Protein AF-0000000075099302 (afdb_homodimer)

Structure (mmCIF, N/CA/C/O backbone):
data_AF-0000000075099302-model_v1
#
loop_
_entity.id
_entity.type
_entity.pdbx_description
1 polymer 'Uncharacterized protein'
#
loop_
_atom_site.group_PDB
_atom_site.id
_atom_site.type_symbol
_atom_site.label_atom_id
_atom_site.label_alt_id
_atom_site.label_comp_id
_atom_site.label_asym_id
_atom_site.label_entity_id
_atom_site.label_seq_id
_atom_site.pdbx_PDB_ins_code
_atom_site.Cartn_x
_atom_site.Cartn_y
_atom_site.Cartn_z
_atom_site.occupancy
_atom_site.B_iso_or_equiv
_atom_site.auth_seq_id
_atom_site.auth_comp_id
_atom_site.auth_asym_id
_atom_site.auth_atom_id
_atom_site.pdbx_PDB_model_num
ATOM 1 N N . MET A 1 1 ? -35.781 -2.795 -62.188 1 20.81 1 MET A N 1
ATOM 2 C CA . MET A 1 1 ? -37.094 -2.537 -61.594 1 20.81 1 MET A CA 1
ATOM 3 C C . MET A 1 1 ? -36.969 -1.719 -60.312 1 20.81 1 MET A C 1
ATOM 5 O O . MET A 1 1 ? -36.375 -2.17 -59.344 1 20.81 1 MET A O 1
ATOM 9 N N . ARG A 1 2 ? -36.906 -0.356 -60.5 1 21.84 2 ARG A N 1
ATOM 10 C CA . ARG A 1 2 ? -36.531 0.961 -60 1 21.84 2 ARG A CA 1
ATOM 11 C C . ARG A 1 2 ? -37.531 1.399 -58.906 1 21.84 2 ARG A C 1
ATOM 13 O O . ARG A 1 2 ? -38.375 2.256 -59.156 1 21.84 2 ARG A O 1
ATOM 20 N N . HIS A 1 3 ? -38.094 0.228 -58.281 1 21.56 3 HIS A N 1
ATOM 21 C CA . HIS A 1 3 ? -39.281 0.449 -57.469 1 21.56 3 HIS A CA 1
ATOM 22 C C . HIS A 1 3 ? -39.062 1.572 -56.469 1 21.56 3 HIS A C 1
ATOM 24 O O . HIS A 1 3 ? -38.031 1.648 -55.844 1 21.56 3 HIS A O 1
ATOM 30 N N . GLY A 1 4 ? -39.75 2.729 -56.625 1 20.75 4 GLY A N 1
ATOM 31 C CA . GLY A 1 4 ? -40.031 4.121 -56.281 1 20.75 4 GLY A CA 1
ATOM 32 C C . GLY A 1 4 ? -40.406 4.324 -54.844 1 20.75 4 GLY A C 1
ATOM 33 O O . GLY A 1 4 ? -41.438 4.918 -54.531 1 20.75 4 GLY A O 1
ATOM 34 N N . ILE A 1 5 ? -40 3.314 -53.875 1 23.73 5 ILE A N 1
ATOM 35 C CA . ILE A 1 5 ? -40.781 3.236 -52.656 1 23.73 5 ILE A CA 1
ATOM 36 C C . ILE A 1 5 ? -40.75 4.582 -51.938 1 23.73 5 ILE A C 1
ATOM 38 O O . ILE A 1 5 ? -39.656 5.113 -51.656 1 23.73 5 ILE A O 1
ATOM 42 N N . HIS A 1 6 ? -41.812 5.375 -52.125 1 20.05 6 HIS A N 1
ATOM 43 C CA . HIS A 1 6 ? -42.438 6.641 -51.781 1 20.05 6 HIS A CA 1
ATOM 44 C C . HIS A 1 6 ? -42.406 6.906 -50.281 1 20.05 6 HIS A C 1
ATOM 46 O O . HIS A 1 6 ? -42.938 6.121 -49.5 1 20.05 6 HIS A O 1
ATOM 52 N N . VAL A 1 7 ? -41.312 7.5 -49.75 1 20.22 7 VAL A N 1
ATOM 53 C CA . VAL A 1 7 ? -40.781 7.836 -48.406 1 20.22 7 VAL A CA 1
ATOM 54 C C . VAL A 1 7 ? -41.656 8.906 -47.781 1 20.22 7 VAL A C 1
ATOM 56 O O . VAL A 1 7 ? -41.438 10.102 -47.969 1 20.22 7 VAL A O 1
ATOM 59 N N . LYS A 1 8 ? -43.094 8.719 -48.219 1 19.12 8 LYS A N 1
ATOM 60 C CA . LYS A 1 8 ? -44 9.82 -47.875 1 19.12 8 LYS A CA 1
ATOM 61 C C . LYS A 1 8 ? -43.812 10.273 -46.438 1 19.12 8 LYS A C 1
ATOM 63 O O . LYS A 1 8 ? -43.406 9.484 -45.562 1 19.12 8 LYS A O 1
ATOM 68 N N . TYR A 1 9 ? -44.062 11.586 -46.219 1 19 9 TYR A N 1
ATOM 69 C CA . TYR A 1 9 ? -43.875 12.812 -45.469 1 19 9 TYR A CA 1
ATOM 70 C C . TYR A 1 9 ? -44.719 12.82 -44.219 1 19 9 TYR A C 1
ATOM 72 O O . TYR A 1 9 ? -44.844 13.852 -43.531 1 19 9 TYR A O 1
ATOM 80 N N . LEU A 1 10 ? -45.344 11.5 -43.969 1 19.44 10 LEU A N 1
ATOM 81 C CA . LEU A 1 10 ? -46.5 11.727 -43.094 1 19.44 10 LEU A CA 1
ATOM 82 C C . LEU A 1 10 ? -46.156 12.664 -41.969 1 19.44 10 LEU A C 1
ATOM 84 O O . LEU A 1 10 ? -45.062 12.547 -41.344 1 19.44 10 LEU A O 1
ATOM 88 N N . VAL A 1 11 ? -47 13.641 -41.75 1 19.27 11 VAL A N 1
ATOM 89 C CA . VAL A 1 11 ? -47.531 14.852 -41.125 1 19.27 11 VAL A CA 1
ATOM 90 C C . VAL A 1 11 ? -47.406 14.727 -39.594 1 19.27 11 VAL A C 1
ATOM 92 O O . VAL A 1 11 ? -47.75 13.688 -39.031 1 19.27 11 VAL A O 1
ATOM 95 N N . ALA A 1 12 ? -46.625 15.656 -39.031 1 18.53 12 ALA A N 1
ATOM 96 C CA . ALA A 1 12 ? -46.062 16.219 -37.812 1 18.53 12 ALA A CA 1
ATOM 97 C C . ALA A 1 12 ? -47.156 16.469 -36.781 1 18.53 12 ALA A C 1
ATOM 99 O O . ALA A 1 12 ? -48.031 17.297 -36.969 1 18.53 12 ALA A O 1
ATOM 100 N N . LEU A 1 13 ? -47.812 15.383 -36.281 1 19.47 13 LEU A N 1
ATOM 101 C CA . LEU A 1 13 ? -48.844 15.344 -35.25 1 19.47 13 LEU A CA 1
ATOM 102 C C . LEU A 1 13 ? -48.438 16.219 -34.062 1 19.47 13 LEU A C 1
ATOM 104 O O . LEU A 1 13 ? -47.906 15.734 -33.062 1 19.47 13 LEU A O 1
ATOM 108 N N . LEU A 1 14 ? -47.656 17.391 -34.438 1 19.03 14 LEU A N 1
ATOM 109 C CA . LEU A 1 14 ? -47.156 18.016 -33.219 1 19.03 14 LEU A CA 1
ATOM 110 C C . LEU A 1 14 ? -48.281 18.422 -32.312 1 19.03 14 LEU A C 1
ATOM 112 O O . LEU A 1 14 ? -49.219 19.125 -32.719 1 19.03 14 LEU A O 1
ATOM 116 N N . LEU A 1 15 ? -48.562 17.625 -31.312 1 20.8 15 LEU A N 1
ATOM 117 C CA . LEU A 1 15 ? -49.344 17.547 -30.094 1 20.8 15 LEU A CA 1
ATOM 118 C C . LEU A 1 15 ? -49.219 18.828 -29.281 1 20.8 15 LEU A C 1
ATOM 120 O O . LEU A 1 15 ? -48.188 19.078 -28.641 1 20.8 15 LEU A O 1
ATOM 124 N N . CYS A 1 16 ? -49.312 19.984 -30.172 1 17.48 16 CYS A N 1
ATOM 125 C CA . CYS A 1 16 ? -48.875 21.188 -29.484 1 17.48 16 CYS A CA 1
ATOM 126 C C . CYS A 1 16 ? -49.531 21.297 -28.109 1 17.48 16 CYS A C 1
ATOM 1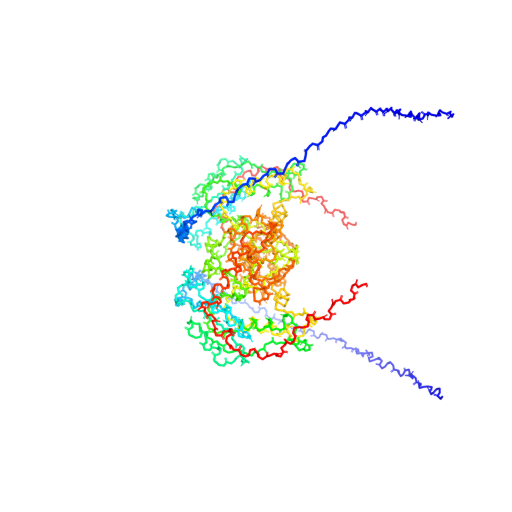28 O O . CYS A 1 16 ? -48.844 21.625 -27.125 1 17.48 16 CYS A O 1
ATOM 130 N N . VAL A 1 17 ? -50.781 21.719 -28.188 1 20.52 17 VAL A N 1
ATOM 131 C CA . VAL A 1 17 ? -51.156 22.953 -27.516 1 20.52 17 VAL A CA 1
ATOM 132 C C . VAL A 1 17 ? -51.5 22.656 -26.047 1 20.52 17 VAL A C 1
ATOM 134 O O . VAL A 1 17 ? -52.562 22.125 -25.734 1 20.52 17 VAL A O 1
ATOM 137 N N . GLY A 1 18 ? -50.812 21.797 -25.328 1 19.55 18 GLY A N 1
ATOM 138 C CA . GLY A 1 18 ? -51.281 21.5 -23.984 1 19.55 18 GLY A CA 1
ATOM 139 C C . GLY A 1 18 ? -51.469 22.734 -23.125 1 19.55 18 GLY A C 1
ATOM 140 O O . GLY A 1 18 ? -50.5 23.438 -22.828 1 19.55 18 GLY A O 1
ATOM 141 N N . CYS A 1 19 ? -52.375 23.734 -23.578 1 19.83 19 CYS A N 1
ATOM 142 C CA . CYS A 1 19 ? -52.625 24.938 -22.812 1 19.83 19 CYS A CA 1
ATOM 143 C C . CYS A 1 19 ? -52.75 24.625 -21.328 1 19.83 19 CYS A C 1
ATOM 145 O O . CYS A 1 19 ? -53.781 24.109 -20.875 1 19.83 19 CYS A O 1
ATOM 147 N N . GLY A 1 20 ? -51.812 23.875 -20.766 1 18.98 20 GLY A N 1
ATOM 148 C CA . GLY A 1 20 ? -51.938 23.359 -19.406 1 18.98 20 GLY A CA 1
ATOM 149 C C . GLY A 1 20 ? -52.281 24.422 -18.391 1 18.98 20 GLY A C 1
ATOM 150 O O . GLY A 1 20 ? -53.094 24.172 -17.484 1 18.98 20 GLY A O 1
ATOM 151 N N . LEU A 1 21 ? -51.656 25.641 -18.312 1 19.64 21 LEU A N 1
ATOM 152 C CA . LEU A 1 21 ? -51 25.766 -17.016 1 19.64 21 LEU A CA 1
ATOM 153 C C . LEU A 1 21 ? -51.969 26.344 -15.984 1 19.64 21 LEU A C 1
ATOM 155 O O . LEU A 1 21 ? -51.781 26.156 -14.781 1 19.64 21 LEU A O 1
ATOM 159 N N . ILE A 1 22 ? -52.969 27.172 -16.266 1 21.8 22 ILE A N 1
ATOM 160 C CA . ILE A 1 22 ? -53 28.297 -15.344 1 21.8 22 ILE A CA 1
ATOM 161 C C . ILE A 1 22 ? -53.469 27.812 -13.969 1 21.8 22 ILE A C 1
ATOM 163 O O . ILE A 1 22 ? -54.594 27.344 -13.805 1 21.8 22 ILE A O 1
ATOM 167 N N . ILE A 1 23 ? -52.625 27.25 -13.109 1 18.75 23 ILE A N 1
ATOM 168 C CA . ILE A 1 23 ? -52.75 26.469 -11.883 1 18.75 23 ILE A CA 1
ATOM 169 C C . ILE A 1 23 ? -53.469 27.312 -10.82 1 18.75 23 ILE A C 1
ATOM 171 O O . ILE A 1 23 ? -54.438 26.875 -10.211 1 18.75 23 ILE A O 1
ATOM 175 N N . LEU A 1 24 ? -52.875 28.203 -10.117 1 20.02 24 LEU A N 1
ATOM 176 C CA . LEU A 1 24 ? -52.594 27.938 -8.711 1 20.02 24 LEU A CA 1
ATOM 177 C C . LEU A 1 24 ? -53.594 28.641 -7.812 1 20.02 24 LEU A C 1
ATOM 179 O O . LEU A 1 24 ? -53.781 29.859 -7.914 1 20.02 24 LEU A O 1
ATOM 183 N N . SER A 1 25 ? -54.688 28.141 -7.418 1 21.19 25 SER A N 1
ATOM 184 C CA . SER A 1 25 ? -55.719 28.547 -6.48 1 21.19 25 SER A CA 1
ATOM 185 C C . SER A 1 25 ? -55.125 28.922 -5.125 1 21.19 25 SER A C 1
ATOM 187 O O . SER A 1 25 ? -54.969 28.078 -4.25 1 21.19 25 SER A O 1
ATOM 189 N N . PHE A 1 26 ? -54.031 29.594 -4.875 1 21.53 26 PHE A N 1
ATOM 190 C CA . PHE A 1 26 ? -53.531 29.469 -3.514 1 21.53 26 PHE A CA 1
ATOM 191 C C . PHE A 1 26 ? -54.469 30.094 -2.514 1 21.53 26 PHE A C 1
ATOM 193 O O . PHE A 1 26 ? -54.812 31.281 -2.621 1 21.53 26 PHE A O 1
ATOM 200 N N . ASP A 1 27 ? -55.438 29.469 -2.041 1 21.16 27 ASP A N 1
ATOM 201 C CA . ASP A 1 27 ? -56.375 29.75 -0.962 1 21.16 27 ASP A CA 1
ATOM 202 C C . ASP A 1 27 ? -55.625 30.094 0.331 1 21.16 27 ASP A C 1
ATOM 204 O O . ASP A 1 27 ? -56.25 30.266 1.379 1 21.16 27 ASP A O 1
ATOM 208 N N . VAL A 1 28 ? -54.5 30.641 0.459 1 21.78 28 VAL A N 1
ATOM 209 C CA . VAL A 1 28 ? -53.906 30.516 1.788 1 21.78 28 VAL A CA 1
ATOM 210 C C . VAL A 1 28 ? -54.781 31.25 2.809 1 21.78 28 VAL A C 1
ATOM 212 O O . VAL A 1 28 ? -54.938 32.469 2.752 1 21.78 28 VAL A O 1
ATOM 215 N N . ALA A 1 29 ? -55.906 30.766 3.166 1 20.55 29 ALA A N 1
ATOM 216 C CA . ALA A 1 29 ? -56.719 31.188 4.305 1 20.55 29 ALA A CA 1
ATOM 217 C C . ALA A 1 29 ? -55.844 31.562 5.496 1 20.55 29 ALA A C 1
ATOM 219 O O . ALA A 1 29 ? -54.688 31.156 5.574 1 20.55 29 ALA A O 1
ATOM 220 N N . ALA A 1 30 ? -56.5 32.25 6.574 1 21.27 30 ALA A N 1
ATOM 221 C CA . ALA A 1 30 ? -56.312 33.031 7.781 1 21.27 30 ALA A CA 1
ATOM 222 C C . ALA A 1 30 ? -55.656 32.219 8.891 1 21.27 30 ALA A C 1
ATOM 224 O O . ALA A 1 30 ? -56.25 31.297 9.422 1 21.27 30 ALA A O 1
ATOM 225 N N . ILE A 1 31 ? -54.5 31.672 8.703 1 21.3 31 ILE A N 1
ATOM 226 C CA . ILE A 1 31 ? -53.906 30.906 9.805 1 21.3 31 ILE A CA 1
ATOM 227 C C . ILE A 1 31 ? -53.938 31.75 11.078 1 21.3 31 ILE A C 1
ATOM 229 O O . ILE A 1 31 ? -53.344 32.844 11.117 1 21.3 31 ILE A O 1
ATOM 233 N N . SER A 1 32 ? -55.062 31.719 11.719 1 20.39 32 SER A N 1
ATOM 234 C CA . SER A 1 32 ? -55.156 32.25 13.07 1 20.39 32 SER A CA 1
ATOM 235 C C . SER A 1 32 ? -53.938 31.891 13.914 1 20.39 32 SER A C 1
ATOM 237 O O . SER A 1 32 ? -53.531 30.734 13.922 1 20.39 32 SER A O 1
ATOM 239 N N . ILE A 1 33 ? -53.094 32.844 14.188 1 20.92 33 ILE A N 1
ATOM 240 C CA . ILE A 1 33 ? -51.844 32.938 14.922 1 20.92 33 ILE A CA 1
ATOM 241 C C . ILE A 1 33 ? -52 32.312 16.297 1 20.92 33 ILE A C 1
ATOM 243 O O . ILE A 1 33 ? -52 33.031 17.312 1 20.92 33 ILE A O 1
ATOM 247 N N . ARG A 1 34 ? -52.781 31.188 16.391 1 18.91 34 ARG A N 1
ATOM 248 C CA . ARG A 1 34 ? -52.938 30.859 17.812 1 18.91 34 ARG A CA 1
ATOM 249 C C . ARG A 1 34 ? -51.594 30.891 18.531 1 18.91 34 ARG A C 1
ATOM 251 O O . ARG A 1 34 ? -50.562 30.578 17.938 1 18.91 34 ARG A O 1
ATOM 258 N N . ARG A 1 35 ? -51.562 31.406 19.797 1 18.86 35 ARG A N 1
ATOM 259 C CA . ARG A 1 35 ? -50.75 31.984 20.859 1 18.86 35 ARG A CA 1
ATOM 260 C C . ARG A 1 35 ? -49.594 31.047 21.234 1 18.86 35 ARG A C 1
ATOM 262 O O . ARG A 1 35 ? -48.438 31.438 21.219 1 18.86 35 ARG A O 1
ATOM 269 N N . ASN A 1 36 ? -49.688 30.406 22.391 1 19.41 36 ASN A N 1
ATOM 270 C CA . ASN A 1 36 ? -48.875 30.547 23.594 1 19.41 36 ASN A CA 1
ATOM 271 C C . ASN A 1 36 ? -47.844 29.422 23.719 1 19.41 36 ASN A C 1
ATOM 273 O O . ASN A 1 36 ? -47.094 29.391 24.688 1 19.41 36 ASN A O 1
ATOM 277 N N . HIS A 1 37 ? -48.031 28.312 22.969 1 20.38 37 HIS A N 1
ATOM 278 C CA . HIS A 1 37 ? -47.594 27.219 23.812 1 20.38 37 HIS A CA 1
ATOM 279 C C . HIS A 1 37 ? -46.094 27.344 24.156 1 20.38 37 HIS A C 1
ATOM 281 O O . HIS A 1 37 ? -45.312 27.734 23.312 1 20.38 37 HIS A O 1
ATOM 287 N N . VAL A 1 38 ? -45.688 27.281 25.469 1 20.53 38 VAL A N 1
ATOM 288 C CA . VAL A 1 38 ? -44.5 27.297 26.344 1 20.53 38 VAL A CA 1
ATOM 289 C C . VAL A 1 38 ? -43.531 26.219 25.891 1 20.53 38 VAL A C 1
ATOM 291 O O . VAL A 1 38 ? -43.844 25.016 25.953 1 20.53 38 VAL A O 1
ATOM 294 N N . VAL A 1 39 ? -42.844 26.391 24.781 1 19.94 39 VAL A N 1
ATOM 295 C CA . VAL A 1 39 ? -41.844 25.406 24.375 1 19.94 39 VAL A CA 1
ATOM 296 C C . VAL A 1 39 ? -40.906 25.109 25.531 1 19.94 39 VAL A C 1
ATOM 298 O O . VAL A 1 39 ? -40.25 26 26.047 1 19.94 39 VAL A O 1
ATOM 301 N N . ASP A 1 40 ? -41.344 24.234 26.438 1 20.53 40 ASP A N 1
ATOM 302 C CA . ASP A 1 40 ? -40.469 23.672 27.438 1 20.53 40 ASP A CA 1
ATOM 303 C C . ASP A 1 40 ? -39.125 23.234 26.828 1 20.53 40 ASP A C 1
ATOM 305 O O . ASP A 1 40 ? -39.094 22.516 25.828 1 20.53 40 ASP A O 1
ATOM 309 N N . CYS A 1 41 ? -38.188 24.109 26.812 1 19.19 41 CYS A N 1
ATOM 310 C CA . CYS A 1 41 ? -36.781 24 26.438 1 19.19 41 CYS A CA 1
ATOM 311 C C . CYS A 1 41 ? -36.219 22.656 26.891 1 19.19 41 CYS A C 1
ATOM 313 O O . CYS A 1 41 ? -36 22.438 28.078 1 19.19 41 CYS A O 1
ATOM 315 N N . ILE A 1 42 ? -36.75 21.531 26.406 1 20.58 42 ILE A N 1
ATOM 316 C CA . ILE A 1 42 ? -36.156 20.25 26.75 1 20.58 42 ILE A CA 1
ATOM 317 C C . ILE A 1 42 ? -34.625 20.359 26.641 1 20.58 42 ILE A C 1
ATOM 319 O O . ILE A 1 42 ? -34.094 20.672 25.578 1 20.58 42 ILE A O 1
ATOM 323 N N . THR A 1 43 ? -33.906 20.75 27.672 1 22.11 43 THR A N 1
ATOM 324 C CA . THR A 1 43 ? -32.5 20.609 28.016 1 22.11 43 THR A CA 1
ATOM 325 C C . THR A 1 43 ? -31.969 19.25 27.609 1 22.11 43 THR A C 1
ATOM 327 O O . THR A 1 43 ? -32.188 18.266 28.328 1 22.11 43 THR A O 1
ATOM 330 N N . ALA A 1 44 ? -32.25 18.672 26.516 1 21.95 44 ALA A N 1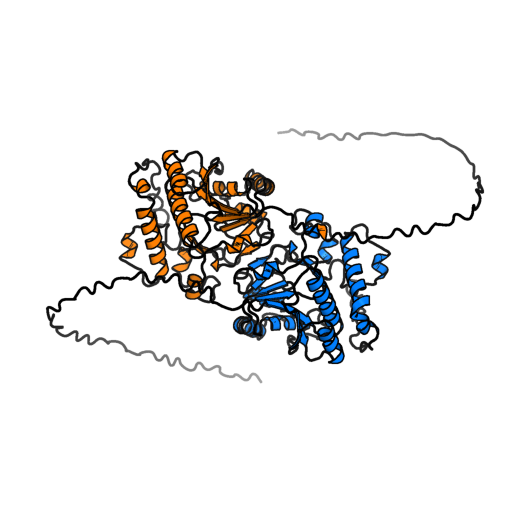
ATOM 331 C CA . ALA A 1 44 ? -31.688 17.344 26.281 1 21.95 44 ALA A CA 1
ATOM 332 C C . ALA A 1 44 ? -30.172 17.344 26.484 1 21.95 44 ALA A C 1
ATOM 334 O O . ALA A 1 44 ? -29.453 18.141 25.891 1 21.95 44 ALA A O 1
ATOM 335 N N . SER A 1 45 ? -29.719 17.031 27.641 1 24.02 45 SER A N 1
ATOM 336 C CA . SER A 1 45 ? -28.422 16.562 28.109 1 24.02 45 SER A CA 1
ATOM 337 C C . SER A 1 45 ? -27.734 15.695 27.062 1 24.02 45 SER A C 1
ATOM 339 O O . SER A 1 45 ? -28.266 14.664 26.641 1 24.02 45 SER A O 1
ATOM 341 N N . PHE A 1 46 ? -27.25 16.266 26.062 1 22.25 46 PHE A N 1
ATOM 342 C CA . PHE A 1 46 ? -26.312 15.523 25.203 1 22.25 46 PHE A CA 1
ATOM 343 C C . PHE A 1 46 ? -25.359 14.695 26.062 1 22.25 46 PHE A C 1
ATOM 345 O O . PHE A 1 46 ? -24.391 15.234 26.609 1 22.25 46 PHE A O 1
ATOM 352 N N . GLU A 1 47 ? -25.828 13.844 26.969 1 26.23 47 GLU A N 1
ATOM 353 C CA . GLU A 1 47 ? -24.953 12.75 27.391 1 26.23 47 GLU A CA 1
ATOM 354 C C . GLU A 1 47 ? -24.109 12.242 26.234 1 26.23 47 GLU A C 1
ATOM 356 O O . GLU A 1 47 ? -24.641 11.906 25.156 1 26.23 47 GLU A O 1
ATOM 361 N N . SER A 1 48 ? -22.938 12.82 26.062 1 26.05 48 SER A N 1
ATOM 362 C CA . SER A 1 48 ? -21.75 12.469 25.297 1 26.05 48 SER A CA 1
ATOM 363 C C . SER A 1 48 ? -21.609 10.953 25.172 1 26.05 48 SER A C 1
ATOM 365 O O . SER A 1 48 ? -21 10.312 26.031 1 26.05 48 SER A O 1
ATOM 367 N N . ARG A 1 49 ? -22.625 10.234 24.938 1 25.88 49 ARG A N 1
ATOM 368 C CA . ARG A 1 49 ? -22.578 8.781 24.797 1 25.88 49 ARG A CA 1
ATOM 369 C C . ARG A 1 49 ? -21.578 8.383 23.719 1 25.88 49 ARG A C 1
ATOM 371 O O . ARG A 1 49 ? -21.969 7.848 22.672 1 25.88 49 ARG A O 1
ATOM 378 N N . TRP A 1 50 ? -20.766 9.289 23.297 1 26.98 50 TRP A N 1
ATOM 379 C CA . TRP A 1 50 ? -19.703 8.641 22.531 1 26.98 50 TRP A CA 1
ATOM 380 C C . TRP A 1 50 ? -19.141 7.445 23.297 1 26.98 50 TRP A C 1
ATOM 382 O O . TRP A 1 50 ? -18.422 7.613 24.281 1 26.98 50 TRP A O 1
ATOM 392 N N . THR A 1 51 ? -20.016 6.59 23.734 1 27.34 51 THR A N 1
ATOM 393 C CA . THR A 1 51 ? -19.516 5.305 24.219 1 27.34 51 THR A CA 1
ATOM 394 C C . THR A 1 51 ? -18.359 4.812 23.344 1 27.34 51 THR A C 1
ATOM 396 O O . THR A 1 51 ? -18.453 4.801 22.125 1 27.34 51 THR A O 1
ATOM 399 N N . ASN A 1 52 ? -17.172 5.156 23.688 1 27.91 52 ASN A N 1
ATOM 400 C CA . ASN A 1 52 ? -15.922 4.441 23.453 1 27.91 52 ASN A CA 1
ATOM 401 C C . ASN A 1 52 ? -16.156 2.955 23.203 1 27.91 52 ASN A C 1
ATOM 403 O O . ASN A 1 52 ? -15.234 2.146 23.297 1 27.91 52 ASN A O 1
ATOM 407 N N . GLU A 1 53 ? -17.406 2.549 23.391 1 27.92 53 GLU A N 1
ATOM 408 C CA . GLU A 1 53 ? -17.625 1.107 23.312 1 27.92 53 GLU A CA 1
ATOM 409 C C . GLU A 1 53 ? -17.156 0.541 21.984 1 27.92 53 GLU A C 1
ATOM 411 O O . GLU A 1 53 ? -16.594 -0.556 21.922 1 27.92 53 GLU A O 1
ATOM 416 N N . SER A 1 54 ? -17.609 1.183 20.891 1 27.92 54 SER A N 1
ATOM 417 C CA . SER A 1 54 ? -17.594 0.212 19.797 1 27.92 54 SER A CA 1
ATOM 418 C C . SER A 1 54 ? -16.188 -0.039 19.297 1 27.92 54 SER A C 1
ATOM 420 O O . SER A 1 54 ? -15.953 -0.036 18.078 1 27.92 54 SER A O 1
ATOM 422 N N . ILE A 1 55 ? -15.227 0.752 19.734 1 30.08 55 ILE A N 1
ATOM 423 C CA . ILE A 1 55 ? -14.055 -0.048 19.406 1 30.08 55 ILE A CA 1
ATOM 424 C C . ILE A 1 55 ? -14.273 -1.493 19.844 1 30.08 55 ILE A C 1
ATOM 426 O O . ILE A 1 55 ? -14.18 -1.807 21.031 1 30.08 55 ILE A O 1
ATOM 430 N N . LEU A 1 56 ? -15.43 -1.96 19.625 1 28.61 56 LEU A N 1
ATOM 431 C CA . LEU A 1 56 ? -15.609 -3.393 19.844 1 28.61 56 LEU A CA 1
ATOM 432 C C . LEU A 1 56 ? -14.289 -4.137 19.672 1 28.61 56 LEU A C 1
ATOM 434 O O . LEU A 1 56 ? -13.719 -4.164 18.578 1 28.61 56 LEU A O 1
ATOM 438 N N . CYS A 1 57 ? -13.32 -3.867 20.469 1 31.06 57 CYS A N 1
ATOM 439 C CA . CYS A 1 57 ? -12.625 -5.129 20.688 1 31.06 57 CYS A CA 1
ATOM 440 C C . CYS A 1 57 ? -13.57 -6.312 20.516 1 31.06 57 CYS A C 1
ATOM 442 O O . CYS A 1 57 ? -14.32 -6.652 21.438 1 31.06 57 CYS A O 1
ATOM 444 N N . ASN A 1 58 ? -14.57 -6.145 19.625 1 32.72 58 ASN A N 1
ATOM 445 C CA . ASN A 1 58 ? -15.352 -7.367 19.453 1 32.72 58 ASN A CA 1
ATOM 446 C C . ASN A 1 58 ? -14.562 -8.602 19.891 1 32.72 58 ASN A C 1
ATOM 448 O O . ASN A 1 58 ? -13.375 -8.727 19.578 1 32.72 58 ASN A O 1
ATOM 452 N N . ASP A 1 59 ? -14.734 -8.969 21.062 1 38.75 59 ASP A N 1
ATOM 453 C CA . ASP A 1 59 ? -14.422 -10.352 21.422 1 38.75 59 ASP A CA 1
ATOM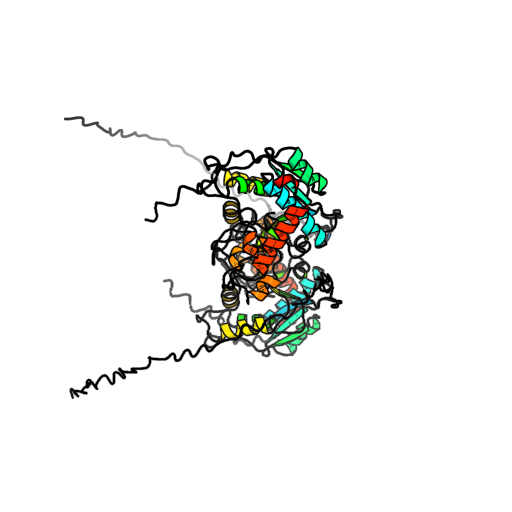 454 C C . ASP A 1 59 ? -14.25 -11.219 20.172 1 38.75 59 ASP A C 1
ATOM 456 O O . ASP A 1 59 ? -14.727 -12.352 20.141 1 38.75 59 ASP A O 1
ATOM 460 N N . ARG A 1 60 ? -14.328 -10.609 19.016 1 43.91 60 ARG A N 1
ATOM 461 C CA . ARG A 1 60 ? -14.25 -11.484 17.844 1 43.91 60 ARG A CA 1
ATOM 462 C C . ARG A 1 60 ? -13.062 -12.438 17.953 1 43.91 60 ARG A C 1
ATOM 464 O O . ARG A 1 60 ? -11.977 -12.039 18.391 1 43.91 60 ARG A O 1
ATOM 471 N N . GLY A 1 61 ? -13.398 -13.531 18.297 1 62.94 61 GLY A N 1
ATOM 472 C CA . GLY A 1 61 ? -12.414 -14.602 18.297 1 62.94 61 GLY A CA 1
ATOM 473 C C . GLY A 1 61 ? -11.234 -14.328 17.391 1 62.94 61 GLY A C 1
ATOM 474 O O . GLY A 1 61 ? -11.156 -13.273 16.766 1 62.94 61 GLY A O 1
ATOM 475 N N . LYS A 1 62 ? -10.18 -14.984 17.516 1 82.12 62 LYS A N 1
ATOM 476 C CA . LYS A 1 62 ? -9 -14.977 16.656 1 82.12 62 LYS A CA 1
ATOM 477 C C . LYS A 1 62 ? -9.391 -14.93 15.18 1 82.12 62 LYS A C 1
ATOM 479 O O . LYS A 1 62 ? -10.219 -15.727 14.727 1 82.12 62 LYS A O 1
ATOM 484 N N . PRO A 1 63 ? -8.977 -13.672 14.508 1 90.56 63 PRO A N 1
ATOM 485 C CA . PRO A 1 63 ? -9.297 -13.633 13.078 1 90.56 63 PRO A CA 1
ATOM 486 C C . PRO A 1 63 ? -9.016 -14.953 12.375 1 90.56 63 PRO A C 1
ATOM 488 O O . PRO A 1 63 ? -8.031 -15.625 12.688 1 90.56 63 PRO A O 1
ATOM 491 N N . ARG A 1 64 ? -9.961 -15.43 11.578 1 94.62 64 ARG A N 1
ATOM 492 C CA . ARG A 1 64 ? -9.75 -16.594 10.719 1 94.62 64 ARG A CA 1
ATOM 493 C C . ARG A 1 64 ? -8.875 -16.234 9.523 1 94.62 64 ARG A C 1
ATOM 495 O O . ARG A 1 64 ? -9.352 -15.617 8.562 1 94.62 64 ARG A O 1
ATOM 502 N N . LEU A 1 65 ? -7.645 -16.578 9.547 1 96.88 65 LEU A N 1
ATOM 503 C CA . LEU A 1 65 ? -6.645 -16.266 8.531 1 96.88 65 LEU A CA 1
ATOM 504 C C . LEU A 1 65 ? -6.426 -17.453 7.602 1 96.88 65 LEU A C 1
ATOM 506 O O . LEU A 1 65 ? -6.641 -18.594 7.988 1 96.88 65 LEU A O 1
ATOM 510 N N . ALA A 1 66 ? -5.984 -17.219 6.355 1 97.62 66 ALA A N 1
ATOM 511 C CA . ALA A 1 66 ? -5.633 -18.312 5.449 1 97.62 66 ALA A CA 1
ATOM 512 C C . ALA A 1 66 ? -4.695 -17.828 4.344 1 97.62 66 ALA A C 1
ATOM 514 O O . ALA A 1 66 ? -4.77 -16.672 3.924 1 97.62 66 ALA A O 1
ATOM 515 N N . TYR A 1 67 ? -3.836 -18.672 3.957 1 98.5 67 TYR A N 1
ATOM 516 C CA . TYR A 1 67 ? -3.23 -18.562 2.633 1 98.5 67 TYR A CA 1
ATOM 517 C C . TYR A 1 67 ? -4.098 -19.25 1.581 1 98.5 67 TYR A C 1
ATOM 519 O O . TYR A 1 67 ? -4.664 -20.312 1.828 1 98.5 67 TYR A O 1
ATOM 527 N N . MET A 1 68 ? -4.215 -18.641 0.414 1 98.25 68 MET A N 1
ATOM 528 C CA . MET A 1 68 ? -4.965 -19.266 -0.671 1 98.25 68 MET A CA 1
ATOM 529 C C . MET A 1 68 ? -4.121 -19.359 -1.938 1 98.25 68 MET A C 1
ATOM 531 O O . MET A 1 68 ? -3.373 -18.422 -2.256 1 98.25 68 MET A O 1
ATOM 535 N N . LEU A 1 69 ? -4.246 -20.422 -2.586 1 98.38 69 LEU A N 1
ATOM 536 C CA . LEU A 1 69 ? -3.684 -20.719 -3.9 1 98.38 69 LEU A CA 1
ATOM 537 C C . LEU A 1 69 ? -4.766 -21.203 -4.855 1 98.38 69 LEU A C 1
ATOM 539 O O . LEU A 1 69 ? -5.926 -21.344 -4.465 1 98.38 69 LEU A O 1
ATOM 543 N N . TYR A 1 70 ? -4.422 -21.406 -6.129 1 97.69 70 TYR A N 1
ATOM 544 C CA . TYR A 1 70 ? -5.336 -22.078 -7.047 1 97.69 70 TYR A CA 1
ATOM 545 C C . TYR A 1 70 ? -4.582 -23.031 -7.973 1 97.69 70 TYR A C 1
ATOM 547 O O . TYR A 1 70 ? -3.369 -22.891 -8.156 1 97.69 70 TYR A O 1
ATOM 555 N N . ALA A 1 71 ? -5.246 -24.016 -8.469 1 97.62 71 ALA A N 1
ATOM 556 C CA . ALA A 1 71 ? -4.652 -25.016 -9.359 1 97.62 71 ALA A CA 1
ATOM 557 C C . ALA A 1 71 ? -5.645 -25.453 -10.43 1 97.62 71 ALA A C 1
ATOM 559 O O . ALA A 1 71 ? -6.836 -25.625 -10.156 1 97.62 71 ALA A O 1
ATOM 560 N N . THR A 1 72 ? -5.129 -25.609 -11.617 1 95.69 72 THR A N 1
ATOM 561 C CA . THR A 1 72 ? -6.012 -25.938 -12.727 1 95.69 72 THR A CA 1
ATOM 562 C C . THR A 1 72 ? -5.559 -27.234 -13.414 1 95.69 72 THR A C 1
ATOM 564 O O . THR A 1 72 ? -6.246 -27.75 -14.297 1 95.69 72 THR A O 1
ATOM 567 N N . ASP A 1 73 ? -4.453 -27.766 -13.102 1 93.94 73 ASP A N 1
ATOM 568 C CA . ASP A 1 73 ? -3.924 -29.016 -13.664 1 93.94 73 ASP A CA 1
ATOM 569 C C . ASP A 1 73 ? -2.895 -29.641 -12.727 1 93.94 73 ASP A C 1
ATOM 571 O O . ASP A 1 73 ? -2.674 -29.156 -11.617 1 93.94 73 ASP A O 1
ATOM 575 N N . ALA A 1 74 ? -2.287 -30.766 -13.156 1 96.19 74 ALA A N 1
ATOM 576 C CA . ALA A 1 74 ? -1.337 -31.5 -12.328 1 96.19 74 ALA A CA 1
ATOM 577 C C . ALA A 1 74 ? -0.113 -30.656 -12.008 1 96.19 74 ALA A C 1
ATOM 579 O O . ALA A 1 74 ? 0.397 -30.688 -10.883 1 96.19 74 ALA A O 1
ATOM 580 N N . ARG A 1 75 ? 0.387 -29.891 -12.969 1 95.69 75 ARG A N 1
ATOM 581 C CA . ARG A 1 75 ? 1.545 -29.031 -12.766 1 95.69 75 ARG A CA 1
ATOM 582 C C . ARG A 1 75 ? 1.268 -27.984 -11.695 1 95.69 75 ARG A C 1
ATOM 584 O O . ARG A 1 75 ? 2.08 -27.781 -10.789 1 95.69 75 ARG A O 1
ATOM 591 N N . THR A 1 76 ? 0.129 -27.359 -11.781 1 96.38 76 THR A N 1
ATOM 592 C CA . THR A 1 76 ? -0.201 -26.312 -10.828 1 96.38 76 THR A CA 1
ATOM 593 C C . THR A 1 76 ? -0.512 -26.891 -9.453 1 96.38 76 THR A C 1
ATOM 595 O O . THR A 1 76 ? -0.301 -26.25 -8.43 1 96.38 76 THR A O 1
ATOM 598 N N . VAL A 1 77 ? -0.958 -28.109 -9.383 1 98.25 77 VAL A N 1
ATOM 599 C CA . VAL A 1 77 ? -1.087 -28.797 -8.102 1 98.25 77 VAL A CA 1
ATOM 600 C C . VAL A 1 77 ? 0.294 -29.016 -7.488 1 98.25 77 VAL A C 1
ATOM 602 O O . VAL A 1 77 ? 0.497 -28.75 -6.301 1 98.25 77 VAL A O 1
ATOM 605 N N . CYS A 1 78 ? 1.232 -29.516 -8.32 1 98.31 78 CYS A N 1
ATOM 606 C CA . CYS A 1 78 ? 2.604 -29.656 -7.848 1 98.31 78 CYS A CA 1
ATOM 607 C C . CYS A 1 78 ? 3.133 -28.328 -7.312 1 98.31 78 CYS A C 1
ATOM 609 O O . CYS A 1 78 ? 3.684 -28.266 -6.211 1 98.31 78 CYS A O 1
ATOM 611 N N . ASN A 1 79 ? 2.93 -27.25 -8.062 1 98.44 79 ASN A N 1
ATOM 612 C CA . ASN A 1 79 ? 3.367 -25.922 -7.641 1 98.44 79 ASN A CA 1
ATOM 613 C C . ASN A 1 79 ? 2.76 -25.547 -6.293 1 98.44 79 ASN A C 1
ATOM 615 O O . ASN A 1 79 ? 3.438 -24.969 -5.445 1 98.44 79 ASN A O 1
ATOM 619 N N . ALA A 1 80 ? 1.503 -25.828 -6.113 1 98.75 80 ALA A N 1
ATOM 620 C CA . ALA A 1 80 ? 0.816 -25.516 -4.863 1 98.75 80 ALA A CA 1
ATOM 621 C C . ALA A 1 80 ? 1.43 -26.297 -3.695 1 98.75 80 ALA A C 1
ATOM 623 O O . ALA A 1 80 ? 1.607 -25.734 -2.607 1 98.75 80 ALA A O 1
ATOM 624 N N . VAL A 1 81 ? 1.728 -27.547 -3.934 1 98.75 81 VAL A N 1
ATOM 625 C CA . VAL A 1 81 ? 2.336 -28.375 -2.9 1 98.75 81 VAL A CA 1
ATOM 626 C C . VAL A 1 81 ? 3.691 -27.797 -2.502 1 98.75 81 VAL A C 1
ATOM 628 O O . VAL A 1 81 ? 3.986 -27.656 -1.313 1 98.75 81 VAL A O 1
ATOM 631 N N . ILE A 1 82 ? 4.469 -27.422 -3.463 1 98.69 82 ILE A N 1
ATOM 632 C CA . ILE A 1 82 ? 5.785 -26.844 -3.215 1 98.69 82 ILE A CA 1
ATOM 633 C C . ILE A 1 82 ? 5.641 -25.531 -2.463 1 98.69 82 ILE A C 1
ATOM 635 O O . ILE A 1 82 ? 6.34 -25.281 -1.476 1 98.69 82 ILE A O 1
ATOM 639 N N . MET A 1 83 ? 4.742 -24.656 -2.896 1 98.75 83 MET A N 1
ATOM 640 C CA . MET A 1 83 ? 4.5 -23.359 -2.256 1 98.75 83 MET A CA 1
ATOM 641 C C . MET A 1 83 ? 4.094 -23.547 -0.798 1 98.75 83 MET A C 1
ATOM 643 O O . MET A 1 83 ? 4.613 -22.875 0.088 1 98.75 83 MET A O 1
ATOM 647 N N . ALA A 1 84 ? 3.197 -24.469 -0.56 1 98.75 84 ALA A N 1
ATOM 648 C CA . ALA A 1 84 ? 2.732 -24.734 0.801 1 98.75 84 ALA A CA 1
ATOM 649 C C . ALA A 1 84 ? 3.883 -25.188 1.695 1 98.75 84 ALA A C 1
ATOM 651 O O . ALA A 1 84 ? 4.008 -24.734 2.836 1 98.75 84 ALA A O 1
ATOM 652 N N . HIS A 1 85 ? 4.676 -26.078 1.175 1 98.56 85 HIS A N 1
ATOM 653 C CA . HIS A 1 85 ? 5.848 -26.531 1.91 1 98.56 85 HIS A CA 1
ATOM 654 C C . HIS A 1 85 ? 6.75 -25.359 2.299 1 98.56 85 HIS A C 1
ATOM 656 O O . HIS A 1 85 ? 7.184 -25.266 3.447 1 98.56 85 HIS A O 1
ATOM 662 N N . ASN A 1 86 ? 7.027 -24.516 1.358 1 98.44 86 ASN A N 1
ATOM 663 C CA . ASN A 1 86 ? 7.922 -23.375 1.597 1 98.44 86 ASN A CA 1
ATOM 664 C C . ASN A 1 86 ? 7.309 -22.375 2.576 1 98.44 86 ASN A C 1
ATOM 666 O O . ASN A 1 86 ? 8.023 -21.797 3.396 1 98.44 86 ASN A O 1
ATOM 670 N N . ILE A 1 87 ? 5.969 -22.125 2.518 1 98.62 87 ILE A N 1
ATOM 671 C CA . ILE A 1 87 ? 5.277 -21.25 3.465 1 98.62 87 ILE A CA 1
ATOM 672 C C . ILE A 1 87 ? 5.477 -21.781 4.887 1 98.62 87 ILE A C 1
ATOM 674 O O . ILE A 1 87 ? 5.812 -21.016 5.793 1 98.62 87 ILE A O 1
ATOM 678 N N . ARG A 1 88 ? 5.336 -23.094 5.043 1 98.62 88 ARG A N 1
ATOM 679 C CA . ARG A 1 88 ? 5.508 -23.719 6.352 1 98.62 88 ARG A CA 1
ATOM 680 C C . ARG A 1 88 ? 6.965 -23.641 6.801 1 98.62 88 ARG A C 1
ATOM 682 O O . ARG A 1 88 ? 7.246 -23.312 7.957 1 98.62 88 ARG A O 1
ATOM 689 N N . LYS A 1 89 ? 7.84 -23.891 5.914 1 98.12 89 LYS A N 1
ATOM 690 C CA . LYS A 1 89 ? 9.273 -23.859 6.211 1 98.12 89 LYS A CA 1
ATOM 691 C C . LYS A 1 89 ? 9.695 -22.469 6.691 1 98.12 89 LYS A C 1
ATOM 693 O O . LYS A 1 89 ? 10.586 -22.344 7.535 1 98.12 89 LYS A O 1
ATOM 698 N N . LEU A 1 90 ? 9.078 -21.438 6.219 1 97.94 90 LEU A N 1
ATOM 699 C CA . LEU A 1 90 ? 9.43 -20.062 6.539 1 97.94 90 LEU A CA 1
ATOM 700 C C . LEU A 1 90 ? 8.781 -19.625 7.848 1 97.94 90 LEU A C 1
ATOM 702 O O . LEU A 1 90 ? 8.93 -18.469 8.258 1 97.94 90 LEU A O 1
ATOM 706 N N . GLY A 1 91 ? 7.961 -20.469 8.406 1 98 91 GLY A N 1
ATOM 707 C CA . GLY A 1 91 ? 7.586 -20.219 9.789 1 98 91 GLY A CA 1
ATOM 708 C C . GLY A 1 91 ? 6.098 -20 9.977 1 98 91 GLY A C 1
ATOM 709 O O . GLY A 1 91 ? 5.629 -19.781 11.094 1 98 91 GLY A O 1
ATOM 710 N N . THR A 1 92 ? 5.301 -20.031 8.938 1 98.38 92 THR A N 1
ATOM 711 C CA . THR A 1 92 ? 3.859 -19.891 9.109 1 98.38 92 THR A CA 1
ATOM 712 C C . THR A 1 92 ? 3.297 -21.031 9.945 1 98.38 92 THR A C 1
ATOM 714 O O . THR A 1 92 ? 3.508 -22.203 9.633 1 98.38 92 THR A O 1
ATOM 717 N N . PRO A 1 93 ? 2.605 -20.75 10.969 1 97.94 93 PRO A N 1
ATOM 718 C CA . PRO A 1 93 ? 2.131 -21.812 11.859 1 97.94 93 PRO A CA 1
ATOM 719 C C . PRO A 1 93 ? 1.042 -22.672 11.219 1 97.94 93 PRO A C 1
ATOM 721 O O . PRO A 1 93 ? 0.324 -22.203 10.328 1 97.94 93 PRO A O 1
ATOM 724 N N . PRO A 1 94 ? 0.932 -23.828 11.75 1 96.94 94 PRO A N 1
ATOM 725 C CA . PRO A 1 94 ? -0.084 -24.734 11.211 1 96.94 94 PRO A CA 1
ATOM 726 C C . PRO A 1 94 ? -1.508 -24.25 11.469 1 96.94 94 PRO A C 1
ATOM 728 O O . PRO A 1 94 ? -2.449 -24.703 10.812 1 96.94 94 PRO A O 1
ATOM 731 N N . SER A 1 95 ? -1.681 -23.344 12.422 1 97 95 SER A N 1
ATOM 732 C CA . SER A 1 95 ? -3.006 -22.828 12.742 1 97 95 SER A CA 1
ATOM 733 C C . SER A 1 95 ? -3.551 -21.969 11.594 1 97 95 SER A C 1
ATOM 735 O O . SER A 1 95 ? -4.754 -21.703 11.531 1 97 95 SER A O 1
ATOM 737 N N . ILE A 1 96 ? -2.695 -21.516 10.719 1 98.12 96 ILE A N 1
ATOM 738 C CA . ILE A 1 96 ? -3.131 -20.812 9.523 1 98.12 96 ILE A CA 1
ATOM 739 C C . ILE A 1 96 ? -3.238 -21.781 8.352 1 98.12 96 ILE A C 1
ATOM 741 O O . ILE A 1 96 ? -2.223 -22.25 7.836 1 98.12 96 ILE A O 1
ATOM 745 N N . PRO A 1 97 ? -4.41 -22.078 7.953 1 98.38 97 PRO A N 1
ATOM 746 C CA . PRO A 1 97 ? -4.555 -23.062 6.871 1 98.38 97 PRO A CA 1
ATOM 747 C C . PRO A 1 97 ? -4.031 -22.531 5.531 1 98.38 97 PRO A C 1
ATOM 749 O O . PRO A 1 97 ? -4.055 -21.328 5.285 1 98.38 97 PRO A O 1
ATOM 752 N N . ILE A 1 98 ? -3.555 -23.438 4.789 1 98.75 98 ILE A N 1
ATOM 753 C CA . ILE A 1 98 ? -3.248 -23.203 3.383 1 98.75 98 ILE A CA 1
ATOM 754 C C . ILE A 1 98 ? -4.305 -23.875 2.51 1 98.75 98 ILE A C 1
ATOM 756 O O . ILE A 1 98 ? -4.488 -25.094 2.578 1 98.75 98 ILE A O 1
ATOM 760 N N . VAL A 1 99 ? -5.023 -23.078 1.758 1 98.5 99 VAL A N 1
ATOM 761 C CA . VAL A 1 99 ? -6.152 -23.516 0.951 1 98.5 99 VAL A CA 1
ATOM 762 C C . VAL A 1 99 ? -5.801 -23.422 -0.532 1 98.5 99 VAL A C 1
ATOM 764 O O . VAL A 1 99 ? -5.219 -22.422 -0.975 1 98.5 99 VAL A O 1
ATOM 767 N N . THR A 1 100 ? -6.082 -24.438 -1.286 1 98.62 100 THR A N 1
ATOM 768 C CA . THR A 1 100 ? -5.945 -24.375 -2.736 1 98.62 100 THR A CA 1
ATOM 769 C C . THR A 1 100 ? -7.297 -24.578 -3.416 1 98.62 100 THR A C 1
ATOM 771 O O . THR A 1 100 ? -7.949 -25.609 -3.211 1 98.62 100 THR A O 1
ATOM 774 N N . LEU A 1 101 ? -7.742 -23.578 -4.172 1 98.06 101 LEU A N 1
ATOM 775 C CA . LEU A 1 101 ? -8.883 -23.766 -5.062 1 98.06 101 LEU A CA 1
ATOM 776 C C . LEU A 1 101 ? -8.508 -24.625 -6.266 1 98.06 101 LEU A C 1
ATOM 778 O O . LEU A 1 101 ? -7.609 -24.266 -7.027 1 98.06 101 LEU A O 1
ATOM 782 N N . VAL A 1 102 ? -9.141 -25.688 -6.426 1 98.19 102 VAL A N 1
ATOM 783 C CA . VAL A 1 102 ? -8.789 -26.625 -7.492 1 98.19 102 VAL A CA 1
ATOM 784 C C . VAL A 1 102 ? -9.977 -26.797 -8.43 1 98.19 102 VAL A C 1
ATOM 786 O O . VAL A 1 102 ? -11.094 -27.062 -7.984 1 98.19 102 VAL A O 1
ATOM 789 N N . VAL A 1 103 ? -9.703 -26.625 -9.695 1 96.81 103 VAL A N 1
ATOM 790 C CA . VAL A 1 103 ? -10.797 -26.719 -10.648 1 96.81 103 VAL A CA 1
ATOM 791 C C . VAL A 1 103 ? -11.297 -28.172 -10.703 1 96.81 103 VAL A C 1
ATOM 793 O O . VAL A 1 103 ? -10.539 -29.109 -10.469 1 96.81 103 VAL A O 1
ATOM 796 N N . ASP A 1 104 ? -12.547 -28.328 -11.07 1 93.56 104 ASP A N 1
ATOM 797 C CA . ASP A 1 104 ? -13.258 -29.609 -11 1 93.56 104 ASP A CA 1
ATOM 798 C C . ASP A 1 104 ? -12.719 -30.594 -12.039 1 93.56 104 ASP A C 1
ATOM 800 O O . ASP A 1 104 ? -12.891 -31.797 -11.898 1 93.56 104 ASP A O 1
ATOM 804 N N . ASP A 1 105 ? -12.008 -30.188 -13.047 1 91.12 105 ASP A N 1
ATOM 805 C CA . ASP A 1 105 ? -11.5 -31.031 -14.117 1 91.12 105 ASP A CA 1
ATOM 806 C C . ASP A 1 105 ? -10.242 -31.781 -13.672 1 91.12 105 ASP A C 1
ATOM 808 O O . ASP A 1 105 ? -9.812 -32.75 -14.336 1 91.12 105 ASP A O 1
ATOM 812 N N . VAL A 1 106 ? -9.641 -31.422 -12.57 1 95.69 106 VAL A N 1
ATOM 813 C CA . VAL A 1 106 ? -8.438 -32.094 -12.07 1 95.69 106 VAL A CA 1
ATOM 814 C C . VAL A 1 106 ? -8.812 -33.438 -11.445 1 95.69 106 VAL A C 1
ATOM 816 O O . VAL A 1 106 ? -9.719 -33.5 -10.609 1 95.69 106 VAL A O 1
ATOM 819 N N . PRO A 1 107 ? -8.156 -34.531 -11.812 1 96.06 107 PRO A N 1
ATOM 820 C CA . PRO A 1 107 ? -8.477 -35.875 -11.289 1 96.06 107 PRO A CA 1
ATOM 821 C C . PRO A 1 107 ? -8.352 -35.969 -9.766 1 96.06 107 PRO A C 1
ATOM 823 O O . PRO A 1 107 ? -7.445 -35.344 -9.188 1 96.06 107 PRO A O 1
ATOM 826 N N . ALA A 1 108 ? -9.188 -36.75 -9.227 1 96.5 108 ALA A N 1
ATOM 827 C CA . ALA A 1 108 ? -9.258 -36.906 -7.777 1 96.5 108 ALA A CA 1
ATOM 828 C C . ALA A 1 108 ? -7.918 -37.375 -7.207 1 96.5 108 ALA A C 1
ATOM 830 O O . ALA A 1 108 ? -7.52 -36.906 -6.125 1 96.5 108 ALA A O 1
ATOM 831 N N . ALA A 1 109 ? -7.273 -38.219 -7.934 1 95.94 109 ALA A N 1
ATOM 832 C CA . ALA A 1 109 ? -5.988 -38.75 -7.465 1 95.94 109 ALA A CA 1
ATOM 833 C C . ALA A 1 109 ? -4.961 -37.625 -7.34 1 95.94 109 ALA A C 1
ATOM 835 O O . ALA A 1 109 ? -4.105 -37.656 -6.453 1 95.94 109 ALA A O 1
ATOM 836 N N . ILE A 1 110 ? -5.059 -36.656 -8.234 1 97.06 110 ILE A N 1
ATOM 837 C CA . ILE A 1 110 ? -4.152 -35.5 -8.219 1 97.06 110 ILE A CA 1
ATOM 838 C C . ILE A 1 110 ? -4.551 -34.562 -7.098 1 97.06 110 ILE A C 1
ATOM 840 O O . ILE A 1 110 ? -3.693 -34.031 -6.379 1 97.06 110 ILE A O 1
ATOM 844 N N . VAL A 1 111 ? -5.82 -34.344 -6.887 1 97.81 111 VAL A N 1
ATOM 845 C CA . VAL A 1 111 ? -6.328 -33.5 -5.812 1 97.81 111 VAL A CA 1
ATOM 846 C C . VAL A 1 111 ? -5.887 -34.062 -4.461 1 97.81 111 VAL A C 1
ATOM 848 O O . VAL A 1 111 ? -5.57 -33.312 -3.541 1 97.81 111 VAL A O 1
ATOM 851 N N . GLN A 1 112 ? -5.848 -35.344 -4.363 1 97.5 112 GLN A N 1
ATOM 852 C CA . GLN A 1 112 ? -5.457 -36 -3.119 1 97.5 112 GLN A CA 1
ATOM 853 C C . GLN A 1 112 ? -4.039 -35.625 -2.709 1 97.5 112 GLN A C 1
ATOM 855 O O . GLN A 1 112 ? -3.719 -35.594 -1.521 1 97.5 112 GLN A O 1
ATOM 860 N N . ARG A 1 113 ? -3.191 -35.281 -3.678 1 97.62 113 ARG A N 1
ATOM 861 C CA . ARG A 1 113 ? -1.827 -34.844 -3.371 1 97.62 113 ARG A CA 1
ATOM 862 C C . ARG A 1 113 ? -1.82 -33.594 -2.527 1 97.62 113 ARG A C 1
ATOM 864 O O . ARG A 1 113 ? -0.927 -33.375 -1.702 1 97.62 113 ARG A O 1
ATOM 871 N N . LEU A 1 114 ? -2.795 -32.719 -2.699 1 98.25 114 LEU A N 1
ATOM 872 C CA . LEU A 1 114 ? -2.932 -31.516 -1.877 1 98.25 114 LEU A CA 1
ATOM 873 C C . LEU A 1 114 ? -3.248 -31.875 -0.431 1 98.25 114 LEU A C 1
ATOM 875 O O . LEU A 1 114 ? -2.584 -31.406 0.494 1 98.25 114 LEU A O 1
ATOM 879 N N . THR A 1 115 ? -4.195 -32.75 -0.303 1 97.31 115 THR A N 1
ATOM 880 C CA . THR A 1 115 ? -4.621 -33.156 1.036 1 97.31 115 THR A CA 1
ATOM 881 C C . THR A 1 115 ? -3.496 -33.875 1.771 1 97.31 115 THR A C 1
ATOM 883 O O . THR A 1 115 ? -3.305 -33.656 2.973 1 97.31 115 THR A O 1
ATOM 886 N N . ASP A 1 116 ? -2.805 -34.688 1.078 1 96.94 116 ASP A N 1
ATOM 887 C CA . ASP A 1 116 ? -1.668 -35.406 1.654 1 96.94 116 ASP A CA 1
ATOM 888 C C . ASP A 1 116 ? -0.612 -34.438 2.168 1 96.94 116 ASP A C 1
ATOM 890 O O . ASP A 1 116 ? 0.112 -34.719 3.119 1 96.94 116 ASP A O 1
ATOM 894 N N . ALA A 1 117 ? -0.544 -33.312 1.519 1 97.06 117 ALA A N 1
ATOM 895 C CA . ALA A 1 117 ? 0.453 -32.281 1.88 1 97.06 117 ALA A CA 1
ATOM 896 C C . ALA A 1 117 ? -0.083 -31.344 2.951 1 97.06 117 ALA A C 1
ATOM 898 O O . ALA A 1 117 ? 0.544 -30.328 3.264 1 97.06 117 ALA A O 1
ATOM 899 N N . GLY A 1 118 ? -1.257 -31.594 3.5 1 97.31 118 GLY A N 1
ATOM 900 C CA . GLY A 1 118 ? -1.827 -30.781 4.555 1 97.31 118 GLY A CA 1
ATOM 901 C C . GLY A 1 118 ? -2.525 -29.531 4.035 1 97.31 118 GLY A C 1
ATOM 902 O O . GLY A 1 118 ? -2.717 -28.578 4.773 1 97.31 118 GLY A O 1
ATOM 903 N N . ILE A 1 119 ? -2.805 -29.547 2.779 1 98.56 119 ILE A N 1
ATOM 904 C CA . ILE A 1 119 ? -3.469 -28.406 2.139 1 98.56 119 ILE A CA 1
ATOM 905 C C . ILE A 1 119 ? -4.973 -28.672 2.057 1 98.56 119 ILE A C 1
ATOM 907 O O . ILE A 1 119 ? -5.395 -29.781 1.719 1 98.56 119 ILE A O 1
ATOM 911 N N . VAL A 1 120 ? -5.785 -27.703 2.441 1 98.44 120 VAL A N 1
ATOM 912 C CA . VAL A 1 120 ? -7.227 -27.797 2.242 1 98.44 120 VAL A CA 1
ATOM 913 C C . VAL A 1 120 ? -7.559 -27.609 0.765 1 98.44 120 VAL A C 1
ATOM 915 O O . VAL A 1 120 ? -7.258 -26.562 0.188 1 98.44 120 VAL A O 1
ATOM 918 N N . ALA A 1 121 ? -8.125 -28.594 0.17 1 98.44 121 ALA A N 1
ATOM 919 C CA . ALA A 1 121 ? -8.516 -28.516 -1.236 1 98.44 121 ALA A CA 1
ATOM 920 C C . ALA A 1 121 ? -9.992 -28.172 -1.378 1 98.44 121 ALA A C 1
ATOM 922 O O . ALA A 1 121 ? -10.859 -28.875 -0.85 1 98.44 121 ALA A O 1
ATOM 923 N N . ILE A 1 122 ? -10.328 -27.078 -2.059 1 97.56 122 ILE A N 1
ATOM 924 C CA . ILE A 1 122 ? -11.703 -26.672 -2.305 1 97.56 122 ILE A CA 1
ATOM 925 C C . ILE A 1 122 ? -11.992 -26.719 -3.803 1 97.56 122 ILE A C 1
ATOM 927 O O . ILE A 1 122 ? -11.398 -25.984 -4.586 1 97.56 122 ILE A O 1
ATOM 931 N N . PRO A 1 123 ? -12.875 -27.562 -4.234 1 97.38 123 PRO A N 1
ATOM 932 C CA . PRO A 1 123 ? -13.234 -27.609 -5.652 1 97.38 123 PRO A CA 1
ATOM 933 C C . PRO A 1 123 ? -13.969 -26.344 -6.109 1 97.38 123 PRO A C 1
ATOM 935 O O . PRO A 1 123 ? -14.82 -25.828 -5.387 1 97.38 123 PRO A O 1
ATOM 938 N N . VAL A 1 124 ? -13.594 -25.828 -7.289 1 97 124 VAL A N 1
ATOM 939 C CA . VAL A 1 124 ? -14.273 -24.672 -7.871 1 97 124 VAL A CA 1
ATOM 940 C C . VAL A 1 124 ? -14.492 -24.906 -9.367 1 97 124 VAL A C 1
ATOM 942 O O . VAL A 1 124 ? -13.805 -25.719 -9.984 1 97 124 VAL A O 1
ATOM 945 N N . ALA A 1 125 ? -15.484 -24.156 -9.922 1 95.06 125 ALA A N 1
ATOM 946 C CA . ALA A 1 125 ? -15.711 -24.203 -11.367 1 95.06 125 ALA A CA 1
ATOM 947 C C . ALA A 1 125 ? -14.602 -23.469 -12.117 1 95.06 125 ALA A C 1
ATOM 949 O O . ALA A 1 125 ? -14.156 -22.406 -11.695 1 95.06 125 ALA A O 1
ATOM 950 N N . HIS A 1 126 ? -14.148 -24.125 -13.172 1 94.25 126 HIS A N 1
AT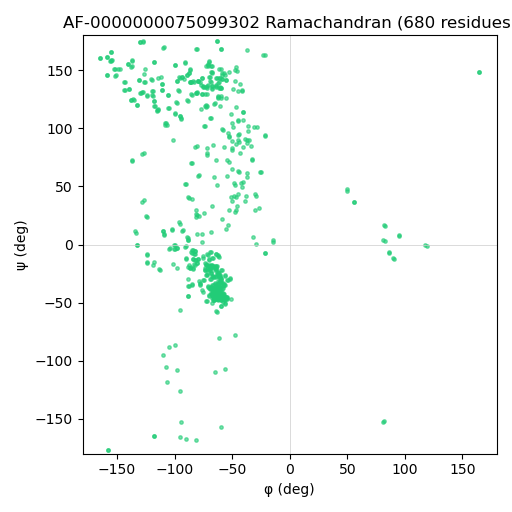OM 951 C CA . HIS A 1 126 ? -13.195 -23.469 -14.055 1 94.25 126 HIS A CA 1
ATOM 952 C C . HIS A 1 126 ? -13.773 -22.188 -14.648 1 94.25 126 HIS A C 1
ATOM 954 O O . HIS A 1 126 ? -14.906 -22.188 -15.148 1 94.25 126 HIS A O 1
ATOM 960 N N . TRP A 1 127 ? -13.055 -21.078 -14.523 1 93.31 127 TRP A N 1
ATOM 961 C CA . TRP A 1 127 ? -13.508 -19.812 -15.078 1 93.31 127 TRP A CA 1
ATOM 962 C C . TRP A 1 127 ? -12.672 -19.422 -16.297 1 93.31 127 TRP A C 1
ATOM 964 O O . TRP A 1 127 ? -11.523 -18.984 -16.156 1 93.31 127 TRP A O 1
ATOM 974 N N . LYS A 1 128 ? -13.211 -19.609 -17.453 1 86.5 128 LYS A N 1
ATOM 975 C CA . LYS A 1 128 ? -12.594 -19.266 -18.734 1 86.5 128 LYS A CA 1
ATOM 976 C C . LYS A 1 128 ? -13.453 -18.25 -19.5 1 86.5 128 LYS A C 1
ATOM 978 O O . LYS A 1 128 ? -14.68 -18.281 -19.422 1 86.5 128 LYS A O 1
ATOM 983 N N . GLN A 1 129 ? -12.742 -17.344 -20.141 1 81.25 129 GLN A N 1
ATOM 984 C CA . GLN A 1 129 ? -13.492 -16.438 -21 1 81.25 129 GLN A CA 1
ATOM 985 C C . GLN A 1 129 ? -14.07 -17.172 -22.203 1 81.25 129 GLN A C 1
ATOM 987 O O . GLN A 1 129 ? -13.391 -17.984 -22.828 1 81.25 129 GLN A O 1
ATOM 992 N N . ALA A 1 130 ? -15.297 -16.734 -22.469 1 75.56 130 ALA A N 1
ATOM 993 C CA . ALA A 1 130 ? -15.93 -17.328 -23.656 1 75.56 130 ALA A CA 1
ATOM 994 C C . ALA A 1 130 ? -15.227 -16.906 -24.938 1 75.56 130 ALA A C 1
ATOM 996 O O . ALA A 1 130 ? -14.836 -15.742 -25.078 1 75.56 130 ALA A O 1
ATOM 997 N N . GLY A 1 131 ? -14.961 -17.828 -25.812 1 72.81 131 GLY A N 1
ATOM 998 C CA . GLY A 1 131 ? -14.414 -17.5 -27.125 1 72.81 131 GLY A CA 1
ATOM 999 C C . GLY A 1 131 ? -12.898 -17.5 -27.156 1 72.81 131 GLY A C 1
ATOM 1000 O O . GLY A 1 131 ? -12.289 -17.344 -28.219 1 72.81 131 GLY A O 1
ATOM 1001 N N . VAL A 1 132 ? -12.336 -17.531 -26.031 1 73.31 132 VAL A N 1
ATOM 1002 C CA . VAL A 1 132 ? -10.875 -17.562 -26 1 73.31 132 VAL A CA 1
ATOM 1003 C C . VAL A 1 132 ? -10.398 -19.016 -26.125 1 73.31 132 VAL A C 1
ATOM 1005 O O . VAL A 1 132 ? -10.93 -19.906 -25.469 1 73.31 132 VAL A O 1
ATOM 1008 N N . PRO A 1 133 ? -9.461 -19.094 -27.109 1 71.75 133 PRO A N 1
ATOM 1009 C CA . PRO A 1 133 ? -8.953 -20.469 -27.297 1 71.75 133 PRO A CA 1
ATOM 1010 C C . PRO A 1 133 ? -8.359 -21.047 -26.016 1 71.75 133 PRO A C 1
ATOM 1012 O O . PRO A 1 133 ? -7.77 -20.312 -25.219 1 71.75 133 PRO A O 1
ATOM 1015 N N . SER A 1 134 ? -8.516 -22.297 -25.906 1 66 134 SER A N 1
ATOM 1016 C CA . SER A 1 134 ? -8.094 -23.016 -24.703 1 66 134 SER A CA 1
ATOM 1017 C C . SER A 1 134 ? -6.578 -23 -24.547 1 66 134 SER A C 1
ATOM 1019 O O . SER A 1 134 ? -6.059 -23.188 -23.453 1 66 134 SER A O 1
ATOM 1021 N N . ASN A 1 135 ? -5.895 -22.734 -25.641 1 61.22 135 ASN A N 1
ATOM 1022 C CA . ASN A 1 135 ? -4.438 -22.766 -25.594 1 61.22 135 ASN A CA 1
ATOM 1023 C C . ASN A 1 135 ? -3.848 -21.391 -25.312 1 61.22 135 ASN A C 1
ATOM 1025 O O . ASN A 1 135 ? -2.627 -21.219 -25.297 1 61.22 135 ASN A O 1
ATOM 1029 N N . ALA A 1 136 ? -4.656 -20.625 -24.969 1 68.06 136 ALA A N 1
ATOM 1030 C CA . ALA A 1 136 ? -4.156 -19.281 -24.656 1 68.06 136 ALA A CA 1
ATOM 1031 C C . ALA A 1 136 ? -3.467 -19.281 -23.281 1 68.06 136 ALA A C 1
ATOM 1033 O O . ALA A 1 136 ? -3.9 -19.969 -22.359 1 68.06 136 ALA A O 1
ATOM 1034 N N . GLU A 1 137 ? -2.281 -18.594 -23.156 1 65.62 137 GLU A N 1
ATOM 1035 C CA . GLU A 1 137 ? -1.375 -18.594 -22.016 1 65.62 137 GLU A CA 1
ATOM 1036 C C . GLU A 1 137 ? -2.117 -18.266 -20.719 1 65.62 137 GLU A C 1
ATOM 1038 O O . GLU A 1 137 ? -1.824 -18.844 -19.672 1 65.62 137 GLU A O 1
ATOM 1043 N N . TRP A 1 138 ? -3.191 -17.5 -20.812 1 76.62 138 TRP A N 1
ATOM 1044 C CA . TRP A 1 138 ? -3.807 -17.016 -19.578 1 76.62 138 TRP A CA 1
ATOM 1045 C C . TRP A 1 138 ? -5.281 -17.391 -19.516 1 76.62 138 TRP A C 1
ATOM 1047 O O . TRP A 1 138 ? -6.043 -16.844 -18.719 1 76.62 138 TRP A O 1
ATOM 1057 N N . VAL A 1 139 ? -5.641 -18.422 -20.219 1 77.25 139 VAL A N 1
ATOM 1058 C CA . VAL A 1 139 ? -7.051 -18.75 -20.406 1 77.25 139 VAL A CA 1
ATOM 1059 C C . VAL A 1 139 ? -7.664 -19.188 -19.078 1 77.25 139 VAL A C 1
ATOM 1061 O O . VAL A 1 139 ? -8.844 -18.922 -18.812 1 77.25 139 VAL A O 1
ATOM 1064 N N . SER A 1 140 ? -6.883 -19.719 -18.188 1 86.88 140 SER A N 1
ATOM 1065 C CA . SER A 1 140 ? -7.398 -20.25 -16.938 1 86.88 140 SER A CA 1
ATOM 1066 C C . SER A 1 140 ? -7.184 -19.266 -15.789 1 86.88 140 SER A C 1
ATOM 1068 O O . SER A 1 140 ? -7.582 -19.531 -14.656 1 86.88 140 SER A O 1
ATOM 1070 N N . SER A 1 141 ? -6.574 -18.094 -16.047 1 91.38 141 SER A N 1
ATOM 1071 C CA . SER A 1 141 ? -6.133 -17.203 -14.984 1 91.38 141 SER A CA 1
ATOM 1072 C C . SER A 1 141 ? -7.32 -16.578 -14.258 1 91.38 141 SER A C 1
ATOM 1074 O O . SER A 1 141 ? -7.215 -16.203 -13.086 1 91.38 141 SER A O 1
ATOM 1076 N N . LEU A 1 142 ? -8.484 -16.578 -14.898 1 93.88 142 LEU A N 1
ATOM 1077 C CA . LEU A 1 142 ? -9.664 -16 -14.266 1 93.88 142 LEU A CA 1
ATOM 1078 C C . LEU A 1 142 ? -10.109 -16.844 -13.07 1 93.88 142 LEU A C 1
ATOM 1080 O O . LEU A 1 142 ? -10.781 -16.344 -12.172 1 93.88 142 LEU A O 1
ATOM 1084 N N . THR A 1 143 ? -9.734 -18.109 -13.109 1 95.31 143 THR A N 1
ATOM 1085 C CA . THR A 1 143 ? -10.125 -19.031 -12.039 1 95.31 143 THR A CA 1
ATOM 1086 C C . THR A 1 143 ? -9.641 -18.516 -10.688 1 95.31 143 THR A C 1
ATOM 1088 O O . THR A 1 143 ? -10.312 -18.688 -9.672 1 95.31 143 THR A O 1
ATOM 1091 N N . LYS A 1 144 ? -8.484 -17.875 -10.68 1 95.44 144 LYS A N 1
ATOM 1092 C CA . LYS A 1 144 ? -7.934 -17.438 -9.398 1 95.44 144 LYS A CA 1
ATOM 1093 C C . LYS A 1 144 ? -8.844 -16.406 -8.734 1 95.44 144 LYS A C 1
ATOM 1095 O O . LYS A 1 144 ? -8.805 -16.234 -7.516 1 95.44 144 LYS A O 1
ATOM 1100 N N . LEU A 1 145 ? -9.703 -15.734 -9.484 1 95.62 145 LEU A N 1
ATOM 1101 C CA . LEU A 1 145 ? -10.555 -14.688 -8.938 1 95.62 145 LEU A CA 1
ATOM 1102 C C . LEU A 1 145 ? -11.633 -15.273 -8.031 1 95.62 145 LEU A C 1
ATOM 1104 O O . LEU A 1 145 ? -12.273 -14.555 -7.27 1 95.62 145 LEU A O 1
ATOM 1108 N N . ARG A 1 146 ? -11.812 -16.578 -8.07 1 95.31 146 ARG A N 1
ATOM 1109 C CA . ARG A 1 146 ? -12.766 -17.234 -7.18 1 95.31 146 ARG A CA 1
ATOM 1110 C C . ARG A 1 146 ? -12.289 -17.188 -5.734 1 95.31 146 ARG A C 1
ATOM 1112 O O . ARG A 1 146 ? -13.039 -17.531 -4.816 1 95.31 146 ARG A O 1
ATOM 1119 N N . ILE A 1 147 ? -11.086 -16.719 -5.492 1 96.12 147 ILE A N 1
ATOM 1120 C CA . ILE A 1 147 ? -10.57 -16.531 -4.141 1 96.12 147 ILE A CA 1
ATOM 1121 C C . ILE A 1 147 ? -11.414 -15.508 -3.393 1 96.12 147 ILE A C 1
ATOM 1123 O O . ILE A 1 147 ? -11.422 -15.484 -2.16 1 96.12 147 ILE A O 1
ATOM 1127 N N . PHE A 1 148 ? -12.086 -14.633 -4.074 1 95.5 148 PHE A N 1
ATOM 1128 C CA . PHE A 1 148 ? -12.859 -13.555 -3.475 1 95.5 148 PHE A CA 1
ATOM 1129 C C . PHE A 1 148 ? -14.227 -14.047 -3.031 1 95.5 148 PHE A C 1
ATOM 1131 O O . PHE A 1 148 ? -14.984 -13.305 -2.4 1 95.5 148 PHE A O 1
ATOM 1138 N N . GLU A 1 149 ? -14.594 -15.297 -3.385 1 94.25 149 GLU A N 1
ATOM 1139 C CA . GLU A 1 149 ? -15.836 -15.867 -2.861 1 94.25 149 GLU A CA 1
ATOM 1140 C C . GLU A 1 149 ? -15.766 -16.031 -1.346 1 94.25 149 GLU A C 1
ATOM 1142 O O . GLU A 1 149 ? -14.711 -16.359 -0.796 1 94.25 149 GLU A O 1
ATOM 1147 N N . ALA A 1 150 ? -16.906 -15.797 -0.697 1 91.5 150 ALA A N 1
ATOM 1148 C CA . ALA A 1 150 ? -16.969 -15.945 0.755 1 91.5 150 ALA A CA 1
ATOM 1149 C C . ALA A 1 150 ? -16.75 -17.406 1.164 1 91.5 150 ALA A C 1
ATOM 1151 O O . ALA A 1 150 ? -17.484 -18.281 0.725 1 91.5 150 ALA A O 1
ATOM 1152 N N . ARG A 1 151 ? -15.727 -17.625 1.978 1 91.88 151 ARG A N 1
ATOM 1153 C CA . ARG A 1 151 ? -15.422 -18.984 2.418 1 91.88 151 ARG A CA 1
ATOM 1154 C C . ARG A 1 151 ? -15.164 -19.031 3.92 1 91.88 151 ARG A C 1
ATOM 1156 O O . ARG A 1 151 ? -14.602 -20 4.43 1 91.88 151 ARG A O 1
ATOM 1163 N N . GLY A 1 152 ? -15.469 -17.891 4.59 1 90.88 152 GLY A N 1
ATOM 1164 C CA . GLY A 1 152 ? -15.43 -17.875 6.043 1 90.88 152 GLY A CA 1
ATOM 1165 C C . GLY A 1 152 ? -14.109 -17.375 6.598 1 90.88 152 GLY A C 1
ATOM 1166 O O . GLY A 1 152 ? -13.82 -17.531 7.789 1 90.88 152 GLY A O 1
ATOM 1167 N N . TYR A 1 153 ? -13.203 -16.859 5.816 1 93.31 153 TYR A N 1
ATOM 1168 C CA . TYR A 1 153 ? -11.945 -16.297 6.289 1 93.31 153 TYR A CA 1
ATOM 1169 C C . TYR A 1 153 ? -12.039 -14.781 6.402 1 93.31 153 TYR A C 1
ATOM 1171 O O . TYR A 1 153 ? -12.688 -14.125 5.582 1 93.31 153 TYR A O 1
ATOM 1179 N N . ASP A 1 154 ? -11.438 -14.234 7.449 1 92.38 154 ASP A N 1
ATOM 1180 C CA . ASP A 1 154 ? -11.477 -12.805 7.719 1 92.38 154 ASP A CA 1
ATOM 1181 C C . ASP A 1 154 ? -10.383 -12.07 6.953 1 92.38 154 ASP A C 1
ATOM 1183 O O . ASP A 1 154 ? -10.547 -10.898 6.594 1 92.38 154 ASP A O 1
ATOM 1187 N N . LYS A 1 155 ? -9.242 -12.719 6.785 1 94.06 155 LYS A N 1
ATOM 1188 C CA . LYS A 1 155 ? -8.117 -12.164 6.039 1 94.06 155 LYS A CA 1
ATOM 1189 C C . LYS A 1 155 ? -7.395 -13.258 5.258 1 94.06 155 LYS A C 1
ATOM 1191 O O . LYS A 1 155 ? -7.133 -14.344 5.785 1 94.06 155 LYS A O 1
ATOM 1196 N N . VAL A 1 156 ? -7.137 -12.938 4 1 96.56 156 VAL A N 1
ATOM 1197 C CA . VAL A 1 156 ? -6.551 -13.938 3.115 1 96.56 156 VAL A CA 1
ATOM 1198 C C . VAL A 1 156 ? -5.305 -13.367 2.443 1 96.56 156 VAL A C 1
ATOM 1200 O O . VAL A 1 156 ? -5.301 -12.219 2.006 1 96.56 156 VAL A O 1
ATOM 1203 N N . ILE A 1 157 ? -4.223 -14.094 2.473 1 98 157 ILE A N 1
ATOM 1204 C CA . ILE A 1 157 ? -3.082 -13.859 1.593 1 98 157 ILE A CA 1
ATOM 1205 C C . ILE A 1 157 ? -3.127 -14.844 0.422 1 98 157 ILE A C 1
ATOM 1207 O O . ILE A 1 157 ? -3.023 -16.062 0.616 1 98 157 ILE A O 1
ATOM 1211 N N . TYR A 1 158 ? -3.344 -14.32 -0.753 1 98.25 158 TYR A N 1
ATOM 1212 C CA . TYR A 1 158 ? -3.289 -15.133 -1.961 1 98.25 158 TYR A CA 1
ATOM 1213 C C . TYR A 1 158 ? -1.917 -15.047 -2.619 1 98.25 158 TYR A C 1
ATOM 1215 O O . TYR A 1 158 ? -1.326 -13.969 -2.689 1 98.25 158 TYR A O 1
ATOM 1223 N N . LEU A 1 159 ? -1.468 -16.203 -3.186 1 98.38 159 LEU A N 1
ATOM 1224 C CA . LEU A 1 159 ? -0.221 -16.266 -3.939 1 98.38 159 LEU A CA 1
ATOM 1225 C C . LEU A 1 159 ? -0.385 -17.156 -5.176 1 98.38 159 LEU A C 1
ATOM 1227 O O . LEU A 1 159 ? -0.946 -18.25 -5.098 1 98.38 159 LEU A O 1
ATOM 1231 N N . ASP A 1 160 ? 0.114 -16.625 -6.312 1 97.88 160 ASP A N 1
ATOM 1232 C CA . ASP A 1 160 ? 0.355 -17.562 -7.398 1 97.88 160 ASP A CA 1
ATOM 1233 C C . ASP A 1 160 ? 1.387 -18.609 -6.992 1 97.88 160 ASP A C 1
ATOM 1235 O O . ASP A 1 160 ? 2.406 -18.281 -6.383 1 97.88 160 ASP A O 1
ATOM 1239 N N . SER A 1 161 ? 1.156 -19.844 -7.375 1 97.06 161 SER A N 1
ATOM 1240 C CA . SER A 1 161 ? 2.029 -20.906 -6.879 1 97.06 161 SER A CA 1
ATOM 1241 C C . SER A 1 161 ? 3.211 -21.125 -7.816 1 97.06 161 SER A C 1
ATOM 1243 O O . SER A 1 161 ? 4.156 -21.844 -7.469 1 97.06 161 SER A O 1
ATOM 1245 N N . ASP A 1 162 ? 3.201 -20.562 -9 1 96.94 162 ASP A N 1
ATOM 1246 C CA . ASP A 1 162 ? 4.355 -20.625 -9.891 1 96.94 162 ASP A CA 1
ATOM 1247 C C . ASP A 1 162 ? 5.418 -19.609 -9.492 1 96.94 162 ASP A C 1
ATOM 1249 O O . ASP A 1 162 ? 5.844 -18.797 -10.312 1 96.94 162 ASP A O 1
ATOM 1253 N N . ALA A 1 163 ? 5.883 -19.75 -8.281 1 97.88 163 ALA A N 1
ATOM 1254 C CA . ALA A 1 163 ? 6.809 -18.812 -7.66 1 97.88 163 ALA A CA 1
ATOM 1255 C C . ALA A 1 163 ? 7.621 -19.484 -6.562 1 97.88 163 ALA A C 1
ATOM 1257 O O . ALA A 1 163 ? 7.332 -20.625 -6.176 1 97.88 163 ALA A O 1
ATOM 1258 N N . VAL A 1 164 ? 8.672 -18.812 -6.141 1 96.81 164 VAL A N 1
ATOM 1259 C CA . VAL A 1 164 ? 9.438 -19.203 -4.961 1 96.81 164 VAL A CA 1
ATOM 1260 C C . VAL A 1 164 ? 9.305 -18.141 -3.879 1 96.81 164 VAL A C 1
ATOM 1262 O O . VAL A 1 164 ? 9.656 -16.969 -4.094 1 96.81 164 VAL A O 1
ATOM 1265 N N . ILE A 1 165 ? 8.719 -18.516 -2.803 1 97.69 165 ILE A N 1
ATOM 1266 C CA . ILE A 1 165 ? 8.641 -17.625 -1.653 1 97.69 165 ILE A CA 1
ATOM 1267 C C . ILE A 1 165 ? 9.953 -17.672 -0.869 1 97.69 165 ILE A C 1
ATOM 1269 O O . ILE A 1 165 ? 10.461 -18.766 -0.576 1 97.69 165 ILE A O 1
ATOM 1273 N N . GLN A 1 166 ? 10.516 -16.5 -0.556 1 95.12 166 GLN A N 1
ATOM 1274 C CA . GLN A 1 166 ? 11.836 -16.438 0.049 1 95.12 166 GLN A CA 1
ATOM 1275 C C . GLN A 1 166 ? 11.766 -15.906 1.478 1 95.12 166 GLN A C 1
ATOM 1277 O O . GLN A 1 166 ? 12.719 -16.047 2.248 1 95.12 166 GLN A O 1
ATOM 1282 N N . ARG A 1 167 ? 10.773 -15.242 1.793 1 95.88 167 ARG A N 1
ATOM 1283 C CA . ARG A 1 167 ? 10.578 -14.688 3.127 1 95.88 167 ARG A CA 1
ATOM 1284 C C . ARG A 1 167 ? 9.141 -14.875 3.598 1 95.88 167 ARG A C 1
ATOM 1286 O O . ARG A 1 167 ? 8.234 -15.023 2.783 1 95.88 167 ARG A O 1
ATOM 1293 N N . ASN A 1 168 ? 9.016 -14.93 4.945 1 97.56 168 ASN A N 1
ATOM 1294 C CA . ASN A 1 168 ? 7.691 -15.078 5.543 1 97.56 168 ASN A CA 1
ATOM 1295 C C . ASN A 1 168 ? 6.801 -13.875 5.246 1 97.56 168 ASN A C 1
ATOM 1297 O O . ASN A 1 168 ? 7.254 -12.734 5.316 1 97.56 168 ASN A O 1
ATOM 1301 N N . LEU A 1 169 ? 5.539 -14.125 4.895 1 98 169 LEU A N 1
ATOM 1302 C CA . LEU A 1 169 ? 4.613 -13.062 4.508 1 98 169 LEU A CA 1
ATOM 1303 C C . LEU A 1 169 ? 3.549 -12.859 5.578 1 98 169 LEU A C 1
ATOM 1305 O O . LEU A 1 169 ? 2.631 -12.055 5.395 1 98 169 LEU A O 1
ATOM 1309 N N . ASP A 1 170 ? 3.648 -13.469 6.746 1 97.44 170 ASP A N 1
ATOM 1310 C CA . ASP A 1 170 ? 2.596 -13.453 7.758 1 97.44 170 ASP A CA 1
ATOM 1311 C C . ASP A 1 170 ? 2.305 -12.023 8.219 1 97.44 170 ASP A C 1
ATOM 1313 O O . ASP A 1 170 ? 1.189 -11.719 8.648 1 97.44 170 ASP A O 1
ATOM 1317 N N . HIS A 1 171 ? 3.281 -11.141 8.133 1 94.56 171 HIS A N 1
ATOM 1318 C CA . HIS A 1 171 ? 3.072 -9.773 8.578 1 94.56 171 HIS A CA 1
ATOM 1319 C C . HIS A 1 171 ? 2.002 -9.078 7.746 1 94.56 171 HIS A C 1
ATOM 1321 O O . HIS A 1 171 ? 1.41 -8.086 8.188 1 94.56 171 HIS A O 1
ATOM 1327 N N . LEU A 1 172 ? 1.681 -9.594 6.57 1 96.94 172 LEU A N 1
ATOM 1328 C CA . LEU A 1 172 ? 0.682 -8.984 5.695 1 96.94 172 LEU A CA 1
ATOM 1329 C C . LEU A 1 172 ? -0.723 -9.188 6.254 1 96.94 172 LEU A C 1
ATOM 1331 O O . LEU A 1 172 ? -1.658 -8.484 5.859 1 96.94 172 LEU A O 1
ATOM 1335 N N . PHE A 1 173 ? -0.905 -10.109 7.168 1 94.88 173 PHE A N 1
ATOM 1336 C CA . PHE A 1 173 ? -2.201 -10.297 7.809 1 94.88 173 PHE A CA 1
ATOM 1337 C C . PHE A 1 173 ? -2.551 -9.094 8.68 1 94.88 173 PHE A C 1
ATOM 1339 O O . PHE A 1 173 ? -3.705 -8.922 9.07 1 94.88 173 PHE A O 1
ATOM 1346 N N . HIS A 1 174 ? -1.589 -8.211 8.922 1 91.31 174 HIS A N 1
ATOM 1347 C CA . HIS A 1 174 ? -1.812 -7.062 9.805 1 91.31 174 HIS A CA 1
ATOM 1348 C C . HIS A 1 174 ? -2.131 -5.809 9 1 91.31 174 HIS A C 1
ATOM 1350 O O . HIS A 1 174 ? -2.404 -4.75 9.57 1 91.31 174 HIS A O 1
ATOM 1356 N N . LEU A 1 175 ? -2.09 -5.961 7.715 1 94.12 175 LEU A N 1
ATOM 1357 C CA . LEU A 1 175 ? -2.451 -4.812 6.891 1 94.12 175 LEU A CA 1
ATOM 1358 C C . LEU A 1 175 ? -3.869 -4.348 7.199 1 94.12 175 LEU A C 1
ATOM 1360 O O . LEU A 1 175 ? -4.754 -5.168 7.461 1 94.12 175 LEU A O 1
ATOM 1364 N N . GLY A 1 176 ? -4.078 -3.051 7.188 1 88.62 176 GLY A N 1
ATOM 1365 C CA . GLY A 1 176 ? -5.406 -2.508 7.418 1 88.62 176 GLY A CA 1
ATOM 1366 C C . GLY A 1 176 ? -6.41 -2.91 6.355 1 88.62 176 GLY A C 1
ATOM 1367 O O . GLY A 1 176 ? -6.043 -3.516 5.344 1 88.62 176 GLY A O 1
ATOM 1368 N N . ASP A 1 177 ? -7.602 -2.537 6.555 1 82.94 177 ASP A N 1
ATOM 1369 C CA . ASP A 1 177 ? -8.688 -2.926 5.664 1 82.94 177 ASP A CA 1
ATOM 1370 C C . ASP A 1 177 ? -8.586 -2.203 4.324 1 82.94 177 ASP A C 1
ATOM 1372 O O . ASP A 1 177 ? -8.234 -1.022 4.273 1 82.94 177 ASP A O 1
ATOM 1376 N N . ALA A 1 178 ? -8.797 -2.941 3.264 1 88.25 178 ALA A N 1
ATOM 1377 C CA . ALA A 1 178 ? -8.883 -2.48 1.879 1 88.25 178 ALA A CA 1
ATOM 1378 C C . ALA A 1 178 ? -9.641 -3.482 1.013 1 88.25 178 ALA A C 1
ATOM 1380 O O . ALA A 1 178 ? -9.883 -4.617 1.435 1 88.25 178 ALA A O 1
ATOM 1381 N N . VAL A 1 179 ? -10.078 -2.977 -0.093 1 88.94 179 VAL A N 1
ATOM 1382 C CA . VAL A 1 179 ? -10.648 -3.943 -1.023 1 88.94 179 VAL A CA 1
ATOM 1383 C C . VAL A 1 179 ? -9.633 -5.043 -1.319 1 88.94 179 VAL A C 1
ATOM 1385 O O . VAL A 1 179 ? -9.977 -6.227 -1.33 1 88.94 179 VAL A O 1
ATOM 1388 N N . LEU A 1 180 ? -8.398 -4.609 -1.565 1 94.38 180 LEU A N 1
ATOM 1389 C CA . LEU A 1 180 ? -7.27 -5.531 -1.632 1 94.38 180 LEU A CA 1
ATOM 1390 C C . LEU A 1 180 ? -5.945 -4.777 -1.552 1 94.38 180 LEU A C 1
ATOM 1392 O O . LEU A 1 180 ? -5.918 -3.551 -1.673 1 94.38 180 LEU A O 1
ATOM 1396 N N . TRP A 1 181 ? -4.91 -5.48 -1.208 1 96.94 181 TRP A N 1
ATOM 1397 C CA . TRP A 1 181 ? -3.518 -5.059 -1.307 1 96.94 181 TRP A CA 1
ATOM 1398 C C . TRP A 1 181 ? -2.777 -5.859 -2.373 1 96.94 181 TRP A C 1
ATOM 1400 O O . TRP A 1 181 ? -2.969 -7.074 -2.49 1 96.94 181 TRP A O 1
ATOM 1410 N N . ALA A 1 182 ? -1.968 -5.195 -3.146 1 97.94 182 ALA A N 1
ATOM 1411 C CA . ALA A 1 182 ? -1.2 -5.844 -4.207 1 97.94 182 ALA A CA 1
ATOM 1412 C C . ALA A 1 182 ? 0.095 -5.086 -4.488 1 97.94 182 ALA A C 1
ATOM 1414 O O . ALA A 1 182 ? 0.174 -3.875 -4.266 1 97.94 182 ALA A O 1
ATOM 1415 N N . PRO A 1 183 ? 1.105 -5.801 -4.934 1 96.75 183 PRO A N 1
ATOM 1416 C CA . PRO A 1 183 ? 2.336 -5.086 -5.289 1 96.75 183 PRO A CA 1
ATOM 1417 C C . PRO A 1 183 ? 2.188 -4.254 -6.559 1 96.75 183 PRO A C 1
ATOM 1419 O O . PRO A 1 183 ? 1.375 -4.586 -7.426 1 96.75 183 PRO A O 1
ATOM 1422 N N . HIS A 1 184 ? 3.029 -3.209 -6.656 1 94.69 184 HIS A N 1
ATOM 1423 C CA . HIS A 1 184 ? 3.143 -2.49 -7.922 1 94.69 184 HIS A CA 1
ATOM 1424 C C . HIS A 1 184 ? 3.506 -3.434 -9.062 1 94.69 184 HIS A C 1
ATOM 1426 O O . HIS A 1 184 ? 4.281 -4.371 -8.875 1 94.69 184 HIS A O 1
ATOM 1432 N N . ALA A 1 185 ? 2.883 -3.154 -10.227 1 93.81 185 ALA A N 1
ATOM 1433 C CA . ALA A 1 185 ? 3.352 -3.824 -11.438 1 93.81 185 ALA A CA 1
ATOM 1434 C C . ALA A 1 185 ? 4.52 -3.07 -12.062 1 93.81 185 ALA A C 1
ATOM 1436 O O . ALA A 1 185 ? 4.406 -2.549 -13.172 1 93.81 185 ALA A O 1
ATOM 1437 N N . TYR A 1 186 ? 5.641 -3.096 -11.422 1 87.38 186 TYR A N 1
ATOM 1438 C CA . TYR A 1 186 ? 6.801 -2.283 -11.789 1 87.38 186 TYR A CA 1
ATOM 1439 C C . TYR A 1 186 ? 7.246 -2.578 -13.211 1 87.38 186 TYR A C 1
ATOM 1441 O O . TYR A 1 186 ? 7.867 -1.731 -13.859 1 87.38 186 TYR A O 1
ATOM 1449 N N . TYR A 1 187 ? 6.926 -3.688 -13.773 1 85.88 187 TYR A N 1
ATOM 1450 C CA . TYR A 1 187 ? 7.395 -4.164 -15.07 1 85.88 187 TYR A CA 1
ATOM 1451 C C . TYR A 1 187 ? 6.551 -3.584 -16.203 1 85.88 187 TYR A C 1
ATOM 1453 O O . TYR A 1 187 ? 6.895 -3.73 -17.375 1 85.88 187 TYR A O 1
ATOM 1461 N N . ILE A 1 188 ? 5.422 -2.98 -15.961 1 84.31 188 ILE A N 1
ATOM 1462 C CA . ILE A 1 188 ? 4.598 -2.371 -17 1 84.31 188 ILE A CA 1
ATOM 1463 C C . ILE A 1 188 ? 4.922 -0.882 -17.109 1 84.31 188 ILE A C 1
ATOM 1465 O O . ILE A 1 188 ? 4.273 -0.152 -17.859 1 84.31 188 ILE A O 1
ATOM 1469 N N . GLY A 1 189 ? 6 -0.417 -16.609 1 70.5 189 GLY A N 1
ATOM 1470 C CA . GLY A 1 189 ? 6.422 0.975 -16.672 1 70.5 189 GLY A CA 1
ATOM 1471 C C . GLY A 1 189 ? 5.766 1.837 -15.609 1 70.5 189 GLY A C 1
ATOM 1472 O O . GLY A 1 189 ? 5.52 1.377 -14.492 1 70.5 189 GLY A O 1
ATOM 1473 N N . GLU A 1 190 ? 5.652 3.055 -15.969 1 65.69 190 GLU A N 1
ATOM 1474 C CA . GLU A 1 190 ? 5.152 4.043 -15.016 1 65.69 190 GLU A CA 1
ATOM 1475 C C . GLU A 1 190 ? 3.629 4.121 -15.047 1 65.69 190 GLU A C 1
ATOM 1477 O O . GLU A 1 190 ? 3.055 5.188 -14.812 1 65.69 190 GLU A O 1
ATOM 1482 N N . GLN A 1 191 ? 3.064 2.914 -15.172 1 79 191 GLN A N 1
ATOM 1483 C CA . GLN A 1 191 ? 1.604 2.885 -15.188 1 79 191 GLN A CA 1
ATOM 1484 C C . GLN A 1 191 ? 1.049 2.643 -13.789 1 79 191 GLN A C 1
ATOM 1486 O O . GLN A 1 191 ? 1.661 1.936 -12.984 1 79 191 GLN A O 1
ATOM 1491 N N . TYR A 1 192 ? -0.01 3.289 -13.625 1 88.88 192 TYR A N 1
ATOM 1492 C CA . TYR A 1 192 ? -0.776 3.135 -12.391 1 88.88 192 TYR A CA 1
ATOM 1493 C C . TYR A 1 192 ? -1.462 1.775 -12.344 1 88.88 192 TYR A C 1
ATOM 1495 O O . TYR A 1 192 ? -2.648 1.66 -12.656 1 88.88 192 TYR A O 1
ATOM 1503 N N . ALA A 1 193 ? -0.622 0.696 -12.023 1 93.88 193 ALA A N 1
ATOM 1504 C CA . ALA A 1 193 ? -1.134 -0.671 -12.062 1 93.88 193 ALA A CA 1
ATOM 1505 C C . ALA A 1 193 ? -0.455 -1.542 -11.016 1 93.88 193 ALA A C 1
ATOM 1507 O O . ALA A 1 193 ? 0.668 -1.256 -10.594 1 93.88 193 ALA A O 1
ATOM 1508 N N . PHE A 1 194 ? -1.2 -2.523 -10.578 1 96.31 194 PHE A N 1
ATOM 1509 C CA . PHE A 1 194 ? -0.648 -3.5 -9.648 1 96.31 194 PHE A CA 1
ATOM 1510 C C . PHE A 1 194 ? -0.665 -4.898 -10.25 1 96.31 194 PHE A C 1
ATOM 1512 O O . PHE A 1 194 ? -1.362 -5.145 -11.234 1 96.31 194 PHE A O 1
ATOM 1519 N N . GLY A 1 195 ? 0.233 -5.742 -9.711 1 96.62 195 GLY A N 1
ATOM 1520 C CA . GLY A 1 195 ? 0.251 -7.145 -10.102 1 96.62 195 GLY A CA 1
ATOM 1521 C C . GLY A 1 195 ? -0.698 -8 -9.281 1 96.62 195 GLY A C 1
ATOM 1522 O O . GLY A 1 195 ? -0.868 -7.773 -8.086 1 96.62 195 GLY A O 1
ATOM 1523 N N . SER A 1 196 ? -1.229 -9.102 -9.891 1 97.25 196 SER A N 1
ATOM 1524 C CA . SER A 1 196 ? -2.246 -9.906 -9.227 1 97.25 196 SER A CA 1
ATOM 1525 C C . SER A 1 196 ? -1.647 -11.188 -8.656 1 97.25 196 SER A C 1
ATOM 1527 O O . SER A 1 196 ? -2.377 -12.109 -8.281 1 97.25 196 SER A O 1
ATOM 1529 N N . THR A 1 197 ? -0.321 -11.297 -8.578 1 97.75 197 THR A N 1
ATOM 1530 C CA . THR A 1 197 ? 0.314 -12.555 -8.195 1 97.75 197 THR A CA 1
ATOM 1531 C C . THR A 1 197 ? 0.374 -12.695 -6.676 1 97.75 197 THR A C 1
ATOM 1533 O O . THR A 1 197 ? 0.609 -13.789 -6.156 1 97.75 197 THR A O 1
ATOM 1536 N N . LEU A 1 198 ? 0.277 -11.641 -5.977 1 98.62 198 LEU A N 1
ATOM 1537 C CA . LEU A 1 198 ? 0.132 -11.555 -4.527 1 98.62 198 LEU A CA 1
ATOM 1538 C C . LEU A 1 198 ? -0.985 -10.586 -4.148 1 98.62 198 LEU A C 1
ATOM 1540 O O . LEU A 1 198 ? -0.944 -9.414 -4.516 1 98.62 198 LEU A O 1
ATOM 1544 N N . LEU A 1 199 ? -1.97 -11.094 -3.465 1 98.12 199 LEU A N 1
ATOM 1545 C CA . LEU A 1 199 ? -3.092 -10.273 -3.02 1 98.12 199 LEU A CA 1
ATOM 1546 C C . LEU A 1 199 ? -3.381 -10.508 -1.541 1 98.12 199 LEU A C 1
ATOM 1548 O O . LEU A 1 199 ? -3.254 -11.625 -1.048 1 98.12 199 LEU A O 1
ATOM 1552 N N . VAL A 1 200 ? -3.711 -9.438 -0.857 1 97.31 200 VAL A N 1
ATOM 1553 C CA . VAL A 1 200 ? -4.207 -9.516 0.512 1 97.31 200 VAL A CA 1
ATOM 1554 C C . VAL A 1 200 ? -5.57 -8.828 0.604 1 97.31 200 VAL A C 1
ATOM 1556 O O . VAL A 1 200 ? -5.742 -7.703 0.139 1 97.31 200 VAL A O 1
ATOM 1559 N N . PHE A 1 201 ? -6.555 -9.523 1.157 1 94.06 201 PHE A N 1
ATOM 1560 C CA . PHE A 1 201 ? -7.871 -8.898 1.181 1 94.06 201 PHE A CA 1
ATOM 1561 C C . PHE A 1 201 ? -8.688 -9.398 2.367 1 94.06 201 PHE A C 1
ATOM 1563 O O . PHE A 1 201 ? -8.359 -10.43 2.963 1 94.06 201 PHE A O 1
ATOM 1570 N N . SER A 1 202 ? -9.586 -8.414 2.98 1 82.5 202 SER A N 1
ATOM 1571 C CA . SER A 1 202 ? -10.5 -8.672 4.09 1 82.5 202 SER A CA 1
ATOM 1572 C C . SER A 1 202 ? -11.93 -8.273 3.734 1 82.5 202 SER A C 1
ATOM 1574 O O . SER A 1 202 ? -12.156 -7.191 3.184 1 82.5 202 SER A O 1
ATOM 1576 N N . PRO A 1 203 ? -12.961 -8.828 4.223 1 65.88 203 PRO A N 1
ATOM 1577 C CA . PRO A 1 203 ? -13.242 -10.258 4.34 1 65.88 203 PRO A CA 1
ATOM 1578 C C . PRO A 1 203 ? -13.539 -10.914 2.994 1 65.88 203 PRO A C 1
ATOM 1580 O O . PRO A 1 203 ? -13.719 -10.227 1.99 1 65.88 203 PRO A O 1
ATOM 1583 N N . SER A 1 204 ? -13.273 -12.164 2.91 1 62.91 204 SER A N 1
ATOM 1584 C CA . SER A 1 204 ? -13.906 -12.797 1.759 1 62.91 204 SER A CA 1
ATOM 1585 C C . SER A 1 204 ? -15.406 -12.523 1.734 1 62.91 204 SER A C 1
ATOM 1587 O O . SER A 1 204 ? -16.109 -12.805 2.709 1 62.91 204 SER A O 1
ATOM 1589 N N . SER A 1 205 ? -15.781 -11.352 0.945 1 69.12 205 SER A N 1
ATOM 1590 C CA . SER A 1 205 ? -17.219 -11.109 0.806 1 69.12 205 SER A CA 1
ATOM 1591 C C . SER A 1 205 ? -17.672 -11.336 -0.631 1 69.12 205 SER A C 1
ATOM 1593 O O . SER A 1 205 ? -16.922 -11.102 -1.574 1 69.12 205 SER A O 1
ATOM 1595 N N . ASN A 1 206 ? -18.797 -11.836 -0.627 1 82.94 206 ASN A N 1
ATOM 1596 C CA . ASN A 1 206 ? -19.375 -12.07 -1.945 1 82.94 206 ASN A CA 1
ATOM 1597 C C . ASN A 1 206 ? -19.562 -10.766 -2.715 1 82.94 206 ASN A C 1
ATOM 1599 O O . ASN A 1 206 ? -19.656 -10.773 -3.943 1 82.94 206 ASN A O 1
ATOM 1603 N N . GLN A 1 207 ? -19.359 -9.703 -2.012 1 85.06 207 GLN A N 1
ATOM 1604 C CA . GLN A 1 207 ? -19.578 -8.438 -2.699 1 85.06 207 GLN A CA 1
ATOM 1605 C C . GLN A 1 207 ? -18.469 -8.164 -3.711 1 85.06 207 GLN A C 1
ATOM 1607 O O . GLN A 1 207 ? -18.734 -7.785 -4.852 1 85.06 207 GLN A O 1
ATOM 1612 N N . THR A 1 208 ? -17.203 -8.328 -3.244 1 90.19 208 THR A N 1
ATOM 1613 C CA . THR A 1 208 ? -16.094 -8.133 -4.156 1 90.19 208 THR A CA 1
ATOM 1614 C C . THR A 1 208 ? -16.172 -9.094 -5.336 1 90.19 208 THR A C 1
ATOM 1616 O O . THR A 1 208 ? -16 -8.688 -6.488 1 90.19 208 THR A O 1
ATOM 1619 N N . PHE A 1 209 ? -16.484 -10.32 -5.055 1 93.69 209 PHE A N 1
ATOM 1620 C CA . PHE A 1 209 ? -16.594 -11.328 -6.105 1 93.69 209 PHE A CA 1
ATOM 1621 C C . PHE A 1 209 ? -17.703 -10.961 -7.09 1 93.69 209 PHE A C 1
ATOM 1623 O O . PHE A 1 209 ? -17.516 -11.055 -8.305 1 93.69 209 PHE A O 1
ATOM 1630 N N . GLU A 1 210 ? -18.828 -10.539 -6.551 1 93.81 210 GLU A N 1
ATOM 1631 C CA . GLU A 1 210 ? -19.953 -10.164 -7.398 1 93.81 210 GLU A CA 1
ATOM 1632 C C . GLU A 1 210 ? -19.594 -8.984 -8.305 1 93.81 210 GLU A C 1
ATOM 1634 O O . GLU A 1 210 ? -20 -8.953 -9.469 1 93.81 210 GLU A O 1
ATOM 1639 N N . THR A 1 211 ? -18.891 -8.047 -7.762 1 92.06 211 THR A N 1
ATOM 1640 C CA . THR A 1 211 ? -18.438 -6.906 -8.547 1 92.06 211 THR A CA 1
ATOM 1641 C C . THR A 1 211 ? -17.547 -7.359 -9.695 1 92.06 211 THR A C 1
ATOM 1643 O O . THR A 1 211 ? -17.703 -6.902 -10.836 1 92.06 211 THR A O 1
ATOM 1646 N N . ILE A 1 212 ? -16.656 -8.273 -9.43 1 94.31 212 ILE A N 1
ATOM 1647 C CA . ILE A 1 212 ? -15.742 -8.812 -10.438 1 94.31 212 ILE A CA 1
ATOM 1648 C C . ILE A 1 212 ? -16.531 -9.594 -11.484 1 94.31 212 ILE A C 1
ATOM 1650 O O . ILE A 1 212 ? -16.312 -9.438 -12.688 1 94.31 212 ILE A O 1
ATOM 1654 N N . GLU A 1 213 ? -17.438 -10.414 -11.016 1 93.81 213 GLU A N 1
ATOM 1655 C CA . GLU A 1 213 ? -18.266 -11.211 -11.922 1 93.81 213 GLU A CA 1
ATOM 1656 C C . GLU A 1 213 ? -19.047 -10.312 -12.883 1 93.81 213 GLU A C 1
ATOM 1658 O O . GLU A 1 213 ? -19.141 -10.609 -14.07 1 93.81 213 GLU A O 1
ATOM 1663 N N . ARG A 1 214 ? -19.578 -9.266 -12.344 1 94.5 214 ARG A N 1
ATOM 1664 C CA . ARG A 1 214 ? -20.344 -8.336 -13.164 1 94.5 214 ARG A CA 1
ATOM 1665 C C . ARG A 1 214 ? -19.453 -7.695 -14.227 1 94.5 214 ARG A C 1
ATOM 1667 O O . ARG A 1 214 ? -19.859 -7.57 -15.391 1 94.5 214 ARG A O 1
ATOM 1674 N N . ALA A 1 215 ? -18.297 -7.32 -13.852 1 94.56 215 ALA A N 1
ATOM 1675 C CA . ALA A 1 215 ? -17.375 -6.715 -14.797 1 94.56 215 ALA A CA 1
ATOM 1676 C C . ALA A 1 215 ? -16.969 -7.703 -15.891 1 94.56 215 ALA A C 1
ATOM 1678 O O . ALA A 1 215 ? -16.828 -7.328 -17.062 1 94.56 215 ALA A O 1
ATOM 1679 N N . MET A 1 216 ? -16.859 -8.969 -15.523 1 93.12 216 MET A N 1
ATOM 1680 C CA . MET A 1 216 ? -16.391 -9.992 -16.453 1 93.12 216 MET A CA 1
ATOM 1681 C C . MET A 1 216 ? -17.531 -10.477 -17.344 1 93.12 216 MET A C 1
ATOM 1683 O O . MET A 1 216 ? -17.297 -11.125 -18.375 1 93.12 216 MET A O 1
ATOM 1687 N N . ALA A 1 217 ? -18.766 -10.141 -17 1 91.31 217 ALA A N 1
ATOM 1688 C CA . ALA A 1 217 ? -19.906 -10.531 -17.828 1 91.31 217 ALA A CA 1
ATOM 1689 C C . ALA A 1 217 ? -19.859 -9.836 -19.188 1 91.31 217 ALA A C 1
ATOM 1691 O O . ALA A 1 217 ? -20.344 -10.383 -20.188 1 91.31 217 ALA A O 1
ATOM 1692 N N . THR A 1 218 ? -19.25 -8.625 -19.281 1 90.5 218 THR A N 1
ATOM 1693 C CA . THR A 1 218 ? -19.094 -7.875 -20.516 1 90.5 218 THR A CA 1
ATOM 1694 C C . THR A 1 218 ? -17.688 -7.289 -20.609 1 90.5 218 THR A C 1
ATOM 1696 O O . THR A 1 218 ? -17.5 -6.07 -20.531 1 90.5 218 THR A O 1
ATOM 1699 N N . PRO A 1 219 ? -16.781 -8.164 -20.859 1 89.12 219 PRO A N 1
ATOM 1700 C CA . PRO A 1 219 ? -15.406 -7.652 -20.922 1 89.12 219 PRO A CA 1
ATOM 1701 C C . PRO A 1 219 ? -15.219 -6.617 -22.031 1 89.12 219 PRO A C 1
ATOM 1703 O O . PRO A 1 219 ? -15.805 -6.75 -23.109 1 89.12 219 PRO A O 1
ATOM 1706 N N . PRO A 1 220 ? -14.438 -5.656 -21.75 1 91.69 220 PRO A N 1
ATOM 1707 C CA . PRO A 1 220 ? -14.258 -4.57 -22.719 1 91.69 220 PRO A CA 1
ATOM 1708 C C . PRO A 1 220 ? -13.43 -4.98 -23.922 1 91.69 220 PRO A C 1
ATOM 1710 O O . PRO A 1 220 ? -13.398 -4.27 -24.938 1 91.69 220 PRO A O 1
ATOM 1713 N N . ARG A 1 221 ? -12.68 -6.078 -23.812 1 86.69 221 ARG A N 1
ATOM 1714 C CA . ARG A 1 221 ? -11.836 -6.594 -24.891 1 86.69 221 ARG A CA 1
ATOM 1715 C C . ARG A 1 221 ? -11.602 -8.094 -24.734 1 86.69 221 ARG A C 1
ATOM 1717 O O . ARG A 1 221 ? -11.805 -8.648 -23.641 1 86.69 221 ARG A O 1
ATOM 1724 N N . PRO A 1 222 ? -11.234 -8.805 -25.797 1 79.31 222 PRO A N 1
ATOM 1725 C CA . PRO A 1 222 ? -11.055 -10.258 -25.75 1 79.31 222 PRO A CA 1
ATOM 1726 C C . PRO A 1 222 ? -9.906 -10.672 -24.828 1 79.31 222 PRO A C 1
ATOM 1728 O O . PRO A 1 222 ? -9.984 -11.719 -24.172 1 79.31 222 PRO A O 1
ATOM 1731 N N . ASP A 1 223 ? -8.781 -9.938 -24.797 1 82.75 223 ASP A N 1
ATOM 1732 C CA . ASP A 1 223 ? -7.633 -10.281 -23.969 1 82.75 223 ASP A CA 1
ATOM 1733 C C . ASP A 1 223 ? -7.723 -9.625 -22.594 1 82.75 223 ASP A C 1
ATOM 1735 O O . ASP A 1 223 ? -6.754 -9.016 -22.125 1 82.75 223 ASP A O 1
ATOM 1739 N N . TYR A 1 224 ? -8.914 -9.844 -21.922 1 90.56 224 TYR A N 1
ATOM 1740 C CA . TYR A 1 224 ? -9.227 -9.258 -20.625 1 90.56 224 TYR A CA 1
ATOM 1741 C C . TYR A 1 224 ? -9.188 -10.32 -19.531 1 90.56 224 TYR A C 1
ATOM 1743 O O . TYR A 1 224 ? -10.117 -11.117 -19.391 1 90.56 224 TYR A O 1
ATOM 1751 N N . TYR A 1 225 ? -8.094 -10.289 -18.719 1 92.62 225 TYR A N 1
ATOM 1752 C CA . TYR A 1 225 ? -7.84 -11.367 -17.766 1 92.62 225 TYR A CA 1
ATOM 1753 C C . TYR A 1 225 ? -7.852 -10.844 -16.344 1 92.62 225 TYR A C 1
ATOM 1755 O O . TYR A 1 225 ? -8.422 -9.781 -16.062 1 92.62 225 TYR A O 1
ATOM 1763 N N . ASP A 1 226 ? -7.348 -11.617 -15.422 1 95.12 226 ASP A N 1
ATOM 1764 C CA . ASP A 1 226 ? -7.469 -11.352 -13.992 1 95.12 226 ASP A CA 1
ATOM 1765 C C . ASP A 1 226 ? -6.844 -10.008 -13.625 1 95.12 226 ASP A C 1
ATOM 1767 O O . ASP A 1 226 ? -7.484 -9.18 -12.977 1 95.12 226 ASP A O 1
ATOM 1771 N N . MET A 1 227 ? -5.582 -9.789 -14.023 1 94.94 227 MET A N 1
ATOM 1772 C CA . MET A 1 227 ? -4.902 -8.547 -13.672 1 94.94 227 MET A CA 1
ATOM 1773 C C . MET A 1 227 ? -5.629 -7.34 -14.266 1 94.94 227 MET A C 1
ATOM 1775 O O . MET A 1 227 ? -5.719 -6.289 -13.625 1 94.94 227 MET A O 1
ATOM 1779 N N . ASP A 1 228 ? -6.164 -7.504 -15.477 1 95 228 ASP A N 1
ATOM 1780 C CA . ASP A 1 228 ? -6.859 -6.418 -16.156 1 95 228 ASP A CA 1
ATOM 1781 C C . ASP A 1 228 ? -8.109 -5.996 -15.383 1 95 228 ASP A C 1
ATOM 1783 O O . ASP A 1 228 ? -8.281 -4.816 -15.07 1 95 228 ASP A O 1
ATOM 1787 N N . VAL A 1 229 ? -8.992 -6.922 -15.148 1 95.81 229 VAL A N 1
ATOM 1788 C CA . VAL A 1 229 ? -10.266 -6.602 -14.508 1 95.81 229 VAL A CA 1
ATOM 1789 C C . VAL A 1 229 ? -10.016 -6.043 -13.109 1 95.81 229 VAL A C 1
ATOM 1791 O O . VAL A 1 229 ? -10.68 -5.102 -12.68 1 95.81 229 VAL A O 1
ATOM 1794 N N . LEU A 1 230 ? -9.055 -6.602 -12.375 1 96.44 230 LEU A N 1
ATOM 1795 C CA . LEU A 1 230 ? -8.758 -6.109 -11.031 1 96.44 230 LEU A CA 1
ATOM 1796 C C . LEU A 1 230 ? -8.258 -4.668 -11.078 1 96.44 230 LEU A C 1
ATOM 1798 O O . LEU A 1 230 ? -8.648 -3.844 -10.25 1 96.44 230 LEU A O 1
ATOM 1802 N N . ASN A 1 231 ? -7.355 -4.367 -12 1 95.81 231 ASN A N 1
ATOM 1803 C CA . ASN A 1 231 ? -6.848 -3.002 -12.102 1 95.81 231 ASN A CA 1
ATOM 1804 C C . ASN A 1 231 ? -7.941 -2.031 -12.547 1 95.81 231 ASN A C 1
ATOM 1806 O O . ASN A 1 231 ? -8.031 -0.916 -12.031 1 95.81 231 ASN A O 1
ATOM 1810 N N . ASP A 1 232 ? -8.711 -2.455 -13.484 1 94.38 232 ASP A N 1
ATOM 1811 C CA . ASP A 1 232 ? -9.805 -1.591 -13.93 1 94.38 232 ASP A CA 1
ATOM 1812 C C . ASP A 1 232 ? -10.734 -1.248 -12.766 1 94.38 232 ASP A C 1
ATOM 1814 O O . ASP A 1 232 ? -11.25 -0.131 -12.688 1 94.38 232 ASP A O 1
ATOM 1818 N N . LEU A 1 233 ? -10.922 -2.156 -11.898 1 92.25 233 LEU A N 1
ATOM 1819 C CA . LEU A 1 233 ? -11.898 -1.993 -10.828 1 92.25 233 LEU A CA 1
ATOM 1820 C C . LEU A 1 233 ? -11.273 -1.303 -9.617 1 92.25 233 LEU A C 1
ATOM 1822 O O . LEU A 1 233 ? -11.93 -0.523 -8.93 1 92.25 233 LEU A O 1
ATOM 1826 N N . PHE A 1 234 ? -9.953 -1.572 -9.305 1 91.62 234 PHE A N 1
ATOM 1827 C CA . PHE A 1 234 ? -9.547 -1.304 -7.93 1 91.62 234 PHE A CA 1
ATOM 1828 C C . PHE A 1 234 ? -8.234 -0.531 -7.895 1 91.62 234 PHE A C 1
ATOM 1830 O O . PHE A 1 234 ? -7.75 -0.164 -6.82 1 91.62 234 PHE A O 1
ATOM 1837 N N . ARG A 1 235 ? -7.531 -0.147 -8.969 1 92.38 235 ARG A N 1
ATOM 1838 C CA . ARG A 1 235 ? -6.172 0.384 -8.969 1 92.38 235 ARG A CA 1
ATOM 1839 C C . ARG A 1 235 ? -6.094 1.69 -8.18 1 92.38 235 ARG A C 1
ATOM 1841 O O . ARG A 1 235 ? -5.055 2.014 -7.605 1 92.38 235 ARG A O 1
ATOM 1848 N N . THR A 1 236 ? -7.176 2.41 -8.039 1 88.5 236 THR A N 1
ATOM 1849 C CA . THR A 1 236 ? -7.109 3.715 -7.387 1 88.5 236 THR A CA 1
ATOM 1850 C C . THR A 1 236 ? -7.57 3.619 -5.934 1 88.5 236 THR A C 1
ATOM 1852 O O . THR A 1 236 ? -7.508 4.602 -5.191 1 88.5 236 THR A O 1
ATOM 1855 N N . THR A 1 237 ? -8.031 2.406 -5.523 1 87.25 237 THR A N 1
ATOM 1856 C CA . THR A 1 237 ? -8.633 2.318 -4.199 1 87.25 237 THR A CA 1
ATOM 1857 C C . THR A 1 237 ? -7.926 1.265 -3.352 1 87.25 237 THR A C 1
ATOM 1859 O O . THR A 1 237 ? -8.07 1.244 -2.127 1 87.25 237 THR A O 1
ATOM 1862 N N . CYS A 1 238 ? -7.164 0.438 -3.988 1 92.5 238 CYS A N 1
ATOM 1863 C CA . CYS A 1 238 ? -6.504 -0.646 -3.27 1 92.5 238 CYS A CA 1
ATOM 1864 C C . CYS A 1 238 ? -5.242 -0.148 -2.572 1 92.5 238 CYS A C 1
ATOM 1866 O O . CYS A 1 238 ? -4.898 1.031 -2.67 1 92.5 238 CYS A O 1
ATOM 1868 N N . GLY A 1 239 ? -4.672 -0.917 -1.724 1 95.31 239 GLY A N 1
ATOM 1869 C CA . GLY A 1 239 ? -3.334 -0.676 -1.208 1 95.31 239 GLY A CA 1
ATOM 1870 C C . GLY A 1 239 ? -2.244 -1.257 -2.088 1 95.31 239 GLY A C 1
ATOM 1871 O O . GLY A 1 239 ? -2.396 -2.35 -2.635 1 95.31 239 GLY A O 1
ATOM 1872 N N . TYR A 1 240 ? -1.157 -0.493 -2.234 1 96.88 240 TYR A N 1
ATOM 1873 C CA . TYR A 1 240 ? -0.025 -0.989 -3.01 1 96.88 240 TYR A CA 1
ATOM 1874 C C . TYR A 1 240 ? 1.125 -1.394 -2.094 1 96.88 240 TYR A C 1
ATOM 1876 O O . TYR A 1 240 ? 1.534 -0.624 -1.223 1 96.88 240 TYR A O 1
ATOM 1884 N N . LEU A 1 241 ? 1.575 -2.588 -2.334 1 96.88 241 LEU A N 1
ATOM 1885 C CA . LEU A 1 241 ? 2.805 -3.039 -1.692 1 96.88 241 LEU A CA 1
ATOM 1886 C C . LEU A 1 241 ? 4.023 -2.645 -2.516 1 96.88 241 LEU A C 1
ATOM 1888 O O . LEU A 1 241 ? 3.967 -2.619 -3.748 1 96.88 241 LEU A O 1
ATOM 1892 N N . PRO A 1 242 ? 5.125 -2.365 -1.867 1 92.62 242 PRO A N 1
ATOM 1893 C CA . PRO A 1 242 ? 6.359 -2.051 -2.592 1 92.62 242 PRO A CA 1
ATOM 1894 C C . PRO A 1 242 ? 6.816 -3.189 -3.498 1 92.62 242 PRO A C 1
ATOM 1896 O O . PRO A 1 242 ? 6.406 -4.336 -3.311 1 92.62 242 PRO A O 1
ATOM 1899 N N . ASN A 1 243 ? 7.734 -2.914 -4.332 1 90.69 243 ASN A N 1
ATOM 1900 C CA . ASN A 1 243 ? 8.125 -3.793 -5.43 1 90.69 243 ASN A CA 1
ATOM 1901 C C . ASN A 1 243 ? 8.812 -5.059 -4.922 1 90.69 243 ASN A C 1
ATOM 1903 O O . ASN A 1 243 ? 8.719 -6.113 -5.551 1 90.69 243 ASN A O 1
ATOM 1907 N N . HIS A 1 244 ? 9.453 -4.957 -3.838 1 91.44 244 HIS A N 1
ATOM 1908 C CA . HIS A 1 244 ? 10.273 -6.078 -3.387 1 91.44 244 HIS A CA 1
ATOM 1909 C C . HIS A 1 244 ? 9.398 -7.234 -2.904 1 91.44 244 HIS A C 1
ATOM 1911 O O . HIS A 1 244 ? 9.898 -8.336 -2.658 1 91.44 244 HIS A O 1
ATOM 1917 N N . TYR A 1 245 ? 8.086 -7 -2.795 1 95.69 245 TYR A N 1
ATOM 1918 C CA . TYR A 1 245 ? 7.219 -8.102 -2.387 1 95.69 245 TYR A CA 1
ATOM 1919 C C . TYR A 1 245 ? 7.137 -9.164 -3.475 1 95.69 245 TYR A C 1
ATOM 1921 O O . TYR A 1 245 ? 7.07 -10.359 -3.18 1 95.69 245 TYR A O 1
ATOM 1929 N N . VAL A 1 246 ? 7.102 -8.727 -4.727 1 95.69 246 VAL A N 1
ATOM 1930 C CA . VAL A 1 246 ? 7.125 -9.688 -5.824 1 95.69 246 VAL A CA 1
ATOM 1931 C C . VAL A 1 246 ? 8.055 -9.195 -6.93 1 95.69 246 VAL A C 1
ATOM 1933 O O . VAL A 1 246 ? 7.887 -8.086 -7.441 1 95.69 246 VAL A O 1
ATOM 1936 N N . VAL A 1 247 ? 8.984 -10.016 -7.246 1 92.69 247 VAL A N 1
ATOM 1937 C CA . VAL A 1 247 ? 9.891 -9.742 -8.359 1 92.69 247 VAL A CA 1
ATOM 1938 C C . VAL A 1 247 ? 9.758 -10.836 -9.414 1 92.69 247 VAL A C 1
ATOM 1940 O O . VAL A 1 247 ? 9.734 -12.023 -9.086 1 92.69 247 VAL A O 1
ATOM 1943 N N . LEU A 1 248 ? 9.633 -10.453 -10.641 1 92.44 248 LEU A N 1
ATOM 1944 C CA . LEU A 1 248 ? 9.547 -11.398 -11.75 1 92.44 248 LEU A CA 1
ATOM 1945 C C . LEU A 1 248 ? 10.93 -11.914 -12.133 1 92.44 248 LEU A C 1
ATOM 1947 O O . LEU A 1 248 ? 11.891 -11.148 -12.18 1 92.44 248 LEU A O 1
ATOM 1951 N N . THR A 1 249 ? 11 -13.141 -12.438 1 91.31 249 THR A N 1
ATOM 1952 C CA . THR A 1 249 ? 12.297 -13.773 -12.656 1 91.31 249 THR A CA 1
ATOM 1953 C C . THR A 1 249 ? 12.969 -13.211 -13.906 1 91.31 249 THR A C 1
ATOM 1955 O O . THR A 1 249 ? 14.195 -13.094 -13.961 1 91.31 249 THR A O 1
ATOM 1958 N N . TYR A 1 250 ? 12.195 -12.875 -14.914 1 89.06 250 TYR A N 1
ATOM 1959 C CA . TYR A 1 250 ? 12.836 -12.391 -16.125 1 89.06 250 TYR A CA 1
ATOM 1960 C C . TYR A 1 250 ? 13.492 -11.031 -15.891 1 89.06 250 TYR A C 1
ATOM 1962 O O . TYR A 1 250 ? 14.367 -10.617 -16.656 1 89.06 250 TYR A O 1
ATOM 1970 N N . THR A 1 251 ? 13.094 -10.328 -14.805 1 85.81 251 THR A N 1
ATOM 1971 C CA . THR A 1 251 ? 13.664 -9.016 -14.531 1 85.81 251 THR A CA 1
ATOM 1972 C C . THR A 1 251 ? 14.969 -9.141 -13.758 1 85.81 251 THR A C 1
ATOM 1974 O O . THR A 1 251 ? 15.68 -8.156 -13.562 1 85.81 251 THR A O 1
ATOM 1977 N N . ILE A 1 252 ? 15.305 -10.289 -13.352 1 83.5 252 ILE A N 1
ATOM 1978 C CA . ILE A 1 252 ? 16.547 -10.477 -12.609 1 83.5 252 ILE A CA 1
ATOM 1979 C C . ILE A 1 252 ? 17.703 -10.711 -13.578 1 83.5 252 ILE A C 1
ATOM 1981 O O . ILE A 1 252 ? 18.859 -10.633 -13.203 1 83.5 252 ILE A O 1
ATOM 1985 N N . VAL A 1 253 ? 17.344 -11.078 -14.859 1 78.75 253 VAL A N 1
ATOM 1986 C CA . VAL A 1 253 ? 18.391 -11.461 -15.797 1 78.75 253 VAL A CA 1
ATOM 1987 C C . VAL A 1 253 ? 18.859 -10.227 -16.562 1 78.75 253 VAL A C 1
ATOM 1989 O O . VAL A 1 253 ? 19.828 -10.305 -17.328 1 78.75 253 VAL A O 1
ATOM 1992 N N . ASP A 1 254 ? 18.203 -9.125 -16.25 1 75.94 254 ASP A N 1
ATOM 1993 C CA . ASP A 1 254 ? 18.672 -7.918 -16.922 1 75.94 254 ASP A CA 1
ATOM 1994 C C . ASP A 1 254 ? 19.375 -6.977 -15.945 1 75.94 254 ASP A C 1
ATOM 1996 O O . ASP A 1 254 ? 19.406 -7.238 -14.742 1 75.94 254 ASP A O 1
ATOM 2000 N N . ASP A 1 255 ? 20.031 -5.945 -16.438 1 73.88 255 ASP A N 1
ATOM 2001 C CA . ASP A 1 255 ? 20.812 -5.027 -15.625 1 73.88 255 ASP A CA 1
ATOM 2002 C C . ASP A 1 255 ? 19.953 -3.887 -15.094 1 73.88 255 ASP A C 1
ATOM 2004 O O . ASP A 1 255 ? 20.422 -3.045 -14.32 1 73.88 255 ASP A O 1
ATOM 2008 N N . ALA A 1 256 ? 18.703 -4.043 -15.43 1 73.69 256 ALA A N 1
ATOM 2009 C CA . ALA A 1 256 ? 17.844 -2.957 -14.961 1 73.69 256 ALA A CA 1
ATOM 2010 C C . ALA A 1 256 ? 17.562 -3.09 -13.469 1 73.69 256 ALA A C 1
ATOM 2012 O O . ALA A 1 256 ? 17.531 -4.199 -12.93 1 73.69 256 ALA A O 1
ATOM 2013 N N . THR A 1 257 ? 17.484 -2 -12.766 1 72.81 257 THR A N 1
ATOM 2014 C CA . THR A 1 257 ? 17.234 -2.02 -11.328 1 72.81 257 THR A CA 1
ATOM 2015 C C . THR A 1 257 ? 15.742 -2.141 -11.039 1 72.81 257 THR A C 1
ATOM 2017 O O . THR A 1 257 ? 15.352 -2.568 -9.953 1 72.81 257 THR A O 1
ATOM 2020 N N . TRP A 1 258 ? 15.055 -1.854 -12.062 1 68.06 258 TRP A N 1
ATOM 2021 C CA . TRP A 1 258 ? 13.602 -1.937 -11.992 1 68.06 258 TRP A CA 1
ATOM 2022 C C . TRP A 1 258 ? 13.07 -1.193 -10.766 1 68.06 258 TRP A C 1
ATOM 2024 O O . TRP A 1 258 ? 12.297 -1.747 -9.984 1 68.06 258 TRP A O 1
ATOM 2034 N N . SER A 1 259 ? 13.484 -0 -10.492 1 64.44 259 SER A N 1
ATOM 2035 C CA . SER A 1 259 ? 13.047 0.952 -9.477 1 64.44 259 SER A CA 1
ATOM 2036 C C . SER A 1 259 ? 13.664 0.635 -8.117 1 64.44 259 SER A C 1
ATOM 2038 O O . SER A 1 259 ? 13.328 1.27 -7.113 1 64.44 259 SER A O 1
ATOM 2040 N N . PHE A 1 260 ? 14.539 -0.377 -8.078 1 69.81 260 PHE A N 1
ATOM 2041 C CA . PHE A 1 260 ? 15.297 -0.646 -6.867 1 69.81 260 PHE A CA 1
ATOM 2042 C C . PHE A 1 260 ? 16.625 0.101 -6.883 1 69.81 260 PHE A C 1
ATOM 2044 O O . PHE A 1 260 ? 17.062 0.581 -7.934 1 69.81 260 PHE A O 1
ATOM 2051 N N . THR A 1 261 ? 17.203 0.359 -5.695 1 67.19 261 THR A N 1
ATOM 2052 C CA . THR A 1 261 ? 18.469 1.077 -5.613 1 67.19 261 THR A CA 1
ATOM 2053 C C . THR A 1 261 ? 19.594 0.263 -6.25 1 67.19 261 THR A C 1
ATOM 2055 O O . THR A 1 261 ? 20.547 0.828 -6.777 1 67.19 261 THR A O 1
ATOM 2058 N N . SER A 1 262 ? 19.531 -1.024 -6.129 1 74.62 262 SER A N 1
ATOM 2059 C CA . SER A 1 262 ? 20.484 -1.932 -6.754 1 74.62 262 SER A CA 1
ATOM 2060 C C . SER A 1 262 ? 19.875 -3.305 -6.996 1 74.62 262 SER A C 1
ATOM 2062 O O . SER A 1 262 ? 18.844 -3.643 -6.406 1 74.62 262 SER A O 1
ATOM 2064 N N . LYS A 1 263 ? 20.469 -3.971 -7.879 1 75.81 263 LYS A N 1
ATOM 2065 C CA . LYS A 1 263 ? 20.062 -5.348 -8.133 1 75.81 263 LYS A CA 1
ATOM 2066 C C . LYS A 1 263 ? 20.219 -6.207 -6.887 1 75.81 263 LYS A C 1
ATOM 2068 O O . LYS A 1 263 ? 19.344 -7.031 -6.582 1 75.81 263 LYS A O 1
ATOM 2073 N N . ALA A 1 264 ? 21.281 -5.973 -6.199 1 75 264 ALA A N 1
ATOM 2074 C CA . ALA A 1 264 ? 21.562 -6.73 -4.984 1 75 264 ALA A CA 1
ATOM 2075 C C . ALA A 1 264 ? 20.5 -6.473 -3.916 1 75 264 ALA A C 1
ATOM 2077 O O . ALA A 1 264 ? 20.016 -7.406 -3.275 1 75 264 ALA A O 1
ATOM 2078 N N . GLU A 1 265 ? 20.141 -5.297 -3.803 1 74.88 265 GLU A N 1
ATOM 2079 C CA . GLU A 1 265 ? 19.109 -4.949 -2.824 1 74.88 265 GLU A CA 1
ATOM 2080 C C . GLU A 1 265 ? 17.766 -5.586 -3.178 1 74.88 265 GLU A C 1
ATOM 2082 O O . GLU A 1 265 ? 17.062 -6.098 -2.303 1 74.88 265 GLU A O 1
ATOM 2087 N N . ARG A 1 266 ? 17.516 -5.535 -4.43 1 77.31 266 ARG A N 1
ATOM 2088 C CA . ARG A 1 266 ? 16.281 -6.141 -4.902 1 77.31 266 ARG A CA 1
ATOM 2089 C C . ARG A 1 266 ? 16.219 -7.621 -4.547 1 77.31 266 ARG A C 1
ATOM 2091 O O . ARG A 1 266 ? 15.227 -8.086 -3.986 1 77.31 266 ARG A O 1
ATOM 2098 N N . ILE A 1 267 ? 17.266 -8.227 -4.812 1 76.31 267 ILE A N 1
ATOM 2099 C CA . ILE A 1 267 ? 17.344 -9.672 -4.594 1 76.31 267 ILE A CA 1
ATOM 2100 C C . ILE A 1 267 ? 17.25 -9.969 -3.102 1 76.31 267 ILE A C 1
ATOM 2102 O O . ILE A 1 267 ? 16.469 -10.836 -2.682 1 76.31 267 ILE A O 1
ATOM 2106 N N . LEU A 1 268 ? 17.922 -9.195 -2.295 1 78.38 268 LEU A N 1
ATOM 2107 C CA . LEU A 1 268 ? 18.016 -9.445 -0.861 1 78.38 268 LEU A CA 1
ATOM 2108 C C . LEU A 1 268 ? 16.703 -9.109 -0.167 1 78.38 268 LEU A C 1
ATOM 2110 O O . LEU A 1 268 ? 16.359 -9.719 0.846 1 78.38 268 LEU A O 1
ATOM 2114 N N . SER A 1 269 ? 15.953 -8.32 -0.762 1 84.62 269 SER A N 1
ATOM 2115 C CA . SER A 1 269 ? 14.766 -7.828 -0.079 1 84.62 269 SER A CA 1
ATOM 2116 C C . SER A 1 269 ? 13.5 -8.5 -0.609 1 84.62 269 SER A C 1
ATOM 2118 O O . SER A 1 269 ? 12.414 -8.297 -0.072 1 84.62 269 SER A O 1
ATOM 2120 N N . THR A 1 270 ? 13.664 -9.328 -1.61 1 93.06 270 THR A N 1
ATOM 2121 C CA . THR A 1 270 ? 12.5 -9.867 -2.303 1 93.06 270 THR A CA 1
ATOM 2122 C C . THR A 1 270 ? 11.812 -10.938 -1.459 1 93.06 270 THR A C 1
ATOM 2124 O O . THR A 1 270 ? 12.484 -11.797 -0.881 1 93.06 270 THR A O 1
ATOM 2127 N N . TYR A 1 271 ? 10.477 -10.852 -1.404 1 96.62 271 TYR A N 1
ATOM 2128 C CA . TYR A 1 271 ? 9.695 -11.844 -0.678 1 96.62 271 TYR A CA 1
ATOM 2129 C C . TYR A 1 271 ? 9.344 -13.023 -1.573 1 96.62 271 TYR A C 1
ATOM 2131 O O . TYR A 1 271 ? 9.43 -14.18 -1.148 1 96.62 271 TYR A O 1
ATOM 2139 N N . VAL A 1 272 ? 8.938 -12.773 -2.773 1 97.69 272 VAL A N 1
ATOM 2140 C CA . VAL A 1 272 ? 8.5 -13.812 -3.697 1 97.69 272 VAL A CA 1
ATOM 2141 C C . VAL A 1 272 ? 9.094 -13.562 -5.078 1 97.69 272 VAL A C 1
ATOM 2143 O O . VAL A 1 272 ? 8.977 -12.469 -5.629 1 97.69 272 VAL A O 1
ATOM 2146 N N . HIS A 1 273 ? 9.758 -14.508 -5.598 1 95.94 273 HIS A N 1
ATOM 2147 C CA . HIS A 1 273 ? 10.141 -14.492 -7.004 1 95.94 273 HIS A CA 1
ATOM 2148 C C . HIS A 1 273 ? 9.141 -15.266 -7.855 1 95.94 273 HIS A C 1
ATOM 2150 O O . HIS A 1 273 ? 9 -16.484 -7.711 1 95.94 273 HIS A O 1
ATOM 2156 N N . HIS A 1 274 ? 8.406 -14.562 -8.656 1 97.06 274 HIS A N 1
ATOM 2157 C CA . HIS A 1 274 ? 7.398 -15.156 -9.523 1 97.06 274 HIS A CA 1
ATOM 2158 C C . HIS A 1 274 ? 8 -15.57 -10.859 1 97.06 274 HIS A C 1
ATOM 2160 O O . HIS A 1 274 ? 8.609 -14.758 -11.555 1 97.06 274 HIS A O 1
ATOM 2166 N N . PHE A 1 275 ? 7.855 -16.828 -11.211 1 96.44 275 PHE A N 1
ATOM 2167 C CA . PHE A 1 275 ? 8.352 -17.312 -12.492 1 96.44 275 PHE A CA 1
ATOM 2168 C C . PHE A 1 275 ? 7.543 -16.734 -13.641 1 96.44 275 PHE A C 1
ATOM 2170 O O . PHE A 1 275 ? 6.371 -17.078 -13.82 1 96.44 275 PHE A O 1
ATOM 2177 N N . SER A 1 276 ? 8.125 -15.883 -14.344 1 92.94 276 SER A N 1
ATOM 2178 C CA . SER A 1 276 ? 7.48 -15.234 -15.477 1 92.94 276 SER A CA 1
ATOM 2179 C C . SER A 1 276 ? 8.359 -15.297 -16.719 1 92.94 276 SER A C 1
ATOM 2181 O O . SER A 1 276 ? 9.547 -14.984 -16.656 1 92.94 276 SER A O 1
ATOM 2183 N N . PRO A 1 277 ? 7.738 -15.734 -17.844 1 90.44 277 PRO A N 1
ATOM 2184 C CA . PRO A 1 277 ? 8.523 -15.766 -19.078 1 90.44 277 PRO A CA 1
ATOM 2185 C C . PRO A 1 277 ? 8.844 -14.367 -19.609 1 90.44 277 PRO A C 1
ATOM 2187 O O . PRO A 1 277 ? 8.039 -13.445 -19.438 1 90.44 277 PRO A O 1
ATOM 2190 N N . GLY A 1 278 ? 9.93 -14.211 -20.141 1 87.38 278 GLY A N 1
ATOM 2191 C CA . GLY A 1 278 ? 10.406 -12.969 -20.734 1 87.38 278 GLY A CA 1
ATOM 2192 C C . GLY A 1 278 ? 11.898 -12.961 -20.984 1 87.38 278 GLY A C 1
ATOM 2193 O O . GLY A 1 278 ? 12.656 -13.625 -20.266 1 87.38 278 GLY A O 1
ATOM 2194 N N . LEU A 1 279 ? 12.312 -12.289 -21.969 1 85 279 LEU A N 1
ATOM 2195 C CA . LEU A 1 279 ? 13.719 -12.109 -22.297 1 85 279 LEU A CA 1
ATOM 2196 C C . LEU A 1 279 ? 14.414 -13.461 -22.453 1 85 279 LEU A C 1
ATOM 2198 O O . LEU A 1 279 ? 15.523 -13.656 -21.953 1 85 279 LEU A O 1
ATOM 2202 N N . GLY A 1 280 ? 13.641 -14.453 -23.047 1 83.44 280 GLY A N 1
ATOM 2203 C CA . GLY A 1 280 ? 14.211 -15.758 -23.312 1 83.44 280 GLY A CA 1
ATOM 2204 C C . GLY A 1 280 ? 14.117 -16.719 -22.141 1 83.44 280 GLY A C 1
ATOM 2205 O O . GLY A 1 280 ? 14.531 -17.875 -22.234 1 83.44 280 GLY A O 1
ATOM 2206 N N . ILE A 1 281 ? 13.68 -16.156 -21.047 1 86.56 281 ILE A N 1
ATOM 2207 C CA . ILE A 1 281 ? 13.5 -16.984 -19.859 1 86.56 281 ILE A CA 1
ATOM 2208 C C . ILE A 1 281 ? 12.086 -17.562 -19.844 1 86.56 281 ILE A C 1
ATOM 2210 O O . ILE A 1 281 ? 11.133 -16.906 -20.281 1 86.56 281 ILE A O 1
ATOM 2214 N N . PHE A 1 282 ? 11.984 -18.828 -19.297 1 88.25 282 PHE A N 1
ATOM 2215 C CA . PHE A 1 282 ? 10.711 -19.531 -19.25 1 88.25 282 PHE A CA 1
ATOM 2216 C C . PHE A 1 282 ? 10.445 -20.078 -17.844 1 88.25 282 PHE A C 1
ATOM 2218 O O . PHE A 1 282 ? 11.266 -19.906 -16.953 1 88.25 282 PHE A O 1
ATOM 2225 N N . LYS A 1 283 ? 9.242 -20.609 -17.75 1 94.31 283 LYS A N 1
ATOM 2226 C CA . LYS A 1 283 ? 8.93 -21.328 -16.516 1 94.31 283 LYS A CA 1
ATOM 2227 C C . LYS A 1 283 ? 9.883 -22.5 -16.297 1 94.31 283 LYS A C 1
ATOM 2229 O O . LYS A 1 283 ? 10.352 -23.109 -17.266 1 94.31 283 LYS A O 1
ATOM 2234 N N . PRO A 1 284 ? 10.125 -22.844 -15.062 1 96.25 284 PRO A N 1
ATOM 2235 C CA . PRO A 1 284 ? 11.078 -23.922 -14.797 1 96.25 284 PRO A CA 1
ATOM 2236 C C . PRO A 1 284 ? 10.703 -25.234 -15.492 1 96.25 284 PRO A C 1
ATOM 2238 O O . PRO A 1 284 ? 11.578 -25.953 -15.969 1 96.25 284 PRO A O 1
ATOM 2241 N N . TRP A 1 285 ? 9.438 -25.531 -15.625 1 95 285 TRP A N 1
ATOM 2242 C CA . TRP A 1 285 ? 9.008 -26.797 -16.203 1 95 285 TRP A CA 1
ATOM 2243 C C . TRP A 1 285 ? 9.031 -26.734 -17.719 1 95 285 TRP A C 1
ATOM 2245 O O . TRP A 1 285 ? 8.805 -27.75 -18.406 1 95 285 TRP A O 1
ATOM 2255 N N . ASN A 1 286 ? 9.297 -25.578 -18.25 1 92.69 286 ASN A N 1
ATOM 2256 C CA . ASN A 1 286 ? 9.492 -25.406 -19.688 1 92.69 286 ASN A CA 1
ATOM 2257 C C . ASN A 1 286 ? 10.953 -25.094 -20.016 1 92.69 286 ASN A C 1
ATOM 2259 O O . ASN A 1 286 ? 11.25 -24.609 -21.125 1 92.69 286 ASN A O 1
ATOM 2263 N N . THR A 1 287 ? 11.836 -25.25 -19.062 1 93.75 287 THR A N 1
ATOM 2264 C CA . THR A 1 287 ? 13.266 -24.969 -19.188 1 93.75 287 THR A CA 1
ATOM 2265 C C . THR A 1 287 ? 14.086 -26.234 -18.984 1 93.75 287 THR A C 1
ATOM 2267 O O . THR A 1 287 ? 13.922 -26.938 -17.984 1 93.75 287 THR A O 1
ATOM 2270 N N . PRO A 1 288 ? 14.93 -26.547 -20.031 1 94.38 288 PRO A N 1
ATOM 2271 C CA . PRO A 1 288 ? 15.797 -27.703 -19.797 1 94.38 288 PRO A CA 1
ATOM 2272 C C . PRO A 1 288 ? 16.719 -27.531 -18.594 1 94.38 288 PRO A C 1
ATOM 2274 O O . PRO A 1 288 ? 17.344 -26.469 -18.453 1 94.38 288 PRO A O 1
ATOM 2277 N N . ARG A 1 289 ? 16.781 -28.531 -17.828 1 94.62 289 ARG A N 1
ATOM 2278 C CA . ARG A 1 289 ? 17.578 -28.469 -16.609 1 94.62 289 ARG A CA 1
ATOM 2279 C C . ARG A 1 289 ? 19.062 -28.297 -16.938 1 94.62 289 ARG A C 1
ATOM 2281 O O . ARG A 1 289 ? 19.844 -27.859 -16.094 1 94.62 289 ARG A O 1
ATOM 2288 N N . SER A 1 290 ? 19.453 -28.625 -18.172 1 94.19 290 SER A N 1
ATOM 2289 C CA . SER A 1 290 ? 20.844 -28.484 -18.625 1 94.19 290 SER A CA 1
ATOM 2290 C C . SER A 1 290 ? 21.281 -27.031 -18.625 1 94.19 290 SER A C 1
ATOM 2292 O O . SER A 1 290 ? 22.469 -26.734 -18.734 1 94.19 290 SER A O 1
ATOM 2294 N N . ILE A 1 291 ? 20.344 -26.156 -18.391 1 92.94 291 ILE A N 1
ATOM 2295 C CA . ILE A 1 291 ? 20.672 -24.734 -18.328 1 92.94 291 ILE A CA 1
ATOM 2296 C C . ILE A 1 291 ? 21.625 -24.469 -17.172 1 92.94 291 ILE A C 1
ATOM 2298 O O . ILE A 1 291 ? 22.375 -23.5 -17.188 1 92.94 291 ILE A O 1
ATOM 2302 N N . LEU A 1 292 ? 21.609 -25.297 -16.172 1 94.06 292 LEU A N 1
ATOM 2303 C CA . LEU A 1 292 ? 22.453 -25.109 -15 1 94.06 292 LEU A CA 1
ATOM 2304 C C . LEU A 1 292 ? 23.922 -25.375 -15.352 1 94.06 292 LEU A C 1
ATOM 2306 O O . LEU A 1 292 ? 24.828 -24.922 -14.648 1 94.06 292 LEU A O 1
ATOM 2310 N N . ASP A 1 293 ? 24.125 -26.094 -16.438 1 93.62 293 ASP A N 1
ATOM 2311 C CA . ASP A 1 293 ? 25.469 -26.469 -16.859 1 93.62 293 ASP A CA 1
ATOM 2312 C C . ASP A 1 293 ? 26.094 -25.375 -17.734 1 93.62 293 ASP A C 1
ATOM 2314 O O . ASP A 1 293 ? 27.312 -25.328 -17.906 1 93.62 293 ASP A O 1
ATOM 2318 N N . HIS A 1 294 ? 25.312 -24.531 -18.312 1 90.94 294 HIS A N 1
ATOM 2319 C CA . HIS A 1 294 ? 25.766 -23.438 -19.188 1 90.94 294 HIS A CA 1
ATOM 2320 C C . HIS A 1 294 ? 25.203 -22.094 -18.719 1 90.94 294 HIS A C 1
ATOM 2322 O O . HIS A 1 294 ? 24.359 -21.516 -19.406 1 90.94 294 HIS A O 1
ATOM 2328 N N . ARG A 1 295 ? 25.766 -21.609 -17.781 1 89.62 295 ARG A N 1
ATOM 2329 C CA . ARG A 1 295 ? 25.266 -20.359 -17.203 1 89.62 295 ARG A CA 1
ATOM 2330 C C . ARG A 1 295 ? 25.719 -19.156 -18 1 89.62 295 ARG A C 1
ATOM 2332 O O . ARG A 1 295 ? 26.875 -19.094 -18.438 1 89.62 295 ARG A O 1
ATOM 2339 N N . GLU A 1 296 ? 24.781 -18.344 -18.297 1 87.25 296 GLU A N 1
ATOM 2340 C CA . GLU A 1 296 ? 25.094 -17.062 -18.906 1 87.25 296 GLU A CA 1
ATOM 2341 C C . GLU A 1 296 ? 25.734 -16.109 -17.906 1 87.25 296 GLU A C 1
ATOM 2343 O O . GLU A 1 296 ? 25.156 -15.836 -16.844 1 87.25 296 GLU A O 1
ATOM 2348 N N . ALA A 1 297 ? 26.844 -15.5 -18.203 1 82.94 297 ALA A N 1
ATOM 2349 C CA . ALA A 1 297 ? 27.609 -14.641 -17.312 1 82.94 297 ALA A CA 1
ATOM 2350 C C . ALA A 1 297 ? 26.812 -13.398 -16.938 1 82.94 297 ALA A C 1
ATOM 2352 O O . ALA A 1 297 ? 26.953 -12.867 -15.828 1 82.94 297 ALA A O 1
ATOM 2353 N N . SER A 1 298 ? 25.969 -13.023 -17.797 1 80.12 298 SER A N 1
ATOM 2354 C CA . SER A 1 298 ? 25.234 -11.781 -17.578 1 80.12 298 SER A CA 1
ATOM 2355 C C . SER A 1 298 ? 24.062 -12 -16.625 1 80.12 298 SER A C 1
ATOM 2357 O O . SER A 1 298 ? 23.5 -11.031 -16.109 1 80.12 298 SER A O 1
ATOM 2359 N N . TYR A 1 299 ? 23.688 -13.289 -16.406 1 83.31 299 TYR A N 1
ATOM 2360 C CA . TYR A 1 299 ? 22.562 -13.562 -15.516 1 83.31 299 TYR A CA 1
ATOM 2361 C C . TYR A 1 299 ? 23 -13.562 -14.062 1 83.31 299 TYR A C 1
ATOM 2363 O O . TYR A 1 299 ? 24.078 -14.047 -13.727 1 83.31 299 TYR A O 1
ATOM 2371 N N . GLU A 1 300 ? 22.188 -13.008 -13.227 1 83 300 GLU A N 1
ATOM 2372 C CA . GLU A 1 300 ? 22.422 -13.117 -11.789 1 83 300 GLU A CA 1
ATOM 2373 C C . GLU A 1 300 ? 22.406 -14.57 -11.336 1 83 300 GLU A C 1
ATOM 2375 O O . GLU A 1 300 ? 21.547 -15.352 -11.75 1 83 300 GLU A O 1
ATOM 2380 N N . PRO A 1 301 ? 23.391 -14.938 -10.5 1 86.25 301 PRO A N 1
ATOM 2381 C CA . PRO A 1 301 ? 23.453 -16.312 -10.016 1 86.25 301 PRO A CA 1
ATOM 2382 C C . PRO A 1 301 ? 22.141 -16.766 -9.359 1 86.25 301 PRO A C 1
ATOM 2384 O O . PRO A 1 301 ? 21.797 -17.953 -9.43 1 86.25 301 PRO A O 1
ATOM 2387 N N . LEU A 1 302 ? 21.469 -15.836 -8.789 1 88.12 302 LEU A N 1
ATOM 2388 C CA . LEU A 1 302 ? 20.219 -16.156 -8.094 1 88.12 302 LEU A CA 1
ATOM 2389 C C . LEU A 1 302 ? 19.219 -16.781 -9.047 1 88.12 302 LEU A C 1
ATOM 2391 O O . LEU A 1 302 ? 18.438 -17.656 -8.648 1 88.12 302 LEU A O 1
ATOM 2395 N N . PHE A 1 303 ? 19.281 -16.359 -10.289 1 90.12 303 PHE A N 1
ATOM 2396 C CA . PHE A 1 303 ? 18.359 -16.906 -11.281 1 90.12 303 PHE A CA 1
ATOM 2397 C C . PHE A 1 303 ? 18.484 -18.422 -11.352 1 90.12 303 PHE A C 1
ATOM 2399 O O . PHE A 1 303 ? 17.469 -19.125 -11.273 1 90.12 303 PHE A O 1
ATOM 2406 N N . TYR A 1 304 ? 19.625 -18.875 -11.406 1 92.56 304 TYR A N 1
ATOM 2407 C CA . TYR A 1 304 ? 19.891 -20.312 -11.5 1 92.56 304 TYR A CA 1
ATOM 2408 C C . TYR A 1 304 ? 19.562 -21 -10.188 1 92.56 304 TYR A C 1
ATOM 2410 O O . TYR A 1 304 ? 19.078 -22.141 -10.18 1 92.56 304 TYR A O 1
ATOM 2418 N N . ASP A 1 305 ? 19.828 -20.297 -9.086 1 93.38 305 ASP A N 1
ATOM 2419 C CA . ASP A 1 305 ? 19.516 -20.844 -7.777 1 93.38 305 ASP A CA 1
ATOM 2420 C C . ASP A 1 305 ? 18 -21.078 -7.637 1 93.38 305 ASP A C 1
ATOM 2422 O O . ASP A 1 305 ? 17.578 -22.078 -7.062 1 93.38 305 ASP A O 1
ATOM 2426 N N . LEU A 1 306 ? 17.25 -20.219 -8.148 1 94.44 306 LEU A N 1
ATOM 2427 C CA . LEU A 1 306 ? 15.789 -20.328 -8.078 1 94.44 306 LEU A CA 1
ATOM 2428 C C . LEU A 1 306 ? 15.297 -21.531 -8.883 1 94.44 306 LEU A C 1
ATOM 2430 O O . LEU A 1 306 ? 14.422 -22.266 -8.422 1 94.44 306 LEU A O 1
ATOM 2434 N N . LEU A 1 307 ? 15.852 -21.703 -10.055 1 95.69 307 LEU A N 1
ATOM 2435 C CA . LEU A 1 307 ? 15.492 -22.859 -10.883 1 95.69 307 LEU A CA 1
ATOM 2436 C C . LEU A 1 307 ? 15.852 -24.156 -10.195 1 95.69 307 LEU A C 1
ATOM 2438 O O . LEU A 1 307 ? 15.031 -25.078 -10.117 1 95.69 307 LEU A O 1
ATOM 2442 N N . ALA A 1 308 ? 17.062 -24.188 -9.703 1 97 308 ALA A N 1
ATOM 2443 C CA . ALA A 1 308 ? 17.531 -25.391 -9.023 1 97 308 ALA A CA 1
ATOM 2444 C C . ALA A 1 308 ? 16.656 -25.719 -7.824 1 97 308 ALA A C 1
ATOM 2446 O O . ALA A 1 308 ? 16.297 -26.875 -7.613 1 97 308 ALA A O 1
ATOM 2447 N N . GLU A 1 309 ? 16.328 -24.734 -7.062 1 96.94 309 GLU A N 1
ATOM 2448 C CA . GLU A 1 309 ? 15.484 -24.922 -5.895 1 96.94 309 GLU A CA 1
ATOM 2449 C C . GLU A 1 309 ? 14.125 -25.5 -6.293 1 96.94 309 GLU A C 1
ATOM 2451 O O . GLU A 1 309 ? 13.625 -26.422 -5.656 1 96.94 309 GLU A O 1
ATOM 2456 N N . TYR A 1 310 ? 13.547 -24.969 -7.297 1 97.75 310 TYR A N 1
ATOM 2457 C CA . TYR A 1 310 ? 12.258 -25.453 -7.773 1 97.75 310 TYR A CA 1
ATOM 2458 C C . TYR A 1 310 ? 12.344 -26.922 -8.18 1 97.75 310 TYR A C 1
ATOM 2460 O O . TYR A 1 310 ? 11.516 -27.734 -7.766 1 97.75 310 TYR A O 1
ATOM 2468 N N . TRP A 1 311 ? 13.344 -27.266 -8.938 1 97.5 311 TRP A N 1
ATOM 2469 C CA . TRP A 1 311 ? 13.484 -28.625 -9.445 1 97.5 311 TRP A CA 1
ATOM 2470 C C . TRP A 1 311 ? 13.758 -29.594 -8.305 1 97.5 311 TRP A C 1
ATOM 2472 O O . TRP A 1 311 ? 13.273 -30.734 -8.32 1 97.5 311 TRP A O 1
ATOM 2482 N N . ASP A 1 312 ? 14.547 -29.156 -7.375 1 97.75 312 ASP A N 1
ATOM 2483 C CA . ASP A 1 312 ? 14.766 -29.984 -6.199 1 97.75 312 ASP A CA 1
ATOM 2484 C C . ASP A 1 312 ? 13.453 -30.312 -5.492 1 97.75 312 ASP A C 1
ATOM 2486 O O . ASP A 1 312 ? 13.203 -31.453 -5.125 1 97.75 312 ASP A O 1
ATOM 2490 N N . HIS A 1 313 ? 12.648 -29.344 -5.336 1 98 313 HIS A N 1
ATOM 2491 C CA . HIS A 1 313 ? 11.352 -29.547 -4.699 1 98 313 HIS A CA 1
ATOM 2492 C C . HIS A 1 313 ? 10.438 -30.422 -5.559 1 98 313 HIS A C 1
ATOM 2494 O O . HIS A 1 313 ? 9.734 -31.281 -5.039 1 98 313 HIS A O 1
ATOM 2500 N N . GLU A 1 314 ? 10.43 -30.109 -6.84 1 97.38 314 GLU A N 1
ATOM 2501 C CA . GLU A 1 314 ? 9.633 -30.922 -7.754 1 97.38 314 GLU A CA 1
ATOM 2502 C C . GLU A 1 314 ? 10 -32.406 -7.641 1 97.38 314 GLU A C 1
ATOM 2504 O O . GLU A 1 314 ? 9.117 -33.25 -7.523 1 97.38 314 GLU A O 1
ATOM 2509 N N . ASP A 1 315 ? 11.273 -32.719 -7.625 1 97.19 315 ASP A N 1
ATOM 2510 C CA . ASP A 1 315 ? 11.758 -34.094 -7.535 1 97.19 315 ASP A CA 1
ATOM 2511 C C . ASP A 1 315 ? 11.359 -34.719 -6.207 1 97.19 315 ASP A C 1
ATOM 2513 O O . ASP A 1 315 ? 10.984 -35.906 -6.16 1 97.19 315 ASP A O 1
ATOM 2517 N N . ALA A 1 316 ? 11.414 -33.969 -5.227 1 97.19 316 ALA A N 1
ATOM 2518 C CA . ALA A 1 316 ? 11.188 -34.469 -3.879 1 97.19 316 ALA A CA 1
ATOM 2519 C C . ALA A 1 316 ? 9.703 -34.656 -3.598 1 97.19 316 ALA A C 1
ATOM 2521 O O . ALA A 1 316 ? 9.297 -35.594 -2.916 1 97.19 316 ALA A O 1
ATOM 2522 N N . MET A 1 317 ? 8.875 -33.781 -4.18 1 97 317 MET A N 1
ATOM 2523 C CA . MET A 1 317 ? 7.504 -33.719 -3.68 1 97 317 MET A CA 1
ATOM 2524 C C . MET A 1 317 ? 6.504 -34.094 -4.766 1 97 317 MET A C 1
ATOM 2526 O O . MET A 1 317 ? 5.336 -34.375 -4.473 1 97 317 MET A O 1
ATOM 2530 N N . CYS A 1 318 ? 6.969 -34.094 -5.953 1 97.12 318 CYS A N 1
ATOM 2531 C CA . CYS A 1 318 ? 6.027 -34.281 -7.051 1 97.12 318 CYS A CA 1
ATOM 2532 C C . CYS A 1 318 ? 6.496 -35.406 -7.973 1 97.12 318 CYS A C 1
ATOM 2534 O O . CYS A 1 318 ? 6.367 -35.281 -9.195 1 97.12 318 CYS A O 1
ATOM 2536 N N . ALA A 1 319 ? 7.062 -36.438 -7.531 1 94.06 319 ALA A N 1
ATOM 2537 C CA . ALA A 1 319 ? 7.508 -37.562 -8.328 1 94.06 319 ALA A CA 1
ATOM 2538 C C . ALA A 1 319 ? 6.359 -38.156 -9.148 1 94.06 319 ALA A C 1
ATOM 2540 O O . ALA A 1 319 ? 6.578 -38.688 -10.234 1 94.06 319 ALA A O 1
ATOM 2541 N N . TRP A 1 320 ? 5.156 -37.969 -8.648 1 92.5 320 TRP A N 1
ATOM 2542 C CA . TRP A 1 320 ? 3.945 -38.5 -9.281 1 92.5 320 TRP A CA 1
ATOM 2543 C C . TRP A 1 320 ? 3.668 -37.75 -10.594 1 92.5 320 TRP A C 1
ATOM 2545 O O . TRP A 1 320 ? 2.877 -38.219 -11.422 1 92.5 320 TRP A O 1
ATOM 2555 N N . LEU A 1 321 ? 4.188 -36.562 -10.727 1 90.69 321 LEU A N 1
ATOM 2556 C CA . LEU A 1 321 ? 4.008 -35.75 -11.938 1 90.69 321 LEU A CA 1
ATOM 2557 C C . LEU A 1 321 ? 4.738 -36.406 -13.109 1 90.69 321 LEU A C 1
ATOM 2559 O O . LEU A 1 321 ? 4.285 -36.281 -14.258 1 90.69 321 LEU A O 1
ATOM 2563 N N . GLN A 1 322 ? 5.973 -36.938 -12.969 1 74.75 322 GLN A N 1
ATOM 2564 C CA . GLN A 1 322 ? 6.809 -37.562 -14 1 74.75 322 GLN A CA 1
ATOM 2565 C C . GLN A 1 322 ? 6.242 -38.906 -14.438 1 74.75 322 GLN A C 1
ATOM 2567 O O . GLN A 1 322 ? 6.414 -39.312 -15.586 1 74.75 322 GLN A O 1
ATOM 2572 N N . ALA A 1 323 ? 5.68 -39.688 -13.461 1 57.47 323 ALA A N 1
ATOM 2573 C CA . ALA A 1 323 ? 5.207 -41.031 -13.75 1 57.47 323 ALA A CA 1
ATOM 2574 C C . ALA A 1 323 ? 3.98 -41 -14.656 1 57.47 323 ALA A C 1
ATOM 2576 O O . ALA A 1 323 ? 3.709 -41.969 -15.383 1 57.47 323 ALA A O 1
ATOM 2577 N N . GLY A 1 324 ? 3.031 -40.062 -14.57 1 50.69 324 GLY A N 1
ATOM 2578 C CA . GLY A 1 324 ? 1.744 -40.156 -15.242 1 50.69 324 GLY A CA 1
ATOM 2579 C C . GLY A 1 324 ? 1.805 -39.781 -16.703 1 50.69 324 GLY A C 1
ATOM 2580 O O . GLY A 1 324 ? 2.713 -39.062 -17.125 1 50.69 324 GLY A O 1
ATOM 2581 N N . ASN A 1 325 ? 1.012 -40.562 -17.641 1 40.72 325 ASN A N 1
ATOM 2582 C CA . ASN A 1 325 ? 0.608 -40.438 -19.031 1 40.72 325 ASN A CA 1
ATOM 2583 C C . ASN A 1 325 ? 0.131 -39 -19.344 1 40.72 325 ASN A C 1
ATOM 2585 O O . ASN A 1 325 ? -0.931 -38.594 -18.891 1 40.72 325 ASN A O 1
ATOM 2589 N N . HIS A 1 326 ? 0.948 -38 -19.25 1 40.19 326 HIS A N 1
ATOM 2590 C CA . HIS A 1 326 ? 0.42 -36.75 -19.844 1 40.19 326 HIS A CA 1
ATOM 2591 C C . HIS A 1 326 ? -0.507 -37.062 -21.016 1 40.19 326 HIS A C 1
ATOM 2593 O O . HIS A 1 326 ? -0.14 -37.812 -21.922 1 40.19 326 HIS A O 1
ATOM 2599 N N . PRO A 1 327 ? -1.743 -37.062 -21 1 35.38 327 PRO A N 1
ATOM 2600 C CA . PRO A 1 327 ? -2.342 -37.125 -22.328 1 35.38 327 PRO A CA 1
ATOM 2601 C C . PRO A 1 327 ? -1.679 -36.188 -23.328 1 35.38 327 PRO A C 1
ATOM 2603 O O . PRO A 1 327 ? -1.305 -35.062 -22.953 1 35.38 327 PRO A O 1
ATOM 2606 N N . THR A 1 328 ? -0.881 -36.656 -24.297 1 35.38 328 THR A N 1
ATOM 2607 C CA . THR A 1 328 ? -0.28 -36.031 -25.469 1 35.38 328 THR A CA 1
ATOM 2608 C C . THR A 1 328 ? -1.176 -34.938 -26.031 1 35.38 328 THR A C 1
ATOM 2610 O O . THR A 1 328 ? -0.948 -34.438 -27.125 1 35.38 328 THR A O 1
ATOM 2613 N N . GLY A 1 329 ? -2.271 -34.562 -25.406 1 33 329 GLY A N 1
ATOM 2614 C CA . GLY A 1 329 ? -3.084 -33.719 -26.25 1 33 329 GLY A CA 1
ATOM 2615 C C . GLY A 1 329 ? -2.436 -32.375 -26.531 1 33 329 GLY A C 1
ATOM 2616 O O . GLY A 1 329 ? -2.895 -31.625 -27.406 1 33 329 GLY A O 1
ATOM 2617 N N . VAL A 1 330 ? -1.956 -31.594 -25.594 1 32.25 330 VAL A N 1
ATOM 2618 C CA . VAL A 1 330 ? -1.711 -30.25 -26.141 1 32.25 330 VAL A CA 1
ATOM 2619 C C . VAL A 1 330 ? -0.382 -30.25 -26.891 1 32.25 330 VAL A C 1
ATOM 2621 O O . VAL A 1 330 ? 0.675 -30.484 -26.297 1 32.25 330 VAL A O 1
ATOM 2624 N N . GLU A 1 331 ? -0.393 -30.656 -28.172 1 29.94 331 GLU A N 1
ATOM 2625 C CA . GLU A 1 331 ? 0.633 -30.359 -29.172 1 29.94 331 GLU A CA 1
ATOM 2626 C C . GLU A 1 331 ? 1.193 -28.953 -28.984 1 29.94 331 GLU A C 1
ATOM 2628 O O . GLU A 1 331 ? 0.438 -27.984 -28.922 1 29.94 331 GLU A O 1
ATOM 2633 N N . ASN A 1 332 ? 2.252 -28.828 -28.359 1 29.25 332 ASN A N 1
ATOM 2634 C CA . ASN A 1 332 ? 3.025 -27.594 -28.312 1 29.25 332 ASN A CA 1
ATOM 2635 C C . ASN A 1 332 ? 3.146 -26.938 -29.688 1 29.25 332 ASN A C 1
ATOM 2637 O O . ASN A 1 332 ? 3.637 -27.562 -30.625 1 29.25 332 ASN A O 1
ATOM 2641 N N . ALA A 1 333 ? 2.311 -26 -30.062 1 33.22 333 ALA A N 1
ATOM 2642 C CA . ALA A 1 333 ? 2.359 -25.141 -31.234 1 33.22 333 ALA A CA 1
ATOM 2643 C C . ALA A 1 333 ? 3.756 -24.547 -31.438 1 33.22 333 ALA A C 1
ATOM 2645 O O . ALA A 1 333 ? 4.039 -23.438 -30.969 1 33.22 333 ALA A O 1
ATOM 2646 N N . THR A 1 334 ? 4.867 -25.172 -31.062 1 27.77 334 THR A N 1
ATOM 2647 C CA . THR A 1 334 ? 6.152 -24.547 -31.344 1 27.77 334 THR A CA 1
ATOM 2648 C C . THR A 1 334 ? 6.34 -24.359 -32.844 1 27.77 334 THR A C 1
ATOM 2650 O O . THR A 1 334 ? 7.246 -23.656 -33.281 1 27.77 334 THR A O 1
ATOM 2653 N N . ASP A 1 335 ? 5.75 -25.203 -33.75 1 27.25 335 ASP A N 1
ATOM 2654 C CA . ASP A 1 335 ? 6.367 -25.234 -35.062 1 27.25 335 ASP A CA 1
ATOM 2655 C C . ASP A 1 335 ? 6.113 -23.922 -35.812 1 27.25 335 ASP A C 1
ATOM 2657 O O . ASP A 1 335 ? 6.863 -23.562 -36.719 1 27.25 335 ASP A O 1
ATOM 2661 N N . GLY A 1 336 ? 4.859 -23.359 -35.781 1 28.27 336 GLY A N 1
ATOM 2662 C CA . GLY A 1 336 ? 4.52 -22.578 -36.969 1 28.27 336 GLY A CA 1
ATOM 2663 C C . GLY A 1 336 ? 5.219 -21.234 -37.031 1 28.27 336 GLY A C 1
ATOM 2664 O O . GLY A 1 336 ? 5.109 -20.5 -38 1 28.27 336 GLY A O 1
ATOM 2665 N N . ILE A 1 337 ? 5.551 -20.547 -35.875 1 27.23 337 ILE A N 1
ATOM 2666 C CA . ILE A 1 337 ? 5.805 -19.156 -36.156 1 27.23 337 ILE A CA 1
ATOM 2667 C C . ILE A 1 337 ? 7.227 -18.984 -36.688 1 27.23 337 ILE A C 1
ATOM 2669 O O . ILE A 1 337 ? 8.031 -18.25 -36.125 1 27.23 337 ILE A O 1
ATOM 2673 N N . HIS A 1 338 ? 7.82 -20.062 -37.281 1 25.42 338 HIS A N 1
ATOM 2674 C CA . HIS A 1 338 ? 9.109 -19.734 -37.875 1 25.42 338 HIS A CA 1
ATOM 2675 C C . HIS A 1 338 ? 8.984 -18.625 -38.906 1 25.42 338 HIS A C 1
ATOM 2677 O O . HIS A 1 338 ? 9.875 -17.781 -39.031 1 25.42 338 HIS A O 1
ATOM 2683 N N . ASN A 1 339 ? 8 -18.75 -39.875 1 25.64 339 ASN A N 1
ATOM 2684 C CA . ASN A 1 339 ? 8.297 -18.234 -41.188 1 25.64 339 ASN A CA 1
ATOM 2685 C C . ASN A 1 339 ? 8.156 -16.719 -41.25 1 25.64 339 ASN A C 1
ATOM 2687 O O . ASN A 1 339 ? 8.422 -16.109 -42.281 1 25.64 339 ASN A O 1
ATOM 2691 N N . ALA A 1 340 ? 7.227 -16.125 -40.5 1 24.08 340 ALA A N 1
ATOM 2692 C CA . ALA A 1 340 ? 6.797 -14.898 -41.188 1 24.08 340 ALA A CA 1
ATOM 2693 C C . ALA A 1 340 ? 7.867 -13.812 -41.094 1 24.08 340 ALA A C 1
ATOM 2695 O O . ALA A 1 340 ? 7.715 -12.727 -41.656 1 24.08 340 ALA A O 1
ATOM 2696 N N . LEU A 1 341 ? 8.836 -13.883 -40.094 1 21.91 341 LEU A N 1
ATOM 2697 C CA . LEU A 1 341 ? 9.727 -12.727 -40.156 1 21.91 341 LEU A CA 1
ATOM 2698 C C . LEU A 1 341 ? 10.766 -12.891 -41.25 1 21.91 341 LEU A C 1
ATOM 2700 O O . LEU A 1 341 ? 11.695 -12.094 -41.375 1 21.91 341 LEU A O 1
ATOM 2704 N N . SER A 1 342 ? 10.484 -13.719 -42.312 1 19.19 342 SER A N 1
ATOM 2705 C CA . SER A 1 342 ? 11.336 -13.328 -43.438 1 19.19 342 SER A CA 1
ATOM 2706 C C . SER A 1 342 ? 10.867 -12.023 -44.062 1 19.19 342 SER A C 1
ATOM 2708 O O . SER A 1 342 ? 9.664 -11.773 -44.156 1 19.19 342 SER A O 1
ATOM 2710 N N . MET B 1 1 ? 30.531 45.938 -49.188 1 17.55 1 MET B N 1
ATOM 2711 C CA . MET B 1 1 ? 31.828 45.562 -49.781 1 17.55 1 MET B CA 1
ATOM 2712 C C . MET B 1 1 ? 32.125 44.094 -49.562 1 17.55 1 MET B C 1
ATOM 2714 O O . MET B 1 1 ? 31.453 43.438 -48.781 1 17.55 1 MET B O 1
ATOM 2718 N N . ARG B 1 2 ? 33.438 43.719 -49.344 1 16.55 2 ARG B N 1
ATOM 2719 C CA . ARG B 1 2 ? 34.438 42.844 -49.938 1 16.55 2 ARG B CA 1
ATOM 2720 C C . ARG B 1 2 ? 34.469 41.469 -49.25 1 16.55 2 ARG B C 1
ATOM 2722 O O . ARG B 1 2 ? 34.594 40.438 -49.906 1 16.55 2 ARG B O 1
ATOM 2729 N N . HIS B 1 3 ? 34.688 41.5 -47.875 1 18.64 3 HIS B N 1
ATOM 2730 C CA . HIS B 1 3 ? 35.844 40.75 -47.406 1 18.64 3 HIS B CA 1
ATOM 2731 C C . HIS B 1 3 ? 35.562 39.25 -47.375 1 18.64 3 HIS B C 1
ATOM 2733 O O . HIS B 1 3 ? 34.531 38.812 -46.875 1 18.64 3 HIS B O 1
ATOM 2739 N N . GLY B 1 4 ? 36.281 38.406 -48.188 1 19.66 4 GLY B N 1
ATOM 2740 C CA . GLY B 1 4 ? 36.594 37.156 -48.844 1 19.66 4 GLY B CA 1
ATOM 2741 C C . GLY B 1 4 ? 37.062 36.062 -47.875 1 19.66 4 GLY B C 1
ATOM 2742 O O . GLY B 1 4 ? 37.5 35 -48.312 1 19.66 4 GLY B O 1
ATOM 2743 N N . ILE B 1 5 ? 36.969 36.188 -46.469 1 20.58 5 ILE B N 1
ATOM 2744 C CA . ILE B 1 5 ? 38.031 35.5 -45.75 1 20.58 5 ILE B CA 1
ATOM 2745 C C . ILE B 1 5 ? 38.031 34.031 -46.188 1 20.58 5 ILE B C 1
ATOM 2747 O O . ILE B 1 5 ? 37 33.375 -46.25 1 20.58 5 ILE B O 1
ATOM 2751 N N . HIS B 1 6 ? 39.188 33.5 -46.656 1 17.58 6 HIS B N 1
ATOM 2752 C CA . HIS B 1 6 ? 40.062 32.5 -47.25 1 17.58 6 HIS B CA 1
ATOM 2753 C C . HIS B 1 6 ? 40.156 31.266 -46.375 1 17.58 6 HIS B C 1
ATOM 2755 O O . HIS B 1 6 ? 40.844 31.297 -45.344 1 17.58 6 HIS B O 1
ATOM 2761 N N . VAL B 1 7 ? 39.125 30.609 -45.906 1 18.91 7 VAL B N 1
ATOM 2762 C CA . VAL B 1 7 ? 39.281 29.453 -45.031 1 18.91 7 VAL B CA 1
ATOM 2763 C C . VAL B 1 7 ? 40.125 28.391 -45.719 1 18.91 7 VAL B C 1
ATOM 2765 O O . VAL B 1 7 ? 39.75 27.828 -46.75 1 18.91 7 VAL B O 1
ATOM 2768 N N . LYS B 1 8 ? 41.531 28.578 -45.594 1 16.09 8 LYS B N 1
ATOM 2769 C CA . LYS B 1 8 ? 42.719 27.828 -46.062 1 16.09 8 LYS B CA 1
ATOM 2770 C C . LYS B 1 8 ? 42.562 26.344 -45.781 1 16.09 8 LYS B C 1
ATOM 2772 O O . LYS B 1 8 ? 41.844 25.953 -44.844 1 16.09 8 LYS B O 1
ATOM 2777 N N . TYR B 1 9 ? 43.25 25.469 -46.625 1 16.22 9 TYR B N 1
ATOM 2778 C CA . TYR B 1 9 ? 43.438 24.234 -47.344 1 16.22 9 TYR B CA 1
ATOM 2779 C C . TYR B 1 9 ? 44.156 23.172 -46.5 1 16.22 9 TYR B C 1
ATOM 2781 O O . TYR B 1 9 ? 44.031 21.984 -46.75 1 16.22 9 TYR B O 1
ATOM 2789 N N . LEU B 1 10 ? 44.938 23.656 -45.312 1 15.88 10 LEU B N 1
ATOM 2790 C CA . LEU B 1 10 ? 46.25 22.984 -45.375 1 15.88 10 LEU B CA 1
ATOM 2791 C C . LEU B 1 10 ? 46.062 21.469 -45.219 1 15.88 10 LEU B C 1
ATOM 2793 O O . LEU B 1 10 ? 45.312 21.016 -44.344 1 15.88 10 LEU B O 1
ATOM 2797 N N . VAL B 1 11 ? 46.781 20.625 -46.094 1 16.53 11 VAL B N 1
ATOM 2798 C CA . VAL B 1 11 ? 47.062 19.359 -46.75 1 16.53 11 VAL B CA 1
ATOM 2799 C C . VAL B 1 11 ? 47.875 18.469 -45.812 1 16.53 11 VAL B C 1
ATOM 2801 O O . VAL B 1 11 ? 48.375 17.422 -46.25 1 16.53 11 VAL B O 1
ATOM 2804 N N . ALA B 1 12 ? 47.688 18.625 -44.438 1 15.87 12 ALA B N 1
ATOM 2805 C CA . ALA B 1 12 ? 48.812 17.984 -43.75 1 15.87 12 ALA B CA 1
ATOM 2806 C C . ALA B 1 12 ? 49.125 16.641 -44.406 1 15.87 12 ALA B C 1
ATOM 2808 O O . ALA B 1 12 ? 48.219 15.836 -44.656 1 15.87 12 ALA B O 1
ATOM 2809 N N . LEU B 1 13 ? 50.375 16.453 -44.531 1 15.48 13 LEU B N 1
ATOM 2810 C CA . LEU B 1 13 ? 51.469 15.734 -45.156 1 15.48 13 LEU B CA 1
ATOM 2811 C C . LEU B 1 13 ? 51.375 14.242 -44.875 1 15.48 13 LEU B C 1
ATOM 2813 O O . LEU B 1 13 ? 50.75 13.836 -43.875 1 15.48 13 LEU B O 1
ATOM 2817 N N . LEU B 1 14 ? 52.562 13.516 -44.969 1 15 14 LEU B N 1
ATOM 2818 C CA . LEU B 1 14 ? 53.25 12.586 -45.844 1 15 14 LEU B CA 1
ATOM 2819 C C . LEU B 1 14 ? 53.312 11.195 -45.219 1 15 14 LEU B C 1
ATOM 2821 O O . LEU B 1 14 ? 52.938 10.203 -45.875 1 15 14 LEU B O 1
ATOM 2825 N N . LEU B 1 15 ? 54.531 10.836 -44.469 1 15.42 15 LEU B N 1
ATOM 2826 C CA . LEU B 1 15 ? 55.594 10 -44.969 1 15.42 15 LEU B CA 1
ATOM 2827 C C . LEU B 1 15 ? 55.406 8.547 -44.562 1 15.42 15 LEU B C 1
ATOM 2829 O O . LEU B 1 15 ? 54.656 8.242 -43.656 1 15.42 15 LEU B O 1
ATOM 2833 N N . CYS B 1 16 ? 56.594 7.719 -44.438 1 14.89 16 CYS B N 1
ATOM 2834 C CA . CYS B 1 16 ? 57.375 6.691 -45.125 1 14.89 16 CYS B CA 1
ATOM 2835 C C . CYS B 1 16 ? 57.188 5.332 -44.469 1 14.89 16 CYS B C 1
ATOM 2837 O O . CYS B 1 16 ? 56.594 4.426 -45.062 1 14.89 16 CYS B O 1
ATOM 2839 N N . VAL B 1 17 ? 58.375 4.664 -43.875 1 15.19 17 VAL B N 1
ATOM 2840 C CA . VAL B 1 17 ? 59.281 3.664 -44.438 1 15.19 17 VAL B CA 1
ATOM 2841 C C . VAL B 1 17 ? 59.031 2.314 -43.781 1 15.19 17 VAL B C 1
ATOM 2843 O O . VAL B 1 17 ? 58.781 1.312 -44.469 1 15.19 17 VAL B O 1
ATOM 2846 N N . GLY B 1 18 ? 60 1.823 -42.812 1 15.91 18 GLY B N 1
ATOM 2847 C CA . GLY B 1 18 ? 61 0.796 -43 1 15.91 18 GLY B CA 1
ATOM 2848 C C . GLY B 1 18 ? 60.5 -0.598 -42.656 1 15.91 18 GLY B C 1
ATOM 2849 O O . GLY B 1 18 ? 59.469 -0.754 -42 1 15.91 18 GLY B O 1
ATOM 2850 N N . CYS B 1 19 ? 61.5 -1.693 -42.531 1 15.12 19 CYS B N 1
ATOM 2851 C CA . CYS B 1 19 ? 62.031 -2.928 -43.094 1 15.12 19 CYS B CA 1
ATOM 2852 C C . CYS B 1 19 ? 61.594 -4.137 -42.281 1 15.12 19 CYS B C 1
ATOM 2854 O O . CYS B 1 19 ? 61.062 -5.109 -42.844 1 15.12 19 CYS B O 1
ATOM 2856 N N . GLY B 1 20 ? 62.406 -4.516 -41.188 1 16.55 20 GLY B N 1
ATOM 2857 C CA . GLY B 1 20 ? 63.25 -5.699 -41.219 1 16.55 20 GLY B CA 1
ATOM 2858 C C . GLY B 1 20 ? 62.5 -6.98 -40.906 1 16.55 20 GLY B C 1
ATOM 2859 O O . GLY B 1 20 ? 61.406 -6.938 -40.312 1 16.55 20 GLY B O 1
ATOM 2860 N N . LEU B 1 21 ? 63.312 -8.172 -40.656 1 15.95 21 LEU B N 1
ATOM 2861 C CA . LEU B 1 21 ? 63.625 -9.508 -41.156 1 15.95 21 LEU B CA 1
ATOM 2862 C C . LEU B 1 21 ? 62.812 -10.555 -40.375 1 15.95 21 LEU B C 1
ATOM 2864 O O . LEU B 1 21 ? 62.125 -11.383 -40.969 1 15.95 21 LEU B O 1
ATOM 2868 N N . ILE B 1 22 ? 63.594 -11.414 -39.406 1 16.42 22 ILE B N 1
ATOM 2869 C CA . ILE B 1 22 ? 64.062 -12.773 -39.688 1 16.42 22 ILE B CA 1
ATOM 2870 C C . ILE B 1 22 ? 63.031 -13.781 -39.125 1 16.42 22 ILE B C 1
ATOM 2872 O O . ILE B 1 22 ? 62.188 -13.422 -38.312 1 16.42 22 ILE B O 1
ATOM 2876 N N . ILE B 1 23 ? 63.625 -14.742 -38.25 1 17.28 23 ILE B N 1
ATOM 2877 C CA . ILE B 1 23 ? 63.938 -16.172 -38.375 1 17.28 23 ILE B CA 1
ATOM 2878 C C . ILE B 1 23 ? 62.812 -17 -37.781 1 17.28 23 ILE B C 1
ATOM 2880 O O . ILE B 1 23 ? 62.094 -16.531 -36.906 1 17.28 23 ILE B O 1
ATOM 2884 N N . LEU B 1 24 ? 63.156 -18.344 -37.562 1 16.27 24 LEU B N 1
ATOM 2885 C CA . LEU B 1 24 ? 62.844 -19.719 -37.938 1 16.27 24 LEU B CA 1
ATOM 2886 C C . LEU B 1 24 ? 61.969 -20.391 -36.906 1 16.27 24 LEU B C 1
ATOM 2888 O O . LEU B 1 24 ? 60.938 -20.969 -37.25 1 16.27 24 LEU B O 1
ATOM 2892 N N . SER B 1 25 ? 62.594 -21.016 -35.812 1 17.47 25 SER B N 1
ATOM 2893 C CA . SER B 1 25 ? 62.688 -22.453 -35.594 1 17.47 25 SER B CA 1
ATOM 2894 C C . SER B 1 25 ? 61.5 -22.969 -34.75 1 17.47 25 SER B C 1
ATOM 2896 O O . SER B 1 25 ? 61 -22.25 -33.906 1 17.47 25 SER B O 1
ATOM 2898 N N . PHE B 1 26 ? 61.031 -24.25 -35.156 1 17.84 26 PHE B N 1
ATOM 2899 C CA . PHE B 1 26 ? 59.875 -25.141 -35.094 1 17.84 26 PHE B CA 1
ATOM 2900 C C . PHE B 1 26 ? 59.688 -25.703 -33.688 1 17.84 26 PHE B C 1
ATOM 2902 O O . PHE B 1 26 ? 58.562 -26.109 -33.344 1 17.84 26 PHE B O 1
ATOM 2909 N N . ASP B 1 27 ? 60.75 -25.812 -32.844 1 17.56 27 ASP B N 1
ATOM 2910 C CA . ASP B 1 27 ? 60.875 -27.156 -32.312 1 17.56 27 ASP B CA 1
ATOM 2911 C C . ASP B 1 27 ? 59.719 -27.5 -31.391 1 17.56 27 ASP B C 1
ATOM 2913 O O . ASP B 1 27 ? 59.188 -26.609 -30.703 1 17.56 27 ASP B O 1
ATOM 2917 N N . VAL B 1 28 ? 59.344 -28.875 -31.391 1 18 28 VAL B N 1
ATOM 2918 C CA . VAL B 1 28 ? 58.344 -29.906 -31.141 1 18 28 VAL B CA 1
ATOM 2919 C C . VAL B 1 28 ? 58.219 -30.156 -29.641 1 18 28 VAL B C 1
ATOM 2921 O O . VAL B 1 28 ? 57.562 -31.109 -29.219 1 18 28 VAL B O 1
ATOM 2924 N N . ALA B 1 29 ? 58.844 -29.344 -28.766 1 16.77 29 ALA B N 1
ATOM 2925 C CA . ALA B 1 29 ? 59.188 -30.078 -27.547 1 16.77 29 ALA B CA 1
ATOM 2926 C C . ALA B 1 29 ? 58 -30.844 -27.016 1 16.77 29 ALA B C 1
ATOM 2928 O O . ALA B 1 29 ? 56.875 -30.297 -26.984 1 16.77 29 ALA B O 1
ATOM 2929 N N . ALA B 1 30 ? 58.219 -32.188 -26.625 1 18.09 30 ALA B N 1
ATOM 2930 C CA . ALA B 1 30 ? 57.719 -33.5 -26.234 1 18.09 30 ALA B CA 1
ATOM 2931 C C . ALA B 1 30 ? 56.906 -33.438 -24.938 1 18.09 30 ALA B C 1
ATOM 2933 O O . ALA B 1 30 ? 56.281 -34.406 -24.516 1 18.09 30 ALA B O 1
ATOM 2934 N N . ILE B 1 31 ? 56.906 -32.312 -24.172 1 18.17 31 ILE B N 1
ATOM 2935 C CA . ILE B 1 31 ? 56.969 -32.75 -22.766 1 18.17 31 ILE B CA 1
ATOM 2936 C C . ILE B 1 31 ? 55.781 -33.594 -22.438 1 18.17 31 ILE B C 1
ATOM 2938 O O . ILE B 1 31 ? 54.656 -33.312 -22.859 1 18.17 31 ILE B O 1
ATOM 2942 N N . SER B 1 32 ? 56.062 -34.719 -21.719 1 18.2 32 SER B N 1
ATOM 2943 C CA . SER B 1 32 ? 55.656 -35.969 -21.109 1 18.2 32 SER B CA 1
ATOM 2944 C C . SER B 1 32 ? 54.375 -35.812 -20.297 1 18.2 32 SER B C 1
ATOM 2946 O O . SER B 1 32 ? 54.094 -34.719 -19.797 1 18.2 32 SER B O 1
ATOM 2948 N N . ILE B 1 33 ? 53.594 -36.906 -20.219 1 18.69 33 ILE B N 1
ATOM 2949 C CA . ILE B 1 33 ? 52.25 -37.469 -20.031 1 18.69 33 ILE B CA 1
ATOM 2950 C C . ILE B 1 33 ? 51.875 -37.406 -18.547 1 18.69 33 ILE B C 1
ATOM 2952 O O . ILE B 1 33 ? 50.812 -37.875 -18.141 1 18.69 33 ILE B O 1
ATOM 2956 N N . ARG B 1 34 ? 52.781 -36.812 -17.641 1 17.78 34 ARG B N 1
ATOM 2957 C CA . ARG B 1 34 ? 52.688 -37.5 -16.359 1 17.78 34 ARG B CA 1
ATOM 2958 C C . ARG B 1 34 ? 51.25 -37.562 -15.867 1 17.78 34 ARG B C 1
ATOM 2960 O O . ARG B 1 34 ? 50.469 -36.625 -16.094 1 17.78 34 ARG B O 1
ATOM 2967 N N . ARG B 1 35 ? 50.969 -38.688 -15.133 1 18.25 35 ARG B N 1
ATOM 2968 C CA . ARG B 1 35 ? 50 -39.688 -14.672 1 18.25 35 ARG B CA 1
ATOM 2969 C C . ARG B 1 35 ? 48.938 -39.031 -13.781 1 18.25 35 ARG B C 1
ATOM 2971 O O . ARG B 1 35 ? 47.75 -39.156 -14.055 1 18.25 35 ARG B O 1
ATOM 2978 N N . ASN B 1 36 ? 49.031 -39.375 -12.461 1 18.56 36 ASN B N 1
ATOM 2979 C CA . ASN B 1 36 ? 48.156 -40.156 -11.586 1 18.56 36 ASN B CA 1
ATOM 2980 C C . ASN B 1 36 ? 47.25 -39.25 -10.742 1 18.56 36 ASN B C 1
ATOM 2982 O O . ASN B 1 36 ? 46.469 -39.75 -9.914 1 18.56 36 ASN B O 1
ATOM 2986 N N . HIS B 1 37 ? 47.594 -37.969 -10.57 1 19.05 37 HIS B N 1
ATOM 2987 C CA . HIS B 1 37 ? 47.312 -37.594 -9.203 1 19.05 37 HIS B CA 1
ATOM 2988 C C . HIS B 1 37 ? 45.812 -37.75 -8.906 1 19.05 37 HIS B C 1
ATOM 2990 O O . HIS B 1 37 ? 44.969 -37.406 -9.742 1 19.05 37 HIS B O 1
ATOM 2996 N N . VAL B 1 38 ? 45.469 -38.625 -7.922 1 19.61 38 VAL B N 1
ATOM 2997 C CA . VAL B 1 38 ? 44.344 -39.094 -7.113 1 19.61 38 VAL B CA 1
ATOM 2998 C C . VAL B 1 38 ? 43.531 -37.875 -6.648 1 19.61 38 VAL B C 1
ATOM 3000 O O . VAL B 1 38 ? 44.031 -37.031 -5.914 1 19.61 38 VAL B O 1
ATOM 3003 N N . VAL B 1 39 ? 42.75 -37.344 -7.461 1 18.73 39 VAL B N 1
ATOM 3004 C CA . VAL B 1 39 ? 41.906 -36.219 -7.129 1 18.73 39 VAL B CA 1
ATOM 3005 C C . VAL B 1 39 ? 41.094 -36.531 -5.867 1 18.73 39 VAL B C 1
ATOM 3007 O O . VAL B 1 39 ? 40.281 -37.469 -5.855 1 18.73 39 VAL B O 1
ATOM 3010 N N . ASP B 1 40 ? 41.844 -36.562 -4.742 1 19.27 40 ASP B N 1
ATOM 3011 C CA . ASP B 1 40 ? 41.125 -36.625 -3.475 1 19.27 40 ASP B CA 1
ATOM 3012 C C . ASP B 1 40 ? 39.844 -35.781 -3.521 1 19.27 40 ASP B C 1
ATOM 3014 O O . ASP B 1 40 ? 39.906 -34.594 -3.838 1 19.27 40 ASP B O 1
ATOM 3018 N N . CYS B 1 41 ? 38.812 -36.406 -3.916 1 17.89 41 CYS B N 1
ATOM 3019 C CA . CYS B 1 41 ? 37.438 -35.969 -3.924 1 17.89 41 CYS B CA 1
ATOM 3020 C C . CYS B 1 41 ? 37.125 -35.125 -2.688 1 17.89 41 CYS B C 1
ATOM 3022 O O . CYS B 1 41 ? 37.062 -35.656 -1.578 1 17.89 41 CYS B O 1
ATOM 3024 N N . ILE B 1 42 ? 37.844 -34.062 -2.502 1 19.59 42 ILE B N 1
ATOM 3025 C CA . ILE B 1 42 ? 37.5 -33.188 -1.385 1 19.59 42 ILE B CA 1
ATOM 3026 C C . ILE B 1 42 ? 35.969 -33.062 -1.287 1 19.59 42 ILE B C 1
ATOM 3028 O O . ILE B 1 42 ? 35.312 -32.594 -2.225 1 19.59 42 ILE B O 1
ATOM 3032 N N . THR B 1 43 ? 35.344 -34 -0.651 1 21.12 43 THR B N 1
ATOM 3033 C CA . THR B 1 43 ? 34 -34.031 -0.076 1 21.12 43 THR B CA 1
ATOM 3034 C C . THR B 1 43 ? 33.656 -32.688 0.561 1 21.12 43 THR B C 1
ATOM 3036 O O . THR B 1 43 ? 34.031 -32.438 1.699 1 21.12 43 THR B O 1
ATOM 3039 N N . ALA B 1 44 ? 34 -31.594 0.084 1 21.17 44 ALA B N 1
ATOM 3040 C CA . ALA B 1 44 ? 33.594 -30.406 0.835 1 21.17 44 ALA B CA 1
ATOM 3041 C C . ALA B 1 44 ? 32.094 -30.438 1.164 1 21.17 44 ALA B C 1
ATOM 3043 O O . ALA B 1 44 ? 31.266 -30.547 0.267 1 21.17 44 ALA B O 1
ATOM 3044 N N . SER B 1 45 ? 31.766 -31.016 2.262 1 23.19 45 SER B N 1
ATOM 3045 C CA . SER B 1 45 ? 30.547 -30.938 3.062 1 23.19 45 SER B CA 1
ATOM 3046 C C . SER B 1 45 ? 29.922 -29.547 2.961 1 23.19 45 SER B C 1
ATOM 3048 O O . SER B 1 45 ? 30.547 -28.547 3.318 1 23.19 45 SER 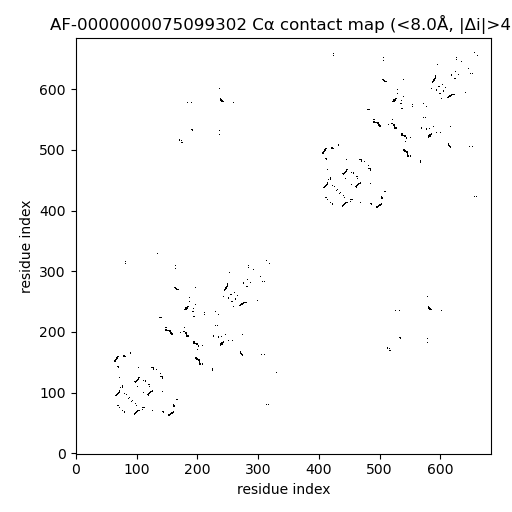B O 1
ATOM 3050 N N . PHE B 1 46 ? 29.359 -29.219 1.902 1 21.55 46 PHE B N 1
ATOM 3051 C CA . PHE B 1 46 ? 28.469 -28.078 1.901 1 21.55 46 PHE B CA 1
ATOM 3052 C C . PHE B 1 46 ? 27.594 -28.078 3.139 1 21.55 46 PHE B C 1
ATOM 3054 O O . PHE B 1 46 ? 26.594 -28.797 3.189 1 21.55 46 PHE B O 1
ATOM 3061 N N . GLU B 1 47 ? 28.156 -28.172 4.371 1 26.05 47 GLU B N 1
ATOM 3062 C CA . GLU B 1 47 ? 27.391 -27.703 5.527 1 26.05 47 GLU B CA 1
ATOM 3063 C C . GLU B 1 47 ? 26.516 -26.5 5.164 1 26.05 47 GLU B C 1
ATOM 3065 O O . GLU B 1 47 ? 27.016 -25.484 4.664 1 26.05 47 GLU B O 1
ATOM 3070 N N . SER B 1 48 ? 25.375 -26.766 4.652 1 25.94 48 SER B N 1
ATOM 3071 C CA . SER B 1 48 ? 24.172 -25.938 4.484 1 25.94 48 SER B CA 1
ATOM 3072 C C . SER B 1 48 ? 24.047 -24.891 5.59 1 25.94 48 SER B C 1
ATOM 3074 O O . SER B 1 48 ? 23.5 -25.172 6.656 1 25.94 48 SER B O 1
ATOM 3076 N N . ARG B 1 49 ? 25.078 -24.234 5.949 1 25.5 49 ARG B N 1
ATOM 3077 C CA . ARG B 1 49 ? 25.047 -23.188 6.961 1 25.5 49 ARG B CA 1
ATOM 3078 C C . ARG B 1 49 ? 23.984 -22.141 6.629 1 25.5 49 ARG B C 1
ATOM 3080 O O . ARG B 1 49 ? 24.312 -21 6.305 1 25.5 49 ARG B O 1
ATOM 3087 N N . TRP B 1 50 ? 23.094 -22.469 5.77 1 26.72 50 TRP B N 1
ATOM 3088 C CA . TRP B 1 50 ? 22 -21.5 5.84 1 26.72 50 TRP B CA 1
ATOM 3089 C C . TRP B 1 50 ? 21.562 -21.266 7.281 1 26.72 50 TRP B C 1
ATOM 3091 O O . TRP B 1 50 ? 20.953 -22.141 7.898 1 26.72 50 TRP B O 1
ATOM 3101 N N . THR B 1 51 ? 22.5 -20.953 8.109 1 27.14 51 THR B N 1
ATOM 3102 C CA . THR B 1 51 ? 22.125 -20.438 9.422 1 27.14 51 THR B CA 1
ATOM 3103 C C . THR B 1 51 ? 20.891 -19.547 9.32 1 27.14 51 THR B C 1
ATOM 3105 O O . THR B 1 51 ? 20.859 -18.625 8.5 1 27.14 51 THR B O 1
ATOM 3108 N N . ASN B 1 52 ? 19.734 -20.094 9.398 1 27.73 52 ASN B N 1
ATOM 3109 C CA . ASN B 1 52 ? 18.484 -19.516 9.875 1 27.73 52 ASN B CA 1
ATOM 3110 C C . ASN B 1 52 ? 18.734 -18.312 10.789 1 27.73 52 ASN B C 1
ATOM 3112 O O . ASN B 1 52 ? 17.844 -17.875 11.508 1 27.73 52 ASN B O 1
ATOM 3116 N N . GLU B 1 53 ? 20 -18.109 11.094 1 27.8 53 GLU B N 1
ATOM 3117 C CA . GLU B 1 53 ? 20.281 -17.078 12.086 1 27.8 53 GLU B CA 1
ATOM 3118 C C . GLU B 1 53 ? 19.703 -15.727 11.664 1 27.8 53 GLU B C 1
ATOM 3120 O O . GLU B 1 53 ? 19.25 -14.945 12.5 1 27.8 53 GLU B O 1
ATOM 3125 N N . SER B 1 54 ? 19.938 -15.391 10.398 1 28 54 SER B N 1
ATOM 3126 C CA . SER B 1 54 ? 19.828 -13.93 10.352 1 28 54 SER B CA 1
ATOM 3127 C C . SER B 1 54 ? 18.375 -13.484 10.406 1 28 54 SER B C 1
ATOM 3129 O O . SER B 1 54 ? 18 -12.492 9.781 1 28 54 SER B O 1
ATOM 3131 N N . ILE B 1 55 ? 17.453 -14.414 10.242 1 30.31 55 ILE B N 1
ATOM 3132 C CA . ILE B 1 55 ? 16.281 -13.742 10.797 1 30.31 55 ILE B CA 1
ATOM 3133 C C . ILE B 1 55 ? 16.625 -13.133 12.148 1 30.31 55 ILE B C 1
ATOM 3135 O O . ILE B 1 55 ? 16.719 -13.836 13.156 1 30.31 55 ILE B O 1
ATOM 3139 N N . LEU B 1 56 ? 17.734 -12.562 12.219 1 28.38 56 LEU B N 1
ATOM 3140 C CA . LEU B 1 56 ? 18.047 -11.805 13.43 1 28.38 56 LEU B CA 1
ATOM 3141 C C . LEU B 1 56 ? 16.766 -11.336 14.117 1 28.38 56 LEU B C 1
ATOM 3143 O O . LEU B 1 56 ? 16.031 -10.516 13.57 1 28.38 56 LEU B O 1
ATOM 3147 N N . CYS B 1 57 ? 15.945 -12.227 14.555 1 30.77 57 CYS B N 1
ATOM 3148 C CA . CYS B 1 57 ? 15.383 -11.68 15.789 1 30.77 57 CYS B CA 1
ATOM 3149 C C . CYS B 1 57 ? 16.375 -10.758 16.484 1 30.77 57 CYS B C 1
ATOM 3151 O O . CYS B 1 57 ? 17.25 -11.219 17.219 1 30.77 57 CYS B O 1
ATOM 3153 N N . ASN B 1 58 ? 17.25 -10.109 15.688 1 32.69 58 ASN B N 1
ATOM 3154 C CA . ASN B 1 58 ? 18.062 -9.164 16.453 1 32.69 58 ASN B CA 1
ATOM 3155 C C . ASN B 1 58 ? 17.375 -8.773 17.766 1 32.69 58 ASN B C 1
ATOM 3157 O O . ASN B 1 58 ? 16.172 -8.516 17.797 1 32.69 58 ASN B O 1
ATOM 3161 N N . ASP B 1 59 ? 17.703 -9.445 18.766 1 39 59 ASP B N 1
ATOM 3162 C CA . ASP B 1 59 ? 17.5 -8.883 20.094 1 39 59 ASP B CA 1
ATOM 3163 C C . ASP B 1 59 ? 17.234 -7.379 20.016 1 39 59 ASP B C 1
ATOM 3165 O O . ASP B 1 59 ? 17.75 -6.613 20.844 1 39 59 ASP B O 1
ATOM 3169 N N . ARG B 1 60 ? 17.188 -6.836 18.812 1 43.47 60 ARG B N 1
ATOM 3170 C CA . ARG B 1 60 ? 17.047 -5.383 18.781 1 43.47 60 ARG B CA 1
ATOM 3171 C C . ARG B 1 60 ? 15.898 -4.922 19.672 1 43.47 60 ARG B C 1
ATOM 3173 O O . ARG B 1 60 ? 14.852 -5.566 19.734 1 43.47 60 ARG B O 1
ATOM 3180 N N . GLY B 1 61 ? 16.297 -4.438 20.688 1 62.78 61 GLY B N 1
ATOM 3181 C CA . GLY B 1 61 ? 15.367 -3.801 21.609 1 62.78 61 GLY B CA 1
ATOM 3182 C C . GLY B 1 61 ? 14.094 -3.34 20.938 1 62.78 61 GLY B C 1
ATOM 3183 O O . GLY B 1 61 ? 13.906 -3.547 19.734 1 62.78 61 GLY B O 1
ATOM 3184 N N . LYS B 1 62 ? 13.086 -3.062 21.609 1 82.06 62 LYS B N 1
ATOM 3185 C CA . LYS B 1 62 ? 11.828 -2.473 21.172 1 82.06 62 LYS B CA 1
ATOM 3186 C C . LYS B 1 62 ? 12.062 -1.361 20.156 1 82.06 62 LYS B C 1
ATOM 3188 O O . LYS B 1 62 ? 12.875 -0.46 20.391 1 82.06 62 LYS B O 1
ATOM 3193 N N . PRO B 1 63 ? 11.531 -1.681 18.812 1 90.69 63 PRO B N 1
ATOM 3194 C CA . PRO B 1 63 ? 11.703 -0.604 17.828 1 90.69 63 PRO B CA 1
ATOM 3195 C C . PRO B 1 63 ? 11.414 0.776 18.406 1 90.69 63 PRO B C 1
ATOM 3197 O O . PRO B 1 63 ? 10.492 0.925 19.219 1 90.69 63 PRO B O 1
ATOM 3200 N N . ARG B 1 64 ? 12.289 1.734 18.172 1 94.56 64 ARG B N 1
ATOM 3201 C CA . ARG B 1 64 ? 12.047 3.129 18.531 1 94.56 64 ARG B CA 1
ATOM 3202 C C . ARG B 1 64 ? 11.031 3.768 17.594 1 94.56 64 ARG B C 1
ATOM 3204 O O . ARG B 1 64 ? 11.375 4.133 16.453 1 94.56 64 ARG B O 1
ATOM 3211 N N . LEU B 1 65 ? 9.836 3.918 17.984 1 96.94 65 LEU B N 1
ATOM 3212 C CA . LEU B 1 65 ? 8.719 4.441 17.203 1 96.94 65 LEU B CA 1
ATOM 3213 C C . LEU B 1 65 ? 8.461 5.906 17.547 1 96.94 65 LEU B C 1
ATOM 3215 O O . LEU B 1 65 ? 8.773 6.359 18.641 1 96.94 65 LEU B O 1
ATOM 3219 N N . ALA B 1 66 ? 7.879 6.691 16.625 1 97.69 66 ALA B N 1
ATOM 3220 C CA . ALA B 1 66 ? 7.488 8.07 16.922 1 97.69 66 ALA B CA 1
ATOM 3221 C C . ALA B 1 66 ? 6.422 8.555 15.938 1 97.69 66 ALA B C 1
ATOM 3223 O O . ALA B 1 66 ? 6.395 8.133 14.781 1 97.69 66 ALA B O 1
ATOM 3224 N N . TYR B 1 67 ? 5.566 9.352 16.422 1 98.5 67 TYR B N 1
ATOM 3225 C CA . TYR B 1 67 ? 4.824 10.266 15.555 1 98.5 67 TYR B CA 1
ATOM 3226 C C . TYR B 1 67 ? 5.609 11.547 15.312 1 98.5 67 TYR B C 1
ATOM 3228 O O . TYR B 1 67 ? 6.246 12.078 16.234 1 98.5 67 TYR B O 1
ATOM 3236 N N . MET B 1 68 ? 5.578 12.055 14.094 1 98.25 68 MET B N 1
ATOM 3237 C CA . MET B 1 68 ? 6.242 13.32 13.805 1 98.25 68 MET B CA 1
ATOM 3238 C C . MET B 1 68 ? 5.277 14.305 13.148 1 98.25 68 MET B C 1
ATOM 3240 O O . MET B 1 68 ? 4.457 13.914 12.312 1 98.25 68 MET B O 1
ATOM 3244 N N . LEU B 1 69 ? 5.375 15.492 13.531 1 98.38 69 LEU B N 1
ATOM 3245 C CA . LEU B 1 69 ? 4.699 16.656 12.969 1 98.38 69 LEU B CA 1
ATOM 3246 C C . LEU B 1 69 ? 5.699 17.75 12.625 1 98.38 69 LEU B C 1
ATOM 3248 O O . LEU B 1 69 ? 6.898 17.594 12.867 1 98.38 69 LEU B O 1
ATOM 3252 N N . TYR B 1 70 ? 5.242 18.828 12.008 1 97.75 70 TYR B N 1
ATOM 3253 C CA . TYR B 1 70 ? 6.09 20.016 11.844 1 97.75 70 TYR B CA 1
ATOM 3254 C C . TYR B 1 70 ? 5.289 21.297 12.047 1 97.75 70 TYR B C 1
ATOM 3256 O O . TYR B 1 70 ? 4.059 21.281 11.953 1 97.75 70 TYR B O 1
ATOM 3264 N N . ALA B 1 71 ? 5.941 22.344 12.414 1 97.56 71 ALA B N 1
ATOM 3265 C CA . ALA B 1 71 ? 5.309 23.625 12.672 1 97.56 71 ALA B CA 1
ATOM 3266 C C . ALA B 1 71 ? 6.207 24.781 12.211 1 97.56 71 ALA B C 1
ATOM 3268 O O . ALA B 1 71 ? 7.426 24.734 12.398 1 97.56 71 ALA B O 1
ATOM 3269 N N . THR B 1 72 ? 5.578 25.75 11.633 1 95.62 72 THR B N 1
ATOM 3270 C CA . THR B 1 72 ? 6.359 26.859 11.086 1 95.62 72 THR B CA 1
ATOM 3271 C C . THR B 1 72 ? 5.898 28.188 11.672 1 95.62 72 THR B C 1
ATOM 3273 O O . THR B 1 72 ? 6.52 29.234 11.43 1 95.62 72 THR B O 1
ATOM 3276 N N . ASP B 1 73 ? 4.855 28.25 12.398 1 93.88 73 ASP B N 1
ATOM 3277 C CA . ASP B 1 73 ? 4.332 29.453 13.047 1 93.88 73 ASP B CA 1
ATOM 3278 C C . ASP B 1 73 ? 3.436 29.094 14.227 1 93.88 73 ASP B C 1
ATOM 3280 O O . ASP B 1 73 ? 3.309 27.922 14.586 1 93.88 73 ASP B O 1
ATOM 3284 N N . ALA B 1 74 ? 2.842 30.109 14.875 1 96.12 74 ALA B N 1
ATOM 3285 C CA . ALA B 1 74 ? 2.02 29.906 16.062 1 96.12 74 ALA B CA 1
ATOM 3286 C C . ALA B 1 74 ? 0.796 29.062 15.75 1 96.12 74 ALA B C 1
ATOM 3288 O O . ALA B 1 74 ? 0.408 28.188 16.547 1 96.12 74 ALA B O 1
ATOM 3289 N N . ARG B 1 75 ? 0.16 29.281 14.609 1 95.62 75 ARG B N 1
ATOM 3290 C CA . ARG B 1 75 ? -1.012 28.516 14.195 1 95.62 75 ARG B CA 1
ATOM 3291 C C . ARG B 1 75 ? -0.675 27.031 14.055 1 95.62 75 ARG B C 1
ATOM 3293 O O . ARG B 1 75 ? -1.396 26.172 14.57 1 95.62 75 ARG B O 1
ATOM 3300 N N . THR B 1 76 ? 0.417 26.75 13.406 1 96.38 76 THR B N 1
ATOM 3301 C CA . THR B 1 76 ? 0.794 25.359 13.172 1 96.38 76 THR B CA 1
ATOM 3302 C C . THR B 1 76 ? 1.273 24.703 14.469 1 96.38 76 THR B C 1
ATOM 3304 O O . THR B 1 76 ? 1.139 23.5 14.648 1 96.38 76 THR B O 1
ATOM 3307 N N . VAL B 1 77 ? 1.788 25.469 15.398 1 98.25 77 VAL B N 1
ATOM 3308 C CA . VAL B 1 77 ? 2.082 24.938 16.719 1 98.25 77 VAL B CA 1
ATOM 3309 C C . VAL B 1 77 ? 0.785 24.531 17.422 1 98.25 77 VAL B C 1
ATOM 3311 O O . VAL B 1 77 ? 0.694 23.453 18 1 98.25 77 VAL B O 1
ATOM 3314 N N . CYS B 1 78 ? -0.216 25.453 17.359 1 98.31 78 CYS B N 1
ATOM 3315 C CA . CYS B 1 78 ? -1.522 25.109 17.922 1 98.31 78 CYS B CA 1
ATOM 3316 C C . CYS B 1 78 ? -2.057 23.828 17.297 1 98.31 78 CYS B C 1
ATOM 3318 O O . CYS B 1 78 ? -2.492 22.922 18.016 1 98.31 78 CYS B O 1
ATOM 3320 N N . ASN B 1 79 ? -1.979 23.719 15.984 1 98.44 79 ASN B N 1
ATOM 3321 C CA . ASN B 1 79 ? -2.434 22.516 15.289 1 98.44 79 ASN B CA 1
ATOM 3322 C C . ASN B 1 79 ? -1.709 21.281 15.797 1 98.44 79 ASN B C 1
ATOM 3324 O O . ASN B 1 79 ? -2.324 20.219 15.969 1 98.44 79 ASN B O 1
ATOM 3328 N N . ALA B 1 80 ? -0.426 21.391 16 1 98.75 80 ALA B N 1
ATOM 3329 C CA . ALA B 1 80 ? 0.371 20.266 16.484 1 98.75 80 ALA B CA 1
ATOM 3330 C C . ALA B 1 80 ? -0.08 19.844 17.875 1 98.75 80 ALA B C 1
ATOM 3332 O O . ALA B 1 80 ? -0.172 18.641 18.172 1 98.75 80 ALA B O 1
ATOM 3333 N N . VAL B 1 81 ? -0.342 20.812 18.719 1 98.75 81 VAL B N 1
ATOM 3334 C CA . VAL B 1 81 ? -0.799 20.531 20.078 1 98.75 81 VAL B CA 1
ATOM 3335 C C . VAL B 1 81 ? -2.133 19.797 20.031 1 98.75 81 VAL B C 1
ATOM 3337 O O . VAL B 1 81 ? -2.311 18.781 20.719 1 98.75 81 VAL B O 1
ATOM 3340 N N . ILE B 1 82 ? -3.035 20.25 19.219 1 98.69 82 ILE B N 1
ATOM 3341 C CA . ILE B 1 82 ? -4.344 19.625 19.062 1 98.69 82 ILE B CA 1
ATOM 3342 C C . ILE B 1 82 ? -4.184 18.203 18.531 1 98.69 82 ILE B C 1
ATOM 3344 O O . ILE B 1 82 ? -4.789 17.266 19.047 1 98.69 82 ILE B O 1
ATOM 3348 N N . MET B 1 83 ? -3.375 18.016 17.5 1 98.75 83 MET B N 1
ATOM 3349 C CA . MET B 1 83 ? -3.127 16.703 16.891 1 98.75 83 MET B CA 1
ATOM 3350 C C . MET B 1 83 ? -2.562 15.734 17.922 1 98.75 83 MET B C 1
ATOM 3352 O O . MET B 1 83 ? -3.021 14.594 18.031 1 98.75 83 MET B O 1
ATOM 3356 N N . ALA B 1 84 ? -1.595 16.203 18.688 1 98.75 84 ALA B N 1
ATOM 3357 C CA . ALA B 1 84 ? -0.98 15.344 19.703 1 98.75 84 ALA B CA 1
ATOM 3358 C C . ALA B 1 84 ? -2.008 14.906 20.734 1 98.75 84 ALA B C 1
ATOM 3360 O O . ALA B 1 84 ? -2.035 13.734 21.141 1 98.75 84 ALA B O 1
ATOM 3361 N N . HIS B 1 85 ? -2.816 15.844 21.156 1 98.56 85 HIS B N 1
ATOM 3362 C CA . HIS B 1 85 ? -3.885 15.523 22.109 1 98.56 85 HIS B CA 1
ATOM 3363 C C . HIS B 1 85 ? -4.793 14.43 21.562 1 98.56 85 HIS B C 1
ATOM 3365 O O . HIS B 1 85 ? -5.109 13.469 22.266 1 98.56 85 HIS B O 1
ATOM 3371 N N . ASN B 1 86 ? -5.211 14.57 20.328 1 98.44 86 ASN B N 1
ATOM 3372 C CA . ASN B 1 86 ? -6.129 13.617 19.719 1 98.44 86 ASN B CA 1
ATOM 3373 C C . ASN B 1 86 ? -5.469 12.258 19.516 1 98.44 86 ASN B C 1
ATOM 3375 O O . ASN B 1 86 ? -6.117 11.219 19.672 1 98.44 86 ASN B O 1
ATOM 3379 N N . ILE B 1 87 ? -4.152 12.195 19.141 1 98.62 87 ILE B N 1
ATOM 3380 C CA . ILE B 1 87 ? -3.408 10.953 19.016 1 98.62 87 ILE B CA 1
ATOM 3381 C C . ILE B 1 87 ? -3.438 10.195 20.344 1 98.62 87 ILE B C 1
ATOM 3383 O O . ILE B 1 87 ? -3.713 8.992 20.375 1 98.62 87 ILE B O 1
ATOM 3387 N N . ARG B 1 88 ? -3.219 10.938 21.438 1 98.62 88 ARG B N 1
ATOM 3388 C CA . ARG B 1 88 ? -3.227 10.328 22.766 1 98.62 88 ARG B CA 1
ATOM 3389 C C . ARG B 1 88 ? -4.629 9.867 23.156 1 98.62 88 ARG B C 1
ATOM 3391 O O . ARG B 1 88 ? -4.809 8.766 23.656 1 98.62 88 ARG B O 1
ATOM 3398 N N . LYS B 1 89 ? -5.594 10.664 22.859 1 98.12 89 LYS B N 1
ATOM 3399 C CA . LYS B 1 89 ? -6.984 10.344 23.172 1 98.12 89 LYS B CA 1
ATOM 3400 C C . LYS B 1 89 ? -7.422 9.07 22.469 1 98.12 89 LYS B C 1
ATOM 3402 O O . LYS B 1 89 ? -8.227 8.297 23 1 98.12 89 LYS B O 1
ATOM 3407 N N . LEU B 1 90 ? -6.895 8.789 21.312 1 97.88 90 LEU B N 1
ATOM 3408 C CA . LEU B 1 90 ? -7.281 7.641 20.5 1 97.88 90 LEU B CA 1
ATOM 3409 C C . LEU B 1 90 ? -6.52 6.391 20.938 1 97.88 90 LEU B C 1
ATOM 3411 O O . LEU B 1 90 ? -6.684 5.324 20.344 1 97.88 90 LEU B O 1
ATOM 3415 N N . GLY B 1 91 ? -5.617 6.551 21.859 1 98 91 GLY B N 1
ATOM 3416 C CA . GLY B 1 91 ? -5.113 5.355 22.516 1 98 91 GLY B CA 1
ATOM 3417 C C . GLY B 1 91 ? -3.627 5.137 22.297 1 98 91 GLY B C 1
ATOM 3418 O O . GLY B 1 91 ? -3.059 4.16 22.797 1 98 91 GLY B O 1
ATOM 3419 N N . THR B 1 92 ? -2.934 5.98 21.578 1 98.44 92 THR B N 1
ATOM 3420 C CA . THR B 1 92 ? -1.491 5.824 21.422 1 98.44 92 THR B CA 1
ATOM 3421 C C . THR B 1 92 ? -0.788 5.945 22.766 1 98.44 92 THR B C 1
ATOM 3423 O O . THR B 1 92 ? -0.972 6.934 23.484 1 98.44 92 THR B O 1
ATOM 3426 N N . PRO B 1 93 ? -0.003 5.031 23.141 1 97.94 93 PRO B N 1
ATOM 3427 C CA . PRO B 1 93 ? 0.612 5.055 24.469 1 97.94 93 PRO B CA 1
ATOM 3428 C C . PRO B 1 93 ? 1.668 6.152 24.609 1 97.94 93 PRO B C 1
ATOM 3430 O O . PRO B 1 93 ? 2.271 6.566 23.625 1 97.94 93 PRO B O 1
ATOM 3433 N N . PRO B 1 94 ? 1.881 6.5 25.812 1 96.88 94 PRO B N 1
ATOM 3434 C CA . PRO B 1 94 ? 2.875 7.547 26.062 1 96.88 94 PRO B CA 1
ATOM 3435 C C . PRO B 1 94 ? 4.293 7.105 25.703 1 96.88 94 PRO B C 1
ATOM 3437 O O . PRO B 1 94 ? 5.184 7.945 25.547 1 96.88 94 PRO B O 1
ATOM 3440 N N . SER B 1 95 ? 4.523 5.797 25.609 1 97 95 SER B N 1
ATOM 3441 C CA . SER B 1 95 ? 5.848 5.285 25.281 1 97 95 SER B CA 1
ATOM 3442 C C . SER B 1 95 ? 6.234 5.637 23.844 1 97 95 SER B C 1
ATOM 3444 O O . SER B 1 95 ? 7.41 5.574 23.484 1 97 95 SER B O 1
ATOM 3446 N N . ILE B 1 96 ? 5.27 5.969 23.031 1 98.12 96 ILE B N 1
ATOM 3447 C CA . ILE B 1 96 ? 5.547 6.449 21.672 1 98.12 96 ILE B CA 1
ATOM 3448 C C . ILE B 1 96 ? 5.582 7.973 21.672 1 98.12 96 ILE B C 1
ATOM 3450 O O . ILE B 1 96 ? 4.543 8.625 21.797 1 98.12 96 ILE B O 1
ATOM 3454 N N . PRO B 1 97 ? 6.723 8.531 21.516 1 98.38 97 PRO B N 1
ATOM 3455 C CA . PRO B 1 97 ? 6.801 9.992 21.547 1 98.38 97 PRO B CA 1
ATOM 3456 C C . PRO B 1 97 ? 6.117 10.648 20.359 1 98.38 97 PRO B C 1
ATOM 3458 O O . PRO B 1 97 ? 6.055 10.062 19.281 1 98.38 97 PRO B O 1
ATOM 3461 N N . ILE B 1 98 ? 5.605 11.766 20.609 1 98.75 98 ILE B N 1
ATOM 3462 C CA . ILE B 1 98 ? 5.145 12.68 19.562 1 98.75 98 ILE B CA 1
ATOM 3463 C C . ILE B 1 98 ? 6.133 13.828 19.422 1 98.75 98 ILE B C 1
ATOM 3465 O O . ILE B 1 98 ? 6.383 14.57 20.375 1 98.75 98 ILE B O 1
ATOM 3469 N N . VAL B 1 99 ? 6.734 13.922 18.25 1 98.5 99 VAL B N 1
ATOM 3470 C CA . VAL B 1 99 ? 7.797 14.875 17.953 1 98.5 99 VAL B CA 1
ATOM 3471 C C . VAL B 1 99 ? 7.289 15.93 16.969 1 98.5 99 VAL B C 1
ATOM 3473 O O . VAL B 1 99 ? 6.617 15.602 15.984 1 98.5 99 VAL B O 1
ATOM 3476 N N . THR B 1 100 ? 7.531 17.172 17.219 1 98.62 100 THR B N 1
ATOM 3477 C CA . THR B 1 100 ? 7.25 18.234 16.266 1 98.62 100 THR B CA 1
ATOM 3478 C C . THR B 1 100 ? 8.531 18.938 15.852 1 98.62 100 THR B C 1
ATOM 3480 O O . THR B 1 100 ? 9.25 19.469 16.703 1 98.62 100 THR B O 1
ATOM 3483 N N . LEU B 1 101 ? 8.852 18.891 14.562 1 98.06 101 LEU B N 1
ATOM 3484 C CA . LEU B 1 101 ? 9.898 19.75 14.016 1 98.06 101 LEU B CA 1
ATOM 3485 C C . LEU B 1 101 ? 9.445 21.203 13.938 1 98.06 101 LEU B C 1
ATOM 3487 O O . LEU B 1 101 ? 8.453 21.516 13.273 1 98.06 101 LEU B O 1
ATOM 3491 N N . VAL B 1 102 ? 10.094 22.047 14.594 1 98.19 102 VAL B N 1
ATOM 3492 C CA . VAL B 1 102 ? 9.68 23.438 14.656 1 98.19 102 VAL B CA 1
ATOM 3493 C C . VAL B 1 102 ? 10.773 24.328 14.07 1 98.19 102 VAL B C 1
ATOM 3495 O O . VAL B 1 102 ? 11.945 24.203 14.445 1 98.19 102 VAL B O 1
ATOM 3498 N N . VAL B 1 103 ? 10.367 25.156 13.156 1 96.75 103 VAL B N 1
ATOM 3499 C CA . VAL B 1 103 ? 11.359 26 12.508 1 96.75 103 VAL B CA 1
ATOM 3500 C C . VAL B 1 103 ? 11.922 27 13.523 1 96.75 103 VAL B C 1
ATOM 3502 O O . VAL B 1 103 ? 11.234 27.391 14.469 1 96.75 103 VAL B O 1
ATOM 3505 N N . ASP B 1 104 ? 13.125 27.453 13.297 1 93.62 104 ASP B N 1
ATOM 3506 C CA . ASP B 1 104 ? 13.898 28.25 14.234 1 93.62 104 ASP B CA 1
ATOM 3507 C C . ASP B 1 104 ? 13.305 29.641 14.383 1 93.62 104 ASP B C 1
ATOM 3509 O O . ASP B 1 104 ? 13.547 30.328 15.375 1 93.62 104 ASP B O 1
ATOM 3513 N N . ASP B 1 105 ? 12.484 30.125 13.5 1 91.06 105 ASP B N 1
ATOM 3514 C CA . ASP B 1 105 ? 11.914 31.469 13.516 1 91.06 105 ASP B CA 1
ATOM 3515 C C . ASP B 1 105 ? 10.742 31.547 14.5 1 91.06 105 ASP B C 1
ATOM 3517 O O . ASP B 1 105 ? 10.297 32.656 14.852 1 91.06 105 ASP B O 1
ATOM 3521 N N . VAL B 1 106 ? 10.234 30.453 15 1 95.62 106 VAL B N 1
ATOM 3522 C CA . VAL B 1 106 ? 9.125 30.438 15.945 1 95.62 106 VAL B CA 1
ATOM 3523 C C . VAL B 1 106 ? 9.625 30.844 17.328 1 95.62 106 VAL B C 1
ATOM 3525 O O . VAL B 1 106 ? 10.609 30.297 17.828 1 95.62 106 VAL B O 1
ATOM 3528 N N . PRO B 1 107 ? 8.984 31.812 18.016 1 96 107 PRO B N 1
ATOM 3529 C CA . PRO B 1 107 ? 9.422 32.281 19.328 1 96 107 PRO B CA 1
ATOM 3530 C C . PRO B 1 107 ? 9.461 31.172 20.375 1 96 107 PRO B C 1
ATOM 3532 O O . PRO B 1 107 ? 8.594 30.297 20.375 1 96 107 PRO B O 1
ATOM 3535 N N . ALA B 1 108 ? 10.398 31.328 21.25 1 96.5 108 ALA B N 1
ATOM 3536 C CA . ALA B 1 108 ? 10.625 30.312 22.281 1 96.5 108 ALA B CA 1
ATOM 3537 C C . ALA B 1 108 ? 9.375 30.094 23.125 1 96.5 108 ALA B C 1
ATOM 3539 O O . ALA B 1 108 ? 9.07 28.969 23.516 1 96.5 108 ALA B O 1
ATOM 3540 N N . ALA B 1 109 ? 8.695 31.188 23.391 1 95.88 109 ALA B N 1
ATOM 3541 C CA . ALA B 1 109 ? 7.492 31.094 24.203 1 95.88 109 ALA B CA 1
ATOM 3542 C C . ALA B 1 109 ? 6.43 30.234 23.547 1 95.88 109 ALA B C 1
ATOM 3544 O O . ALA B 1 109 ? 5.676 29.531 24.219 1 95.88 109 ALA B O 1
ATOM 3545 N N . ILE B 1 110 ? 6.383 30.297 22.234 1 97 110 ILE B N 1
ATOM 3546 C CA . ILE B 1 110 ? 5.43 29.5 21.469 1 97 110 ILE B CA 1
ATOM 3547 C C . ILE B 1 110 ? 5.898 28.047 21.406 1 97 110 ILE B C 1
ATOM 3549 O O . ILE B 1 110 ? 5.098 27.125 21.562 1 97 110 ILE B O 1
ATOM 3553 N N . VAL B 1 111 ? 7.172 27.812 21.25 1 97.88 111 VAL B N 1
ATOM 3554 C CA . VAL B 1 111 ? 7.746 26.484 21.234 1 97.88 111 VAL B CA 1
ATOM 3555 C C . VAL B 1 111 ? 7.48 25.797 22.578 1 97.88 111 VAL B C 1
ATOM 3557 O O . VAL B 1 111 ? 7.223 24.578 22.625 1 97.88 111 VAL B O 1
ATOM 3560 N N . GLN B 1 112 ? 7.516 26.531 23.625 1 97.5 112 GLN B N 1
ATOM 3561 C CA . GLN B 1 112 ? 7.293 26 24.953 1 97.5 112 GLN B CA 1
ATOM 3562 C C . GLN B 1 112 ? 5.906 25.359 25.062 1 97.5 112 GLN B C 1
ATOM 3564 O O . GLN B 1 112 ? 5.711 24.422 25.844 1 97.5 112 GLN B O 1
ATOM 3569 N N . ARG B 1 113 ? 4.934 25.828 24.281 1 97.69 113 ARG B N 1
ATOM 3570 C CA . ARG B 1 113 ? 3.592 25.266 24.297 1 97.69 113 ARG B CA 1
ATOM 3571 C C . ARG B 1 113 ? 3.609 23.797 23.859 1 97.69 113 ARG B C 1
ATOM 3573 O O . ARG B 1 113 ? 2.799 23 24.328 1 97.69 113 ARG B O 1
ATOM 3580 N N . LEU B 1 114 ? 4.527 23.422 22.984 1 98.25 114 LEU B N 1
ATOM 3581 C CA . LEU B 1 114 ? 4.691 22.031 22.594 1 98.25 114 LEU B CA 1
ATOM 3582 C C . LEU B 1 114 ? 5.172 21.172 23.75 1 98.25 114 LEU B C 1
ATOM 3584 O O . LEU B 1 114 ? 4.582 20.141 24.062 1 98.25 114 LEU B O 1
ATOM 3588 N N . THR B 1 115 ? 6.18 21.688 24.406 1 97.38 115 THR B N 1
ATOM 3589 C CA . THR B 1 115 ? 6.762 20.938 25.5 1 97.38 115 THR B CA 1
ATOM 3590 C C . THR B 1 115 ? 5.754 20.781 26.641 1 97.38 115 THR B C 1
ATOM 3592 O O . THR B 1 115 ? 5.68 19.734 27.281 1 97.38 115 THR B O 1
ATOM 3595 N N . ASP B 1 116 ? 5.027 21.812 26.906 1 97 116 ASP B N 1
ATOM 3596 C CA . ASP B 1 116 ? 3.994 21.781 27.938 1 97 116 ASP B CA 1
ATOM 3597 C C . ASP B 1 116 ? 2.949 20.719 27.641 1 97 116 ASP B C 1
ATOM 3599 O O . ASP B 1 116 ? 2.34 20.156 28.547 1 97 116 ASP B O 1
ATOM 3603 N N . ALA B 1 117 ? 2.758 20.469 26.359 1 97.06 117 ALA B N 1
ATOM 3604 C CA . ALA B 1 117 ? 1.756 19.5 25.938 1 97.06 117 ALA B CA 1
ATOM 3605 C C . ALA B 1 117 ? 2.352 18.094 25.844 1 97.06 117 ALA B C 1
ATOM 3607 O O . ALA B 1 117 ? 1.713 17.172 25.328 1 97.06 117 ALA B O 1
ATOM 3608 N N . GLY B 1 118 ? 3.594 17.891 26.25 1 97.31 118 GLY B N 1
ATOM 3609 C CA . GLY B 1 118 ? 4.227 16.594 26.234 1 97.31 118 GLY B CA 1
ATOM 3610 C C . GLY B 1 118 ? 4.809 16.219 24.891 1 97.31 118 GLY B C 1
ATOM 3611 O O . GLY B 1 118 ? 5.023 15.039 24.594 1 97.31 118 GLY B O 1
ATOM 3612 N N . ILE B 1 119 ? 4.957 17.203 24.062 1 98.56 119 ILE B N 1
ATOM 3613 C CA . ILE B 1 119 ? 5.492 17 22.719 1 98.56 119 ILE B CA 1
ATOM 3614 C C . ILE B 1 119 ? 6.992 17.297 22.719 1 98.56 119 ILE B C 1
ATOM 3616 O O . ILE B 1 119 ? 7.434 18.297 23.297 1 98.56 119 ILE B O 1
ATOM 3620 N N . VAL B 1 120 ? 7.789 16.422 22.141 1 98.44 120 VAL B N 1
ATOM 3621 C CA . VAL B 1 120 ? 9.203 16.703 21.938 1 98.44 120 VAL B CA 1
ATOM 3622 C C . VAL B 1 120 ? 9.367 17.719 20.812 1 98.44 120 VAL B C 1
ATOM 3624 O O . VAL B 1 120 ? 8.953 17.469 19.672 1 98.44 120 VAL B O 1
ATOM 3627 N N . ALA B 1 121 ? 9.93 18.828 21.125 1 98.5 121 ALA B N 1
ATOM 3628 C CA . ALA B 1 121 ? 10.164 19.875 20.125 1 98.5 121 ALA B CA 1
ATOM 3629 C C . ALA B 1 121 ? 11.602 19.828 19.625 1 98.5 121 ALA B C 1
ATOM 3631 O O . ALA B 1 121 ? 12.547 19.922 20.406 1 98.5 121 ALA B O 1
ATOM 3632 N N . ILE B 1 122 ? 11.805 19.672 18.328 1 97.62 122 ILE B N 1
ATOM 3633 C CA . ILE B 1 122 ? 13.125 19.656 17.703 1 97.62 122 ILE B CA 1
ATOM 3634 C C . ILE B 1 122 ? 13.266 20.859 16.766 1 97.62 122 ILE B C 1
ATOM 3636 O O . ILE B 1 122 ? 12.555 20.938 15.758 1 97.62 122 ILE B O 1
ATOM 3640 N N . PRO B 1 123 ? 14.133 21.766 17.031 1 97.38 123 PRO B N 1
ATOM 3641 C CA . PRO B 1 123 ? 14.344 22.891 16.125 1 97.38 123 PRO B CA 1
ATOM 3642 C C . PRO B 1 123 ? 14.969 22.469 14.797 1 97.38 123 PRO B C 1
ATOM 3644 O O . PRO B 1 123 ? 15.875 21.625 14.773 1 97.38 123 PRO B O 1
ATOM 3647 N N . VAL B 1 124 ? 14.445 23.016 13.688 1 97.06 124 VAL B N 1
ATOM 3648 C CA . VAL B 1 124 ? 15 22.75 12.367 1 97.06 124 VAL B CA 1
ATOM 3649 C C . VAL B 1 124 ? 15.078 24.047 11.562 1 97.06 124 VAL B C 1
ATOM 3651 O O . VAL B 1 124 ? 14.375 25.016 11.859 1 97.06 124 VAL B O 1
ATOM 3654 N N . ALA B 1 125 ? 15.977 24.031 10.531 1 95 125 ALA B N 1
ATOM 3655 C CA . ALA B 1 125 ? 16.062 25.172 9.617 1 95 125 ALA B CA 1
ATOM 3656 C C . ALA B 1 125 ? 14.844 25.219 8.703 1 95 125 ALA B C 1
ATOM 3658 O O . ALA B 1 125 ? 14.391 24.188 8.195 1 95 125 ALA B O 1
ATOM 3659 N N . HIS B 1 126 ? 14.312 26.422 8.57 1 94.25 126 HIS B N 1
ATOM 3660 C CA . HIS B 1 126 ? 13.234 26.641 7.609 1 94.25 126 HIS B CA 1
ATOM 3661 C C . HIS B 1 126 ? 13.688 26.297 6.195 1 94.25 126 HIS B C 1
ATOM 3663 O O . HIS B 1 126 ? 14.75 26.734 5.754 1 94.25 126 HIS B O 1
ATOM 3669 N N . TRP B 1 127 ? 12.938 25.422 5.508 1 93.31 127 TRP B N 1
ATOM 3670 C CA . TRP B 1 127 ? 13.266 25.047 4.133 1 93.31 127 TRP B CA 1
ATOM 3671 C C . TRP B 1 127 ? 12.289 25.688 3.148 1 93.31 127 TRP B C 1
ATOM 3673 O O . TRP B 1 127 ? 11.141 25.25 3.025 1 93.31 127 TRP B O 1
ATOM 3683 N N . LYS B 1 128 ? 12.711 26.719 2.498 1 86.44 128 LYS B N 1
ATOM 3684 C CA . LYS B 1 128 ? 11.945 27.438 1.483 1 86.44 128 LYS B CA 1
ATOM 3685 C C . LYS B 1 128 ? 12.672 27.422 0.139 1 86.44 128 LYS B C 1
ATOM 3687 O O . LYS B 1 128 ? 13.898 27.453 0.089 1 86.44 128 LYS B O 1
ATOM 3692 N N . GLN B 1 129 ? 11.852 27.297 -0.892 1 81.44 129 GLN B N 1
ATOM 3693 C CA . GLN B 1 129 ? 12.477 27.406 -2.209 1 81.44 129 GLN B CA 1
ATOM 3694 C C . GLN B 1 129 ? 12.961 28.828 -2.48 1 81.44 129 GLN B C 1
ATOM 3696 O O . GLN B 1 129 ? 12.258 29.797 -2.184 1 81.44 129 GLN B O 1
ATOM 3701 N N . ALA B 1 130 ? 14.125 28.812 -3.1 1 75.69 130 ALA B N 1
ATOM 3702 C CA . ALA B 1 130 ? 14.664 30.125 -3.461 1 75.69 130 ALA B CA 1
ATOM 3703 C C . ALA B 1 130 ? 13.812 30.781 -4.539 1 75.69 130 ALA B C 1
ATOM 3705 O O . ALA B 1 130 ? 13.359 30.125 -5.477 1 75.69 130 ALA B O 1
ATOM 3706 N N . GLY B 1 131 ? 13.5 32.031 -4.391 1 73.12 131 GLY B N 1
ATOM 3707 C CA . GLY B 1 131 ? 12.805 32.812 -5.414 1 73.12 131 GLY B CA 1
ATOM 3708 C C . GLY B 1 131 ? 11.297 32.75 -5.277 1 73.12 131 GLY B C 1
ATOM 3709 O O . GLY B 1 131 ? 10.578 33.406 -6.027 1 73.12 131 GLY B O 1
ATOM 3710 N N . VAL B 1 132 ? 10.859 31.875 -4.477 1 73.5 132 VAL B N 1
ATOM 3711 C CA . VAL B 1 132 ? 9.414 31.812 -4.277 1 73.5 132 VAL B CA 1
ATOM 3712 C C . VAL B 1 132 ? 9 32.812 -3.205 1 73.5 132 VAL B C 1
ATOM 3714 O O . VAL B 1 132 ? 9.641 32.906 -2.156 1 73.5 132 VAL B O 1
ATOM 3717 N N . PRO B 1 133 ? 7.973 33.594 -3.676 1 71.88 133 PRO B N 1
ATOM 3718 C CA . PRO B 1 133 ? 7.512 34.594 -2.703 1 71.88 133 PRO B CA 1
ATOM 3719 C C . PRO B 1 133 ? 7.082 33.969 -1.377 1 71.88 133 PRO B C 1
ATOM 3721 O O . PRO B 1 133 ? 6.543 32.844 -1.359 1 71.88 133 PRO B O 1
ATOM 3724 N N . SER B 1 134 ? 7.32 34.688 -0.361 1 66.25 134 SER B N 1
ATOM 3725 C CA . SER B 1 134 ? 7.062 34.219 0.996 1 66.25 134 SER B CA 1
ATOM 3726 C C . SER B 1 134 ? 5.57 34 1.239 1 66.25 134 SER B C 1
ATOM 3728 O O . SER B 1 134 ? 5.176 33.281 2.146 1 66.25 134 SER B O 1
ATOM 3730 N N . ASN B 1 135 ? 4.762 34.656 0.409 1 61.47 135 ASN B N 1
ATOM 3731 C CA . ASN B 1 135 ? 3.322 34.562 0.625 1 61.47 135 ASN B CA 1
ATOM 3732 C C . ASN B 1 135 ? 2.697 33.438 -0.185 1 61.47 135 ASN B C 1
ATOM 3734 O O . ASN B 1 135 ? 1.476 33.281 -0.188 1 61.47 135 ASN B O 1
ATOM 3738 N N . ALA B 1 136 ? 3.5 32.719 -0.643 1 68.31 136 ALA B N 1
ATOM 3739 C CA . ALA B 1 136 ? 2.975 31.578 -1.4 1 68.31 136 ALA B CA 1
ATOM 3740 C C . ALA B 1 136 ? 2.424 30.5 -0.468 1 68.31 136 ALA B C 1
ATOM 3742 O O . ALA B 1 136 ? 2.982 30.266 0.604 1 68.31 136 ALA B O 1
ATOM 3743 N N . GLU B 1 137 ? 1.236 29.922 -0.792 1 65.62 137 GLU B N 1
ATOM 3744 C CA . GLU B 1 137 ? 0.45 29 0.03 1 65.62 137 GLU B CA 1
ATOM 3745 C C . GLU B 1 137 ? 1.301 27.844 0.53 1 65.62 137 GLU B C 1
ATOM 3747 O O . GLU B 1 137 ? 1.146 27.391 1.67 1 65.62 137 GLU B O 1
ATOM 3752 N N . TRP B 1 138 ? 2.314 27.453 -0.222 1 76.75 138 TRP B N 1
ATOM 3753 C CA . TRP B 1 138 ? 3.029 26.234 0.133 1 76.75 138 TRP B CA 1
ATOM 3754 C C . TRP B 1 138 ? 4.52 26.5 0.314 1 76.75 138 TRP B C 1
ATOM 3756 O O . TRP B 1 138 ? 5.328 25.578 0.32 1 76.75 138 TRP B O 1
ATOM 3766 N N . VAL B 1 139 ? 4.863 27.719 0.61 1 77.31 139 VAL B N 1
ATOM 3767 C CA . VAL B 1 139 ? 6.262 28.141 0.599 1 77.31 139 VAL B CA 1
ATOM 3768 C C . VAL B 1 139 ? 7.027 27.422 1.711 1 77.31 139 VAL B C 1
ATOM 3770 O O . VAL B 1 139 ? 8.211 27.125 1.561 1 77.31 139 VAL B O 1
ATOM 3773 N N . SER B 1 140 ? 6.355 27.062 2.764 1 86.75 140 SER B N 1
ATOM 3774 C CA . SER B 1 140 ? 7.023 26.469 3.918 1 86.75 140 SER B CA 1
ATOM 3775 C C . SER B 1 140 ? 6.891 24.953 3.922 1 86.75 140 SER B C 1
ATOM 3777 O O . SER B 1 140 ? 7.418 24.281 4.809 1 86.75 140 SER B O 1
ATOM 3779 N N . SER B 1 141 ? 6.199 24.359 2.924 1 91.38 141 SER B N 1
ATOM 3780 C CA . SER B 1 141 ? 5.828 22.953 2.963 1 91.38 141 SER B CA 1
ATOM 3781 C C . SER B 1 141 ? 7.055 22.062 2.828 1 91.38 141 SER B C 1
ATOM 3783 O O . SER B 1 141 ? 7.059 20.922 3.311 1 91.38 141 SER B O 1
ATOM 3785 N N . LEU B 1 142 ? 8.141 22.609 2.309 1 93.94 142 LEU B N 1
ATOM 3786 C CA . LEU B 1 142 ? 9.352 21.812 2.15 1 93.94 142 LEU B CA 1
ATOM 3787 C C . LEU B 1 142 ? 9.953 21.453 3.508 1 93.94 142 LEU B C 1
ATOM 3789 O O . LEU B 1 142 ? 10.688 20.484 3.631 1 93.94 142 LEU B O 1
ATOM 3793 N N . THR B 1 143 ? 9.648 22.281 4.496 1 95.25 143 THR B N 1
ATOM 3794 C CA . THR B 1 143 ? 10.195 22.078 5.832 1 95.25 143 THR B CA 1
ATOM 3795 C C . THR B 1 143 ? 9.82 20.703 6.363 1 95.25 143 THR B C 1
ATOM 3797 O O . THR B 1 143 ? 10.602 20.062 7.074 1 95.25 143 THR B O 1
ATOM 3800 N N . LYS B 1 144 ? 8.625 20.219 5.984 1 95.5 144 LYS B N 1
ATOM 3801 C CA . LYS B 1 144 ? 8.188 18.938 6.523 1 95.5 144 LYS B CA 1
ATOM 3802 C C . LYS B 1 144 ? 9.109 17.812 6.07 1 95.5 144 LYS B C 1
ATOM 3804 O O . LYS B 1 144 ? 9.188 16.766 6.723 1 95.5 144 LYS B O 1
ATOM 3809 N N . LEU B 1 145 ? 9.859 17.984 4.992 1 95.69 145 LEU B N 1
ATOM 3810 C CA . LEU B 1 145 ? 10.719 16.938 4.457 1 95.69 145 LEU B CA 1
ATOM 3811 C C . LEU B 1 145 ? 11.906 16.672 5.375 1 95.69 145 LEU B C 1
ATOM 3813 O O . LEU B 1 145 ? 12.586 15.656 5.246 1 95.69 145 LEU B O 1
ATOM 3817 N N . ARG B 1 146 ? 12.148 17.562 6.324 1 95.38 146 ARG B N 1
ATOM 3818 C CA . ARG B 1 146 ? 13.219 17.359 7.293 1 95.38 146 ARG B CA 1
ATOM 3819 C C . ARG B 1 146 ? 12.891 16.203 8.234 1 95.38 146 ARG B C 1
ATOM 3821 O O . ARG B 1 146 ? 13.75 15.75 9 1 95.38 146 ARG B O 1
ATOM 3828 N N . ILE B 1 147 ? 11.695 15.648 8.148 1 96.19 147 ILE B N 1
ATOM 3829 C CA . ILE B 1 147 ? 11.312 14.477 8.93 1 96.19 147 ILE B CA 1
ATOM 3830 C C . ILE B 1 147 ? 12.172 13.281 8.531 1 96.19 147 ILE B C 1
ATOM 3832 O O . ILE B 1 147 ? 12.312 12.32 9.297 1 96.19 147 ILE B O 1
ATOM 3836 N N . PHE B 1 148 ? 12.734 13.273 7.359 1 95.62 148 PHE B N 1
ATOM 3837 C CA . PHE B 1 148 ? 13.508 12.156 6.84 1 95.62 148 PHE B CA 1
ATOM 3838 C C . PHE B 1 148 ? 14.945 12.203 7.355 1 95.62 148 PHE B C 1
ATOM 3840 O O . PHE B 1 148 ? 15.727 11.281 7.113 1 95.62 148 PHE B O 1
ATOM 3847 N N . GLU B 1 149 ? 15.336 13.297 8.039 1 94.5 149 GLU B N 1
ATOM 3848 C CA . GLU B 1 149 ? 16.641 13.328 8.68 1 94.5 149 GLU B CA 1
ATOM 3849 C C . GLU B 1 149 ? 16.75 12.273 9.781 1 94.5 149 GLU B C 1
ATOM 3851 O O . GLU B 1 149 ? 15.766 12.008 10.484 1 94.5 149 GLU B O 1
ATOM 3856 N N . ALA B 1 150 ? 17.938 11.68 9.914 1 91.5 150 ALA B N 1
ATOM 3857 C CA . ALA B 1 150 ? 18.156 10.672 10.945 1 91.5 150 ALA B CA 1
ATOM 3858 C C . ALA B 1 150 ? 18.047 11.281 12.336 1 91.5 150 ALA B C 1
ATOM 3860 O O . ALA B 1 150 ? 18.781 12.219 12.664 1 91.5 150 ALA B O 1
ATOM 3861 N N . ARG B 1 151 ? 17.125 10.758 13.125 1 91.94 151 ARG B N 1
ATOM 3862 C CA . ARG B 1 151 ? 16.938 11.289 14.469 1 91.94 151 ARG B CA 1
ATOM 3863 C C . ARG B 1 151 ? 16.828 10.164 15.492 1 91.94 151 ARG B C 1
ATOM 3865 O O . ARG B 1 151 ? 16.359 10.375 16.609 1 91.94 151 ARG B O 1
ATOM 3872 N N . GLY B 1 152 ? 17.156 8.93 15.031 1 91 152 GLY B N 1
ATOM 3873 C CA . GLY B 1 152 ? 17.25 7.816 15.961 1 91 152 GLY B CA 1
ATOM 3874 C C . GLY B 1 152 ? 15.977 7.008 16.062 1 91 152 GLY B C 1
ATOM 3875 O O . GLY B 1 152 ? 15.82 6.203 16.984 1 91 152 GLY B O 1
ATOM 3876 N N . TYR B 1 153 ? 14.984 7.223 15.266 1 93.44 153 TYR B N 1
ATOM 3877 C CA . TYR B 1 153 ? 13.758 6.438 15.258 1 93.44 153 TYR B CA 1
ATOM 3878 C C . TYR B 1 153 ? 13.789 5.375 14.164 1 93.44 153 TYR B C 1
ATOM 3880 O O . TYR B 1 153 ? 14.312 5.613 13.078 1 93.44 153 TYR B O 1
ATOM 3888 N N . ASP B 1 154 ? 13.266 4.203 14.484 1 92.5 154 ASP B N 1
ATOM 3889 C CA . ASP B 1 154 ? 13.266 3.072 13.555 1 92.5 154 ASP B CA 1
ATOM 3890 C C . ASP B 1 154 ? 12.07 3.133 12.617 1 92.5 154 ASP B C 1
ATOM 3892 O O . ASP B 1 154 ? 12.141 2.662 11.477 1 92.5 154 ASP B O 1
ATOM 3896 N N . LYS B 1 155 ? 10.953 3.623 13.125 1 94.19 155 LYS B N 1
ATOM 3897 C CA . LYS B 1 155 ? 9.727 3.783 12.344 1 94.19 155 LYS B CA 1
ATOM 3898 C C . LYS B 1 155 ? 8.977 5.047 12.75 1 94.19 155 LYS B C 1
ATOM 3900 O O . LYS B 1 155 ? 8.82 5.324 13.945 1 94.19 155 LYS B O 1
ATOM 3905 N N . VAL B 1 156 ? 8.578 5.785 11.734 1 96.62 156 VAL B N 1
ATOM 3906 C CA . VAL B 1 156 ? 7.953 7.074 12 1 96.62 156 VAL B CA 1
ATOM 3907 C C . VAL B 1 156 ? 6.617 7.16 11.258 1 96.62 156 VAL B C 1
ATOM 3909 O O . VAL B 1 156 ? 6.516 6.75 10.102 1 96.62 156 VAL B O 1
ATOM 3912 N N . ILE B 1 157 ? 5.578 7.551 11.93 1 98.06 157 ILE B N 1
ATOM 3913 C CA . ILE B 1 157 ? 4.344 8.016 11.312 1 98.06 157 ILE B CA 1
ATOM 3914 C C . ILE B 1 157 ? 4.312 9.547 11.312 1 98.06 157 ILE B C 1
ATOM 3916 O O . ILE B 1 157 ? 4.285 10.172 12.367 1 98.06 157 ILE B O 1
ATOM 3920 N N . TYR B 1 158 ? 4.383 10.117 10.148 1 98.25 158 TYR B N 1
ATOM 3921 C CA . TYR B 1 158 ? 4.246 11.562 10.008 1 98.25 158 TYR B CA 1
ATOM 3922 C C . TYR B 1 158 ? 2.811 11.938 9.656 1 98.25 158 TYR B C 1
ATOM 3924 O O . TYR B 1 158 ? 2.162 11.273 8.852 1 98.25 158 TYR B O 1
ATOM 3932 N N . LEU B 1 159 ? 2.367 13.094 10.211 1 98.38 159 LEU B N 1
ATOM 3933 C CA . LEU B 1 159 ? 1.056 13.656 9.906 1 98.38 159 LEU B CA 1
ATOM 3934 C C . LEU B 1 159 ? 1.135 15.18 9.773 1 98.38 159 LEU B C 1
ATOM 3936 O O . LEU B 1 159 ? 1.755 15.844 10.602 1 98.38 159 LEU B O 1
ATOM 3940 N N . ASP B 1 160 ? 0.491 15.672 8.703 1 97.88 160 ASP B N 1
ATOM 3941 C CA . ASP B 1 160 ? 0.183 17.094 8.758 1 97.88 160 ASP B CA 1
ATOM 3942 C C . ASP B 1 160 ? -0.753 17.422 9.922 1 97.88 160 ASP B C 1
ATOM 3944 O O . ASP B 1 160 ? -1.719 16.688 10.164 1 97.88 160 ASP B O 1
ATOM 3948 N N . SER B 1 161 ? -0.506 18.5 10.594 1 97.06 161 SER B N 1
ATOM 3949 C CA . SER B 1 161 ? -1.273 18.766 11.805 1 97.06 161 SER B CA 1
ATOM 3950 C C . SER B 1 161 ? -2.533 19.562 11.5 1 97.06 161 SER B C 1
ATOM 3952 O O . SER B 1 161 ? -3.404 19.719 12.367 1 97.06 161 SER B O 1
ATOM 3954 N N . ASP B 1 162 ? -2.674 20.125 10.312 1 96.88 162 ASP B N 1
ATOM 3955 C CA . ASP B 1 162 ? -3.908 20.797 9.922 1 96.88 162 ASP B CA 1
ATOM 3956 C C . ASP B 1 162 ? -4.973 19.781 9.508 1 96.88 162 ASP B C 1
ATOM 3958 O O . ASP B 1 162 ? -5.516 19.859 8.398 1 96.88 162 ASP B O 1
ATOM 3962 N N . ALA B 1 163 ? -5.309 18.922 10.43 1 97.88 163 ALA B N 1
ATOM 3963 C CA . ALA B 1 163 ? -6.203 17.797 10.203 1 97.88 163 ALA B CA 1
ATOM 3964 C C . ALA B 1 163 ? -6.871 17.359 11.508 1 97.88 163 ALA B C 1
ATOM 3966 O O . ALA B 1 163 ? -6.496 17.812 12.586 1 97.88 163 ALA B O 1
ATOM 3967 N N . VAL B 1 164 ? -7.906 16.547 11.383 1 96.75 164 VAL B N 1
ATOM 3968 C CA . VAL B 1 164 ? -8.523 15.867 12.508 1 96.75 164 VAL B CA 1
ATOM 3969 C C . VAL B 1 164 ? -8.32 14.359 12.367 1 96.75 164 VAL B C 1
ATOM 3971 O O . VAL B 1 164 ? -8.75 13.758 11.383 1 96.75 164 VAL B O 1
ATOM 3974 N N . ILE B 1 165 ? -7.613 13.805 13.289 1 97.69 165 ILE B N 1
ATOM 3975 C CA . ILE B 1 165 ? -7.453 12.359 13.336 1 97.69 165 ILE B CA 1
ATOM 3976 C C . ILE B 1 165 ? -8.672 11.727 14.008 1 97.69 165 ILE B C 1
ATOM 3978 O O . ILE B 1 165 ? -9.109 12.18 15.07 1 97.69 165 ILE B O 1
ATOM 3982 N N . GLN B 1 166 ? -9.25 10.711 13.367 1 95 166 GLN B N 1
ATOM 3983 C CA . GLN B 1 166 ? -10.508 10.133 13.836 1 95 166 GLN B CA 1
ATOM 3984 C C . GLN B 1 166 ? -10.312 8.703 14.336 1 95 166 GLN B C 1
ATOM 3986 O O . GLN B 1 166 ? -11.172 8.164 15.039 1 95 166 GLN B O 1
ATOM 3991 N N . ARG B 1 167 ? -9.328 8.094 13.93 1 95.81 167 ARG B N 1
ATOM 3992 C CA . ARG B 1 167 ? -9.031 6.723 14.336 1 95.81 167 ARG B CA 1
ATOM 3993 C C . ARG B 1 167 ? -7.543 6.551 14.633 1 95.81 167 ARG B C 1
ATOM 3995 O O . ARG B 1 167 ? -6.715 7.316 14.133 1 95.81 167 ARG B O 1
ATOM 4002 N N . ASN B 1 168 ? -7.273 5.562 15.523 1 97.56 168 ASN B N 1
ATOM 4003 C CA . ASN B 1 168 ? -5.891 5.266 15.883 1 97.56 168 ASN B CA 1
ATOM 4004 C C . ASN B 1 168 ? -5.094 4.758 14.68 1 97.56 168 ASN B C 1
ATOM 4006 O O . ASN B 1 168 ? -5.59 3.949 13.898 1 97.56 168 ASN B O 1
ATOM 4010 N N . LEU B 1 169 ? -3.861 5.242 14.516 1 98 169 LEU B N 1
ATOM 4011 C CA . LEU B 1 169 ? -3.031 4.898 13.367 1 98 169 LEU B CA 1
ATOM 4012 C C . LEU B 1 169 ? -1.872 4 13.781 1 98 169 LEU B C 1
ATOM 4014 O O . LEU B 1 169 ? -1.016 3.666 12.961 1 98 169 LEU B O 1
ATOM 4018 N N . ASP B 1 170 ? -1.824 3.502 15.008 1 97.5 170 ASP B N 1
ATOM 4019 C CA . ASP B 1 170 ? -0.675 2.77 15.531 1 97.5 170 ASP B CA 1
ATOM 4020 C C . ASP B 1 170 ? -0.407 1.511 14.711 1 97.5 170 ASP B C 1
ATOM 4022 O O . ASP B 1 170 ? 0.731 1.044 14.633 1 97.5 170 ASP B O 1
ATOM 4026 N N . HIS B 1 171 ? -1.428 0.962 14.078 1 94.56 171 HIS B N 1
ATOM 4027 C CA . HIS B 1 171 ? -1.239 -0.255 13.297 1 94.56 171 HIS B CA 1
ATOM 4028 C C . HIS B 1 171 ? -0.294 -0.016 12.125 1 94.56 171 HIS B C 1
ATOM 4030 O O . HIS B 1 171 ? 0.289 -0.962 11.586 1 94.56 171 HIS B O 1
ATOM 4036 N N . LEU B 1 172 ? -0.072 1.229 11.734 1 96.94 172 LEU B N 1
ATOM 4037 C CA . LEU B 1 172 ? 0.8 1.555 10.609 1 96.94 172 LEU B CA 1
ATOM 4038 C C . LEU B 1 172 ? 2.264 1.326 10.977 1 96.94 172 LEU B C 1
ATOM 4040 O O . LEU B 1 172 ? 3.117 1.217 10.094 1 96.94 172 LEU B O 1
ATOM 4044 N N . PHE B 1 173 ? 2.582 1.236 12.25 1 94.88 173 PHE B N 1
ATOM 4045 C CA . PHE B 1 173 ? 3.945 0.927 12.664 1 94.88 173 PHE B CA 1
ATOM 4046 C C . PHE B 1 173 ? 4.324 -0.496 12.266 1 94.88 173 PHE B C 1
ATOM 4048 O O . PHE B 1 173 ? 5.504 -0.854 12.273 1 94.88 173 PHE B O 1
ATOM 4055 N N . HIS B 1 174 ? 3.348 -1.3 11.844 1 91.38 174 HIS B N 1
ATOM 4056 C CA . HIS B 1 174 ? 3.604 -2.695 11.508 1 91.38 174 HIS B CA 1
ATOM 4057 C C . HIS B 1 174 ? 3.775 -2.875 10 1 91.38 174 HIS B C 1
ATOM 4059 O O . HIS B 1 174 ? 4.055 -3.982 9.531 1 91.38 174 HIS B O 1
ATOM 4065 N N . LEU B 1 175 ? 3.611 -1.804 9.297 1 94.25 175 LEU B N 1
ATOM 4066 C CA . LEU B 1 175 ? 3.828 -1.897 7.855 1 94.25 175 LEU B CA 1
ATOM 4067 C C . LEU B 1 175 ? 5.246 -2.365 7.551 1 94.25 175 LEU B C 1
ATOM 4069 O O . LEU B 1 175 ? 6.191 -1.998 8.25 1 94.25 175 LEU B O 1
ATOM 4073 N N . GLY B 1 176 ? 5.387 -3.178 6.539 1 88.75 176 GLY B N 1
ATOM 4074 C CA . GLY B 1 176 ? 6.707 -3.641 6.129 1 88.75 176 GLY B CA 1
ATOM 4075 C C . GLY B 1 176 ? 7.613 -2.521 5.66 1 88.75 176 GLY B C 1
ATOM 4076 O O . GLY B 1 176 ? 7.176 -1.379 5.516 1 88.75 176 GLY B O 1
ATOM 4077 N N . ASP B 1 177 ? 8.805 -2.852 5.387 1 83.06 177 ASP B N 1
ATOM 4078 C CA . ASP B 1 177 ? 9.805 -1.867 5.004 1 83.06 177 ASP B CA 1
ATOM 4079 C C . ASP B 1 177 ? 9.531 -1.316 3.605 1 83.06 177 ASP B C 1
ATOM 4081 O O . ASP B 1 177 ? 9.133 -2.061 2.707 1 83.06 177 ASP B O 1
ATOM 4085 N N . ALA B 1 178 ? 9.672 -0.028 3.471 1 88.38 178 ALA B N 1
ATOM 4086 C CA . ALA B 1 178 ? 9.594 0.731 2.227 1 88.38 178 ALA B CA 1
ATOM 4087 C C . ALA B 1 178 ? 10.305 2.076 2.357 1 88.38 178 ALA B C 1
ATOM 4089 O O . ALA B 1 178 ? 10.641 2.502 3.465 1 88.38 178 ALA B O 1
ATOM 4090 N N . VAL B 1 179 ? 10.602 2.621 1.222 1 89.12 179 VAL B N 1
ATOM 4091 C CA . VAL B 1 179 ? 11.117 3.984 1.302 1 89.12 179 VAL B CA 1
ATOM 4092 C C . VAL B 1 179 ? 10.133 4.871 2.055 1 89.12 179 VAL B C 1
ATOM 4094 O O . VAL B 1 179 ? 10.523 5.66 2.918 1 89.12 179 VAL B O 1
ATOM 4097 N N . LEU B 1 180 ? 8.859 4.715 1.697 1 94.44 180 LEU B N 1
ATOM 4098 C CA . LEU B 1 180 ? 7.777 5.301 2.477 1 94.44 180 LEU B CA 1
ATOM 4099 C C . LEU B 1 180 ? 6.438 4.691 2.086 1 94.44 180 LEU B C 1
ATOM 4101 O O . LEU B 1 180 ? 6.336 3.994 1.074 1 94.44 180 LEU B O 1
ATOM 4105 N N . TRP B 1 181 ? 5.48 4.832 2.947 1 97.06 181 TRP B N 1
ATOM 4106 C CA . TRP B 1 181 ? 4.062 4.57 2.705 1 97.06 181 TRP B CA 1
ATOM 4107 C C . TRP B 1 181 ? 3.26 5.863 2.711 1 97.06 181 TRP B C 1
ATOM 4109 O O . TRP B 1 181 ? 3.496 6.746 3.543 1 97.06 181 TRP B O 1
ATOM 4119 N N . ALA B 1 182 ? 2.344 5.984 1.793 1 98 182 ALA B N 1
ATOM 4120 C CA . ALA B 1 182 ? 1.505 7.176 1.688 1 98 182 ALA B CA 1
ATOM 4121 C C . ALA B 1 182 ? 0.154 6.844 1.063 1 98 182 ALA B C 1
ATOM 4123 O O . ALA B 1 182 ? 0.039 5.891 0.288 1 98 182 ALA B O 1
ATOM 4124 N N . PRO B 1 183 ? -0.865 7.598 1.433 1 96.75 183 PRO B N 1
ATOM 4125 C CA . PRO B 1 183 ? -2.158 7.352 0.791 1 96.75 183 PRO B CA 1
ATOM 4126 C C . PRO B 1 183 ? -2.184 7.789 -0.671 1 96.75 183 PRO B C 1
ATOM 4128 O O . PRO B 1 183 ? -1.452 8.703 -1.059 1 96.75 183 PRO B O 1
ATOM 4131 N N . HIS B 1 184 ? -3.078 7.152 -1.445 1 94.75 184 HIS B N 1
ATOM 4132 C CA . HIS B 1 184 ? -3.359 7.648 -2.789 1 94.75 184 HIS B CA 1
ATOM 4133 C C . HIS B 1 184 ? -3.791 9.109 -2.762 1 94.75 184 HIS B C 1
ATOM 4135 O O . HIS B 1 184 ? -4.492 9.539 -1.841 1 94.75 184 HIS B O 1
ATOM 4141 N N . ALA B 1 185 ? -3.303 9.844 -3.787 1 93.75 185 ALA B N 1
ATOM 4142 C CA . ALA B 1 185 ? -3.863 11.18 -4.004 1 93.75 185 ALA B CA 1
ATOM 4143 C C . ALA B 1 185 ? -5.121 11.109 -4.859 1 93.75 185 ALA B C 1
ATOM 4145 O O . ALA B 1 185 ? -5.145 11.625 -5.98 1 93.75 185 ALA B O 1
ATOM 4146 N N . TYR B 1 186 ? -6.172 10.594 -4.32 1 87.38 186 TYR B N 1
ATOM 4147 C CA . TYR B 1 186 ? -7.395 10.289 -5.051 1 87.38 186 TYR B CA 1
ATOM 4148 C C . TYR B 1 186 ? -7.973 11.547 -5.688 1 87.38 186 TYR B C 1
ATOM 4150 O O . TYR B 1 186 ? -8.703 11.477 -6.68 1 87.38 186 TYR B O 1
ATOM 4158 N N . TYR B 1 187 ? -7.656 12.719 -5.227 1 85.81 187 TYR B N 1
ATOM 4159 C CA . TYR B 1 187 ? -8.227 13.992 -5.641 1 85.81 187 TYR B CA 1
ATOM 4160 C C . TYR B 1 187 ? -7.535 14.516 -6.891 1 85.81 187 TYR B C 1
ATOM 4162 O O . TYR B 1 187 ? -7.984 15.5 -7.488 1 85.81 187 TYR B O 1
ATOM 4170 N N . ILE B 1 188 ? -6.426 13.984 -7.324 1 84.56 188 ILE B N 1
ATOM 4171 C CA . ILE B 1 188 ? -5.746 14.43 -8.539 1 84.56 188 ILE B CA 1
ATOM 4172 C C . ILE B 1 188 ? -6.141 13.531 -9.711 1 84.56 188 ILE B C 1
ATOM 4174 O O . ILE B 1 188 ? -5.57 13.633 -10.797 1 84.56 188 ILE B O 1
ATOM 4178 N N . GLY B 1 189 ? -7.199 12.82 -9.641 1 71.19 189 GLY B N 1
ATOM 4179 C CA . GLY B 1 189 ? -7.684 11.945 -10.703 1 71.19 189 GLY B CA 1
ATOM 4180 C C . GLY B 1 189 ? -6.973 10.602 -10.742 1 71.19 189 GLY B C 1
ATOM 4181 O O . GLY B 1 189 ? -6.602 10.062 -9.695 1 71.19 189 GLY B O 1
ATOM 4182 N N . GLU B 1 190 ? -6.953 10.086 -11.898 1 66.31 190 GLU B N 1
ATOM 4183 C CA . GLU B 1 190 ? -6.402 8.75 -12.086 1 66.31 190 GLU B CA 1
ATOM 4184 C C . GLU B 1 190 ? -4.898 8.797 -12.344 1 66.31 190 GLU B C 1
ATOM 4186 O O . GLU B 1 190 ? -4.359 7.969 -13.078 1 66.31 190 GLU B O 1
ATOM 4191 N N . GLN B 1 191 ? -4.289 9.703 -11.562 1 79.31 191 GLN B N 1
ATOM 4192 C CA . GLN B 1 191 ? -2.84 9.805 -11.703 1 79.31 191 GLN B CA 1
ATOM 4193 C C . GLN B 1 191 ? -2.129 8.914 -10.68 1 79.31 191 GLN B C 1
ATOM 4195 O O . GLN B 1 191 ? -2.617 8.734 -9.562 1 79.31 191 GLN B O 1
ATOM 4200 N N . TYR B 1 192 ? -1.09 8.43 -11.188 1 88.94 192 TYR B N 1
ATOM 4201 C CA . TYR B 1 192 ? -0.2 7.629 -10.359 1 88.94 192 TYR B CA 1
ATOM 4202 C C . TYR B 1 192 ? 0.55 8.5 -9.359 1 88.94 192 TYR B C 1
ATOM 4204 O O . TYR B 1 192 ? 1.688 8.906 -9.609 1 88.94 192 TYR B O 1
ATOM 4212 N N . ALA B 1 193 ? -0.189 8.891 -8.227 1 93.88 193 ALA B N 1
ATOM 4213 C CA . ALA B 1 193 ? 0.382 9.828 -7.266 1 93.88 193 ALA B CA 1
ATOM 4214 C C . ALA B 1 193 ? -0.142 9.555 -5.859 1 93.88 193 ALA B C 1
ATOM 4216 O O . ALA B 1 193 ? -1.228 8.992 -5.691 1 93.88 193 ALA B O 1
ATOM 4217 N N . PHE B 1 194 ? 0.688 9.891 -4.906 1 96.31 194 PHE B N 1
ATOM 4218 C CA . PHE B 1 194 ? 0.283 9.789 -3.51 1 96.31 194 PHE B CA 1
ATOM 4219 C C . PHE B 1 194 ? 0.305 11.156 -2.836 1 96.31 194 PHE B C 1
ATOM 4221 O O . PHE B 1 194 ? 0.912 12.094 -3.35 1 96.31 194 PHE B O 1
ATOM 4228 N N . GLY B 1 195 ? -0.485 11.25 -1.757 1 96.69 195 GLY B N 1
ATOM 4229 C CA . GLY B 1 195 ? -0.475 12.453 -0.934 1 96.69 195 GLY B CA 1
ATOM 4230 C C . GLY B 1 195 ? 0.592 12.43 0.144 1 96.69 195 GLY B C 1
ATOM 4231 O O . GLY B 1 195 ? 0.885 11.375 0.711 1 96.69 195 GLY B O 1
ATOM 4232 N N . SER B 1 196 ? 1.101 13.617 0.546 1 97.25 196 SER B N 1
ATOM 4233 C CA . SER B 1 196 ? 2.217 13.68 1.484 1 97.25 196 SER B CA 1
ATOM 4234 C C . SER B 1 196 ? 1.738 14.039 2.887 1 97.25 196 SER B C 1
ATOM 4236 O O . SER B 1 196 ? 2.545 14.383 3.754 1 97.25 196 SER B O 1
ATOM 4238 N N . THR B 1 197 ? 0.43 13.992 3.154 1 97.75 197 THR B N 1
ATOM 4239 C CA . THR B 1 197 ? -0.104 14.484 4.422 1 97.75 197 THR B CA 1
ATOM 4240 C C . THR B 1 197 ? 0.003 13.414 5.5 1 97.75 197 THR B C 1
ATOM 4242 O O . THR B 1 197 ? -0.124 13.703 6.691 1 97.75 197 THR B O 1
ATOM 4245 N N . LEU B 1 198 ? 0.122 12.195 5.129 1 98.62 198 LEU B N 1
ATOM 4246 C CA . LEU B 1 198 ? 0.413 11.039 5.973 1 98.62 198 LEU B CA 1
ATOM 4247 C C . LEU B 1 198 ? 1.516 10.18 5.363 1 98.62 198 LEU B C 1
ATOM 4249 O O . LEU B 1 198 ? 1.381 9.703 4.234 1 98.62 198 LEU B O 1
ATOM 4253 N N . LEU B 1 199 ? 2.584 10.039 6.086 1 98.12 199 LEU B N 1
ATOM 4254 C CA . LEU B 1 199 ? 3.707 9.227 5.629 1 98.12 199 LEU B CA 1
ATOM 4255 C C . LEU B 1 199 ? 4.156 8.258 6.719 1 98.12 199 LEU B C 1
ATOM 4257 O O . LEU B 1 199 ? 4.137 8.602 7.906 1 98.12 199 LEU B O 1
ATOM 4261 N N . VAL B 1 200 ? 4.512 7.062 6.316 1 97.38 200 VAL B N 1
ATOM 4262 C CA . VAL B 1 200 ? 5.152 6.09 7.195 1 97.38 200 VAL B CA 1
ATOM 4263 C C . VAL B 1 200 ? 6.48 5.645 6.594 1 97.38 200 VAL B C 1
ATOM 4265 O O . VAL B 1 200 ? 6.547 5.273 5.422 1 97.38 200 VAL B O 1
ATOM 4268 N N . PHE B 1 201 ? 7.551 5.727 7.367 1 94.19 201 PHE B N 1
ATOM 4269 C CA . PHE B 1 201 ? 8.828 5.363 6.77 1 94.19 201 PHE B CA 1
ATOM 4270 C C . PHE B 1 201 ? 9.781 4.812 7.824 1 94.19 201 PHE B C 1
ATOM 4272 O O . PHE B 1 201 ? 9.57 5.012 9.023 1 94.19 201 PHE B O 1
ATOM 4279 N N . SER B 1 202 ? 10.688 3.76 7.379 1 82.75 202 SER B N 1
ATOM 4280 C CA . SER B 1 202 ? 11.711 3.111 8.188 1 82.75 202 SER B CA 1
ATOM 4281 C C . SER B 1 202 ? 13.078 3.176 7.508 1 82.75 202 SER B C 1
ATOM 4283 O O . SER B 1 202 ? 13.195 2.881 6.316 1 82.75 202 SER B O 1
ATOM 4285 N N . PRO B 1 203 ? 14.156 3.279 8.141 1 66.38 203 PRO B N 1
ATOM 4286 C CA . PRO B 1 203 ? 14.508 4.137 9.273 1 66.38 203 PRO B CA 1
ATOM 4287 C C . PRO B 1 203 ? 14.68 5.602 8.883 1 66.38 203 PRO B C 1
ATOM 4289 O O . PRO B 1 203 ? 14.719 5.922 7.688 1 66.38 203 PRO B O 1
ATOM 4292 N N . SER B 1 204 ? 14.477 6.449 9.789 1 63.59 204 SER B N 1
ATOM 4293 C CA . SER B 1 204 ? 15.016 7.762 9.461 1 63.59 204 SER B CA 1
ATOM 4294 C C . SER B 1 204 ? 16.5 7.672 9.094 1 63.59 204 SER B C 1
ATOM 4296 O O . SER B 1 204 ? 17.297 7.141 9.859 1 63.59 204 SER B O 1
ATOM 4298 N N . SER B 1 205 ? 16.719 7.59 7.672 1 70.31 205 SER B N 1
ATOM 4299 C CA . SER B 1 205 ? 18.109 7.582 7.254 1 70.31 205 SER B CA 1
ATOM 4300 C C . SER B 1 205 ? 18.453 8.836 6.461 1 70.31 205 SER B C 1
ATOM 4302 O O . SER B 1 205 ? 17.609 9.383 5.746 1 70.31 205 SER B O 1
ATOM 4304 N N . ASN B 1 206 ? 19.609 9.195 6.73 1 82.38 206 ASN B N 1
ATOM 4305 C CA . ASN B 1 206 ? 20.094 10.367 6.004 1 82.38 206 ASN B CA 1
ATOM 4306 C C . ASN B 1 206 ? 20.141 10.109 4.5 1 82.38 206 ASN B C 1
ATOM 4308 O O . ASN B 1 206 ? 20.109 11.055 3.707 1 82.38 206 ASN B O 1
ATOM 4312 N N . GLN B 1 207 ? 19.953 8.891 4.172 1 85.44 207 GLN B N 1
ATOM 4313 C CA . GLN B 1 207 ? 20.031 8.602 2.742 1 85.44 207 GLN B CA 1
ATOM 4314 C C . GLN B 1 207 ? 18.812 9.141 2.002 1 85.44 207 GLN B C 1
ATOM 4316 O O . GLN B 1 207 ? 18.938 9.773 0.956 1 85.44 207 GLN B O 1
ATOM 4321 N N . THR B 1 208 ? 17.625 8.828 2.559 1 90.44 208 THR B N 1
ATOM 4322 C CA . THR B 1 208 ? 16.406 9.336 1.942 1 90.44 208 THR B CA 1
ATOM 4323 C C . THR B 1 208 ? 16.422 10.867 1.913 1 90.44 208 THR B C 1
ATOM 4325 O O . THR B 1 208 ? 16.109 11.477 0.889 1 90.44 208 THR B O 1
ATOM 4328 N N . PHE B 1 209 ? 16.812 11.461 2.996 1 93.81 209 PHE B N 1
ATOM 4329 C CA . PHE B 1 209 ? 16.859 12.914 3.08 1 93.81 209 PHE B CA 1
ATOM 4330 C C . PHE B 1 209 ? 17.828 13.484 2.062 1 93.81 209 PHE B C 1
ATOM 4332 O O . PHE B 1 209 ? 17.516 14.461 1.373 1 93.81 209 PHE B O 1
ATOM 4339 N N . GLU B 1 210 ? 18.984 12.852 1.957 1 93.94 210 GLU B N 1
ATOM 4340 C CA . GLU B 1 210 ? 20 13.312 1.013 1 93.94 210 GLU B CA 1
ATOM 4341 C C . GLU B 1 210 ? 19.484 13.227 -0.425 1 93.94 210 GLU B C 1
ATOM 4343 O O . GLU B 1 210 ? 19.766 14.117 -1.235 1 93.94 210 GLU B O 1
ATOM 4348 N N . THR B 1 211 ? 18.797 12.164 -0.722 1 92.25 211 THR B N 1
ATOM 4349 C CA . THR B 1 211 ? 18.219 12.008 -2.049 1 92.25 211 THR B CA 1
ATOM 4350 C C . THR B 1 211 ? 17.219 13.133 -2.342 1 92.25 211 THR B C 1
ATOM 4352 O O . THR B 1 211 ? 17.234 13.711 -3.43 1 92.25 211 THR B O 1
ATOM 4355 N N . ILE B 1 212 ? 16.422 13.477 -1.383 1 94.5 212 ILE B N 1
ATOM 4356 C CA . ILE B 1 212 ? 15.43 14.547 -1.522 1 94.5 212 ILE B CA 1
ATOM 4357 C C . ILE B 1 212 ? 16.156 15.883 -1.67 1 94.5 212 ILE B C 1
ATOM 4359 O O . ILE B 1 212 ? 15.805 16.688 -2.541 1 94.5 212 ILE B O 1
ATOM 4363 N N . GLU B 1 213 ? 17.141 16.109 -0.841 1 93.88 213 GLU B N 1
ATOM 4364 C CA . GLU B 1 213 ? 17.906 17.344 -0.899 1 93.88 213 GLU B CA 1
ATOM 4365 C C . GLU B 1 213 ? 18.547 17.547 -2.273 1 93.88 213 GLU B C 1
ATOM 4367 O O . GLU B 1 213 ? 18.531 18.641 -2.82 1 93.88 213 GLU B O 1
ATOM 4372 N N . ARG B 1 214 ? 19.062 16.484 -2.785 1 94.56 214 ARG B N 1
ATOM 4373 C CA . ARG B 1 214 ? 19.688 16.547 -4.102 1 94.56 214 ARG B CA 1
ATOM 4374 C C . ARG B 1 214 ? 18.672 16.906 -5.176 1 94.56 214 ARG B C 1
ATOM 4376 O O . ARG B 1 214 ? 18.938 17.734 -6.051 1 94.56 214 ARG B O 1
ATOM 4383 N N . ALA B 1 215 ? 17.547 16.312 -5.102 1 94.56 215 ALA B N 1
ATOM 4384 C CA . ALA B 1 215 ? 16.5 16.609 -6.07 1 94.56 215 ALA B CA 1
ATOM 4385 C C . ALA B 1 215 ? 16.047 18.062 -5.969 1 94.56 215 ALA B C 1
ATOM 4387 O O . ALA B 1 215 ? 15.758 18.703 -6.984 1 94.56 215 ALA B O 1
ATOM 4388 N N . MET B 1 216 ? 16.031 18.578 -4.762 1 93.12 216 MET B N 1
ATOM 4389 C CA . MET B 1 216 ? 15.516 19.922 -4.527 1 93.12 216 MET B CA 1
ATOM 4390 C C . MET B 1 216 ? 16.578 20.984 -4.848 1 93.12 216 MET B C 1
ATOM 4392 O O . MET B 1 216 ? 16.266 22.156 -4.98 1 93.12 216 MET B O 1
ATOM 4396 N N . ALA B 1 217 ? 17.828 20.562 -5.012 1 91.31 217 ALA B N 1
ATOM 4397 C CA . ALA B 1 217 ? 18.891 21.5 -5.359 1 91.31 217 ALA B CA 1
ATOM 4398 C C . ALA B 1 217 ? 18.688 22.078 -6.754 1 91.31 217 ALA B C 1
ATOM 4400 O O . ALA B 1 217 ? 19.078 23.219 -7.027 1 91.31 217 ALA B O 1
ATOM 4401 N N . THR B 1 218 ? 18 21.344 -7.672 1 90.5 218 THR B N 1
ATOM 4402 C CA . THR B 1 218 ? 17.672 21.781 -9.016 1 90.5 218 THR B CA 1
ATOM 4403 C C . THR B 1 218 ? 16.234 21.406 -9.383 1 90.5 218 THR B C 1
ATOM 4405 O O . THR B 1 218 ? 16.016 20.547 -10.234 1 90.5 218 THR B O 1
ATOM 4408 N N . PRO B 1 219 ? 15.359 22.109 -8.773 1 89.19 219 PRO B N 1
ATOM 4409 C CA . PRO B 1 219 ? 13.969 21.766 -9.07 1 89.19 219 PRO B CA 1
ATOM 4410 C C . PRO B 1 219 ? 13.617 21.938 -10.547 1 89.19 219 PRO B C 1
ATOM 4412 O O . PRO B 1 219 ? 14.102 22.859 -11.195 1 89.19 219 PRO B O 1
ATOM 4415 N N . PRO B 1 220 ? 12.82 21.062 -11.016 1 91.75 220 PRO B N 1
ATOM 4416 C CA . PRO B 1 220 ? 12.5 21.094 -12.445 1 91.75 220 PRO B CA 1
ATOM 4417 C C . PRO B 1 220 ? 11.562 22.234 -12.82 1 91.75 220 PRO B C 1
ATOM 4419 O O . PRO B 1 220 ? 11.398 22.547 -14 1 91.75 220 PRO B O 1
ATOM 4422 N N . ARG B 1 221 ? 10.883 22.844 -11.82 1 86.69 221 ARG B N 1
ATOM 4423 C CA . ARG B 1 221 ? 9.961 23.953 -12.023 1 86.69 221 ARG B CA 1
ATOM 4424 C C . ARG B 1 221 ? 9.82 24.781 -10.75 1 86.69 221 ARG B C 1
ATOM 4426 O O . ARG B 1 221 ? 10.172 24.328 -9.664 1 86.69 221 ARG B O 1
ATOM 4433 N N . PRO B 1 222 ? 9.391 26.047 -10.859 1 79.38 222 PRO B N 1
ATOM 4434 C CA . PRO B 1 222 ? 9.289 26.922 -9.695 1 79.38 222 PRO B CA 1
ATOM 4435 C C . PRO B 1 222 ? 8.258 26.453 -8.68 1 79.38 222 PRO B C 1
ATOM 4437 O O . PRO B 1 222 ? 8.461 26.609 -7.473 1 79.38 222 PRO B O 1
ATOM 4440 N N . ASP B 1 223 ? 7.102 25.906 -9.094 1 82.69 223 ASP B N 1
ATOM 4441 C CA . ASP B 1 223 ? 6.055 25.438 -8.188 1 82.69 223 ASP B CA 1
ATOM 4442 C C . ASP B 1 223 ? 6.246 23.969 -7.824 1 82.69 223 ASP B C 1
ATOM 4444 O O . ASP B 1 223 ? 5.297 23.188 -7.887 1 82.69 223 ASP B O 1
ATOM 4448 N N . TYR B 1 224 ?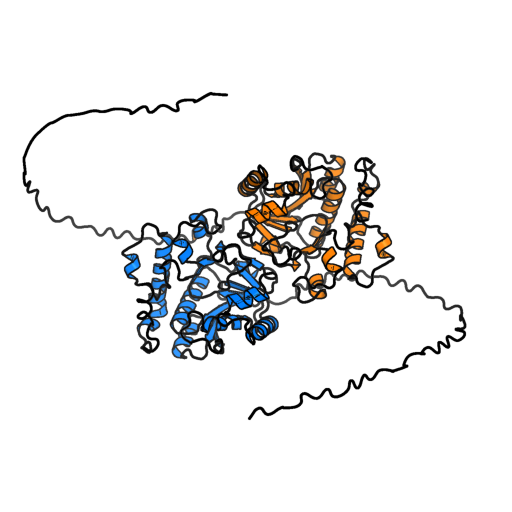 7.523 23.656 -7.355 1 90.56 224 TYR B N 1
ATOM 4449 C CA . TYR B 1 224 ? 7.934 22.297 -7.008 1 90.56 224 TYR B CA 1
ATOM 4450 C C . TYR B 1 224 ? 8.055 22.141 -5.496 1 90.56 224 TYR B C 1
ATOM 4452 O O . TYR B 1 224 ? 9.031 22.594 -4.895 1 90.56 224 TYR B O 1
ATOM 4460 N N . TYR B 1 225 ? 7.055 21.453 -4.895 1 92.62 225 TYR B N 1
ATOM 4461 C CA . TYR B 1 225 ? 6.953 21.406 -3.439 1 92.62 225 TYR B CA 1
ATOM 4462 C C . TYR B 1 225 ? 7.082 19.984 -2.926 1 92.62 225 TYR B C 1
ATOM 4464 O O . TYR B 1 225 ? 7.633 19.109 -3.611 1 92.62 225 TYR B O 1
ATOM 4472 N N . ASP B 1 226 ? 6.711 19.766 -1.702 1 95.19 226 ASP B N 1
ATOM 4473 C CA . ASP B 1 226 ? 6.965 18.5 -1.003 1 95.19 226 ASP B CA 1
ATOM 4474 C C . ASP B 1 226 ? 6.316 17.328 -1.732 1 95.19 226 ASP B C 1
ATOM 4476 O O . ASP B 1 226 ? 6.98 16.328 -2.021 1 95.19 226 ASP B O 1
ATOM 4480 N N . MET B 1 227 ? 5.012 17.422 -2.027 1 95 227 MET B N 1
ATOM 4481 C CA . MET B 1 227 ? 4.316 16.312 -2.682 1 95 227 MET B CA 1
ATOM 4482 C C . MET B 1 227 ? 4.922 16.031 -4.051 1 95 227 MET B C 1
ATOM 4484 O O . MET B 1 227 ? 5.031 14.867 -4.457 1 95 227 MET B O 1
ATOM 4488 N N . ASP B 1 228 ? 5.336 17.094 -4.75 1 95.06 228 ASP B N 1
ATOM 4489 C CA . ASP B 1 228 ? 5.91 16.953 -6.082 1 95.06 228 ASP B CA 1
ATOM 4490 C C . ASP B 1 228 ? 7.211 16.141 -6.039 1 95.06 228 ASP B C 1
ATOM 4492 O O . ASP B 1 228 ? 7.355 15.156 -6.758 1 95.06 228 ASP B O 1
ATOM 4496 N N . VAL B 1 229 ? 8.164 16.609 -5.277 1 95.94 229 VAL B N 1
ATOM 4497 C CA . VAL B 1 229 ? 9.477 15.969 -5.242 1 95.94 229 VAL B CA 1
ATOM 4498 C C . VAL B 1 229 ? 9.344 14.531 -4.75 1 95.94 229 VAL B C 1
ATOM 4500 O O . VAL B 1 229 ? 10.008 13.625 -5.262 1 95.94 229 VAL B O 1
ATOM 4503 N N . LEU B 1 230 ? 8.492 14.273 -3.762 1 96.56 230 LEU B N 1
ATOM 4504 C CA . LEU B 1 230 ? 8.312 12.922 -3.25 1 96.56 230 LEU B CA 1
ATOM 4505 C C . LEU B 1 230 ? 7.742 12.008 -4.324 1 96.56 230 LEU B C 1
ATOM 4507 O O . LEU B 1 230 ? 8.18 10.859 -4.465 1 96.56 230 LEU B O 1
ATOM 4511 N N . ASN B 1 231 ? 6.734 12.461 -5.051 1 95.81 231 ASN B N 1
ATOM 4512 C CA . ASN B 1 231 ? 6.16 11.641 -6.105 1 95.81 231 ASN B CA 1
ATOM 4513 C C . ASN B 1 231 ? 7.152 11.406 -7.242 1 95.81 231 ASN B C 1
ATOM 4515 O O . ASN B 1 231 ? 7.242 10.297 -7.777 1 95.81 231 ASN B O 1
ATOM 4519 N N . ASP B 1 232 ? 7.84 12.438 -7.59 1 94.44 232 ASP B N 1
ATOM 4520 C CA . ASP B 1 232 ? 8.836 12.266 -8.641 1 94.44 232 ASP B CA 1
ATOM 4521 C C . ASP B 1 232 ? 9.867 11.211 -8.258 1 94.44 232 ASP B C 1
ATOM 4523 O O . ASP B 1 232 ? 10.336 10.453 -9.117 1 94.44 232 ASP B O 1
ATOM 4527 N N . LEU B 1 233 ? 10.188 11.141 -7.035 1 92.38 233 LEU B N 1
ATOM 4528 C CA . LEU B 1 233 ? 11.266 10.266 -6.578 1 92.38 233 LEU B CA 1
ATOM 4529 C C . LEU B 1 233 ? 10.734 8.875 -6.27 1 92.38 233 LEU B C 1
ATOM 4531 O O . LEU B 1 233 ? 11.422 7.875 -6.492 1 92.38 233 LEU B O 1
ATOM 4535 N N . PHE B 1 234 ? 9.469 8.734 -5.723 1 91.69 234 PHE B N 1
ATOM 4536 C CA . PHE B 1 234 ? 9.195 7.496 -5.008 1 91.69 234 PHE B CA 1
ATOM 4537 C C . PHE B 1 234 ? 7.855 6.906 -5.441 1 91.69 234 PHE B C 1
ATOM 4539 O O . PHE B 1 234 ? 7.469 5.832 -4.984 1 91.69 234 PHE B O 1
ATOM 4546 N N . ARG B 1 235 ? 7.031 7.434 -6.344 1 92.31 235 ARG B N 1
ATOM 4547 C CA . ARG B 1 235 ? 5.656 7.027 -6.609 1 92.31 235 ARG B CA 1
ATOM 4548 C C . ARG B 1 235 ? 5.598 5.582 -7.094 1 92.31 235 ARG B C 1
ATOM 4550 O O . ARG B 1 235 ? 4.605 4.883 -6.867 1 92.31 235 ARG B O 1
ATOM 4557 N N . THR B 1 236 ? 6.656 5.062 -7.66 1 88.38 236 THR B N 1
ATOM 4558 C CA . THR B 1 236 ? 6.594 3.719 -8.227 1 88.38 236 THR B CA 1
ATOM 4559 C C . THR B 1 236 ? 7.207 2.699 -7.273 1 88.38 236 THR B C 1
ATOM 4561 O O . THR B 1 236 ? 7.176 1.496 -7.539 1 88.38 236 THR B O 1
ATOM 4564 N N . THR B 1 237 ? 7.758 3.188 -6.141 1 87.38 237 THR B N 1
ATOM 4565 C CA . THR B 1 237 ? 8.5 2.264 -5.289 1 87.38 237 THR B CA 1
ATOM 4566 C C . THR B 1 237 ? 7.93 2.268 -3.871 1 87.38 237 THR B C 1
ATOM 4568 O O . THR B 1 237 ? 8.203 1.356 -3.086 1 87.38 237 THR B O 1
ATOM 4571 N N . CYS B 1 238 ? 7.152 3.25 -3.572 1 92.69 238 CYS B N 1
ATOM 4572 C CA . CYS B 1 238 ? 6.617 3.373 -2.221 1 92.69 238 CYS B CA 1
ATOM 4573 C C . CYS B 1 238 ? 5.418 2.455 -2.025 1 92.69 238 CYS B C 1
ATOM 4575 O O . CYS B 1 238 ? 5.012 1.749 -2.949 1 92.69 238 CYS B O 1
ATOM 4577 N N . GLY B 1 239 ? 4.973 2.277 -0.838 1 95.44 239 GLY B N 1
ATOM 4578 C CA . GLY B 1 239 ? 3.684 1.663 -0.555 1 95.44 239 GLY B CA 1
ATOM 4579 C C . GLY B 1 239 ? 2.537 2.656 -0.562 1 95.44 239 GLY B C 1
ATOM 4580 O O . GLY B 1 239 ? 2.686 3.787 -0.097 1 95.44 239 GLY B O 1
ATOM 4581 N N . TYR B 1 240 ? 1.406 2.219 -1.124 1 96.88 240 TYR B N 1
ATOM 4582 C CA . TYR B 1 240 ? 0.226 3.074 -1.125 1 96.88 240 TYR B CA 1
ATOM 4583 C C . TYR B 1 240 ? -0.806 2.582 -0.116 1 96.88 240 TYR B C 1
ATOM 4585 O O . TYR B 1 240 ? -1.159 1.4 -0.107 1 96.88 240 TYR B O 1
ATOM 4593 N N . LEU B 1 241 ? -1.229 3.51 0.692 1 96.81 241 LEU B N 1
ATOM 4594 C CA . LEU B 1 241 ? -2.363 3.25 1.573 1 96.81 241 LEU B CA 1
ATOM 4595 C C . LEU B 1 241 ? -3.68 3.566 0.871 1 96.81 241 LEU B C 1
ATOM 4597 O O . LEU B 1 241 ? -3.75 4.492 0.06 1 96.81 241 LEU B O 1
ATOM 4601 N N . PRO B 1 242 ? -4.719 2.836 1.187 1 92.5 242 PRO B N 1
ATOM 4602 C CA . PRO B 1 242 ? -6.035 3.129 0.608 1 92.5 242 PRO B CA 1
ATOM 4603 C C . PRO B 1 242 ? -6.527 4.535 0.948 1 92.5 242 PRO B C 1
ATOM 4605 O O . PRO B 1 242 ? -6.047 5.148 1.905 1 92.5 242 PRO B O 1
ATOM 4608 N N . ASN B 1 243 ? -7.535 4.949 0.295 1 90.5 243 ASN B N 1
ATOM 4609 C CA . ASN B 1 243 ? -7.988 6.336 0.306 1 90.5 243 ASN B CA 1
ATOM 4610 C C . ASN B 1 243 ? -8.555 6.73 1.667 1 90.5 243 ASN B C 1
ATOM 4612 O O . ASN B 1 243 ? -8.477 7.895 2.062 1 90.5 243 ASN B O 1
ATOM 4616 N N . HIS B 1 244 ? -9.094 5.816 2.355 1 91.25 244 HIS B N 1
ATOM 4617 C CA . HIS B 1 244 ? -9.805 6.156 3.582 1 91.25 244 HIS B CA 1
ATOM 4618 C C . HIS B 1 244 ? -8.836 6.578 4.68 1 91.25 244 HIS B C 1
ATOM 4620 O O . HIS B 1 244 ? -9.25 7.074 5.73 1 91.25 244 HIS B O 1
ATOM 4626 N N . TYR B 1 245 ? -7.527 6.398 4.438 1 95.56 245 TYR B N 1
ATOM 4627 C CA . TYR B 1 245 ? -6.574 6.84 5.445 1 95.56 245 TYR B CA 1
ATOM 4628 C C . TYR B 1 245 ? -6.551 8.359 5.555 1 95.56 245 TYR B C 1
ATOM 4630 O O . TYR B 1 245 ? -6.395 8.906 6.648 1 95.56 245 TYR B O 1
ATOM 4638 N N . VAL B 1 246 ? -6.676 9.031 4.422 1 95.62 246 VAL B N 1
ATOM 4639 C CA . VAL B 1 246 ? -6.762 10.492 4.453 1 95.62 246 VAL B CA 1
ATOM 4640 C C . VAL B 1 246 ? -7.828 10.969 3.469 1 95.62 246 VAL B C 1
ATOM 4642 O O . VAL B 1 246 ? -7.773 10.648 2.279 1 95.62 246 VAL B O 1
ATOM 4645 N N . VAL B 1 247 ? -8.734 11.695 3.984 1 92.56 247 VAL B N 1
ATOM 4646 C CA . VAL B 1 247 ? -9.766 12.328 3.158 1 92.56 247 VAL B CA 1
ATOM 4647 C C . VAL B 1 247 ? -9.688 13.844 3.307 1 92.56 247 VAL B C 1
ATOM 4649 O O . VAL B 1 247 ? -9.57 14.359 4.422 1 92.56 247 VAL B O 1
ATOM 4652 N N . LEU B 1 248 ? -9.703 14.531 2.221 1 92.38 248 LEU B N 1
ATOM 4653 C CA . LEU B 1 248 ? -9.688 15.992 2.232 1 92.38 248 LEU B CA 1
ATOM 4654 C C . LEU B 1 248 ? -11.07 16.547 2.514 1 92.38 248 LEU B C 1
ATOM 4656 O O . LEU B 1 248 ? -12.07 16.047 1.989 1 92.38 248 LEU B O 1
ATOM 4660 N N . THR B 1 249 ? -11.117 17.562 3.271 1 91.25 249 THR B N 1
ATOM 4661 C CA . THR B 1 249 ? -12.398 18.078 3.746 1 91.25 249 THR B CA 1
ATOM 4662 C C . THR B 1 249 ? -13.219 18.641 2.588 1 91.25 249 THR B C 1
ATOM 4664 O O . THR B 1 249 ? -14.445 18.547 2.592 1 91.25 249 THR B O 1
ATOM 4667 N N . TYR B 1 250 ? -12.57 19.234 1.605 1 89 250 TYR B N 1
ATOM 4668 C CA . TYR B 1 250 ? -13.359 19.812 0.525 1 89 250 TYR B CA 1
ATOM 4669 C C . TYR B 1 250 ? -14.055 18.719 -0.29 1 89 250 TYR B C 1
ATOM 4671 O O . TYR B 1 250 ? -15.023 19 -1.006 1 89 250 TYR B O 1
ATOM 4679 N N . THR B 1 251 ? -13.578 17.453 -0.173 1 85.62 251 THR B N 1
ATOM 4680 C CA . THR B 1 251 ? -14.18 16.375 -0.939 1 85.62 251 THR B CA 1
ATOM 4681 C C . THR B 1 251 ? -15.391 15.797 -0.21 1 85.62 251 THR B C 1
ATOM 4683 O O . THR B 1 251 ? -16.125 14.977 -0.764 1 85.62 251 THR B O 1
ATOM 4686 N N . ILE B 1 252 ? -15.625 16.203 0.95 1 83.44 252 ILE B N 1
ATOM 4687 C CA . ILE B 1 252 ? -16.766 15.711 1.7 1 83.44 252 ILE B CA 1
ATOM 4688 C C . ILE B 1 252 ? -18.016 16.531 1.365 1 83.44 252 ILE B C 1
ATOM 4690 O O . ILE B 1 252 ? -19.141 16.125 1.661 1 83.44 252 ILE B O 1
ATOM 4694 N N . VAL B 1 253 ? -17.766 17.766 0.8 1 78.62 253 VAL B N 1
ATOM 4695 C CA . VAL B 1 253 ? -18.891 18.672 0.582 1 78.62 253 VAL B CA 1
ATOM 4696 C C . VAL B 1 253 ? -19.484 18.438 -0.809 1 78.62 253 VAL B C 1
ATOM 4698 O O . VAL B 1 253 ? -20.516 19.016 -1.163 1 78.62 253 VAL B O 1
ATOM 4701 N N . ASP B 1 254 ? -18.828 17.5 -1.504 1 76 254 ASP B N 1
ATOM 4702 C CA . ASP B 1 254 ? -19.406 17.203 -2.814 1 76 254 ASP B CA 1
ATOM 4703 C C . ASP B 1 254 ? -20.047 15.82 -2.832 1 76 254 ASP B C 1
ATOM 4705 O O . ASP B 1 254 ? -19.953 15.07 -1.859 1 76 254 ASP B O 1
ATOM 4709 N N . ASP B 1 255 ? -20.797 15.5 -3.859 1 73.38 255 ASP B N 1
ATOM 4710 C CA . ASP B 1 255 ? -21.531 14.25 -3.951 1 73.38 255 ASP B CA 1
ATOM 4711 C C . ASP B 1 255 ? -20.688 13.141 -4.566 1 73.38 255 ASP B C 1
ATOM 4713 O O . ASP B 1 255 ? -21.125 11.992 -4.664 1 73.38 255 ASP B O 1
ATOM 4717 N N . ALA B 1 256 ? -19.484 13.539 -4.793 1 72.88 256 ALA B N 1
ATOM 4718 C CA . ALA B 1 256 ? -18.641 12.516 -5.41 1 72.88 256 ALA B CA 1
ATOM 4719 C C . ALA B 1 256 ? -18.203 11.469 -4.387 1 72.88 256 ALA B C 1
ATOM 4721 O O . ALA B 1 256 ? -18.062 11.773 -3.201 1 72.88 256 ALA B O 1
ATOM 4722 N N . THR B 1 257 ? -18.125 10.25 -4.773 1 72.06 257 THR B N 1
ATOM 4723 C CA . THR B 1 257 ? -17.734 9.172 -3.873 1 72.06 257 THR B CA 1
ATOM 4724 C C . THR B 1 257 ? -16.203 9.102 -3.746 1 72.06 257 THR B C 1
ATOM 4726 O O . THR B 1 257 ? -15.688 8.562 -2.77 1 72.06 257 THR B O 1
ATOM 4729 N N . TRP B 1 258 ? -15.648 9.727 -4.688 1 67.31 258 TRP B N 1
ATOM 4730 C CA . TRP B 1 258 ? -14.195 9.797 -4.73 1 67.31 258 TRP B CA 1
ATOM 4731 C C . TRP B 1 258 ? -13.578 8.406 -4.57 1 67.31 258 TRP B C 1
ATOM 4733 O O . TRP B 1 258 ? -12.703 8.203 -3.732 1 67.31 258 TRP B O 1
ATOM 4743 N N . SER B 1 259 ? -14.039 7.414 -5.238 1 63.47 259 SER B N 1
ATOM 4744 C CA . SER B 1 259 ? -13.547 6.043 -5.371 1 63.47 259 SER B CA 1
ATOM 4745 C C . SER B 1 259 ? -14.008 5.176 -4.207 1 63.47 259 SER B C 1
ATOM 4747 O O . SER B 1 259 ? -13.609 4.016 -4.09 1 63.47 259 SER B O 1
ATOM 4749 N N . PHE B 1 260 ? -14.82 5.758 -3.312 1 69.12 260 PHE B N 1
ATOM 4750 C CA . PHE B 1 260 ? -15.438 4.961 -2.262 1 69.12 260 PHE B CA 1
ATOM 4751 C C . PHE B 1 260 ? -16.797 4.434 -2.709 1 69.12 260 PHE B C 1
ATOM 4753 O O . PHE B 1 260 ? -17.344 4.898 -3.707 1 69.12 260 PHE B O 1
ATOM 4760 N N . THR B 1 261 ? -17.266 3.336 -2.088 1 67.12 261 THR B N 1
ATOM 4761 C CA . THR B 1 261 ? -18.562 2.76 -2.449 1 67.12 261 THR B CA 1
ATOM 4762 C C . THR B 1 261 ? -19.688 3.723 -2.115 1 67.12 261 THR B C 1
ATOM 4764 O O . THR B 1 261 ? -20.734 3.727 -2.783 1 67.12 261 THR B O 1
ATOM 4767 N N . SER B 1 262 ? -19.531 4.484 -1.068 1 74.38 262 SER B N 1
ATOM 4768 C CA . SER B 1 262 ? -20.5 5.508 -0.679 1 74.38 262 SER B CA 1
ATOM 4769 C C . SER B 1 262 ? -19.828 6.609 0.141 1 74.38 262 SER B C 1
ATOM 4771 O O . SER B 1 262 ? -18.734 6.418 0.677 1 74.38 262 SER B O 1
ATOM 4773 N N . LYS B 1 263 ? -20.469 7.691 0.121 1 75.62 263 LYS B N 1
ATOM 4774 C CA . LYS B 1 263 ? -20 8.805 0.949 1 75.62 263 LYS B CA 1
ATOM 4775 C C . LYS B 1 263 ? -20 8.422 2.426 1 75.62 263 LYS B C 1
ATOM 4777 O O . LYS B 1 263 ? -19.062 8.758 3.15 1 75.62 263 LYS B O 1
ATOM 4782 N N . ALA B 1 264 ? -21 7.711 2.811 1 74.38 264 ALA B N 1
ATOM 4783 C CA . ALA B 1 264 ? -21.125 7.289 4.203 1 74.38 264 ALA B CA 1
ATOM 4784 C C . ALA B 1 264 ? -20 6.348 4.598 1 74.38 264 ALA B C 1
ATOM 4786 O O . ALA B 1 264 ? -19.406 6.492 5.664 1 74.38 264 ALA B O 1
ATOM 4787 N N . GLU B 1 265 ? -19.672 5.5 3.742 1 74.81 265 GLU B N 1
ATOM 4788 C CA . GLU B 1 265 ? -18.594 4.566 4.016 1 74.81 265 GLU B CA 1
ATOM 4789 C C . GLU B 1 265 ? -17.25 5.289 4.133 1 74.81 265 GLU B C 1
ATOM 4791 O O . GLU B 1 265 ? -16.453 4.988 5.02 1 74.81 265 GLU B O 1
ATOM 4796 N N . ARG B 1 266 ? -17.125 6.203 3.246 1 76.5 266 ARG B N 1
ATOM 4797 C CA . ARG B 1 266 ? -15.898 6.996 3.264 1 76.5 266 ARG B CA 1
ATOM 4798 C C . ARG B 1 266 ? -15.727 7.703 4.605 1 76.5 266 ARG B C 1
ATOM 4800 O O . ARG B 1 266 ? -14.656 7.621 5.223 1 76.5 266 ARG B O 1
ATOM 4807 N N . ILE B 1 267 ? -16.766 8.281 5.004 1 75.56 267 ILE B N 1
ATOM 4808 C CA . ILE B 1 267 ? -16.734 9.062 6.234 1 75.56 267 ILE B CA 1
ATOM 4809 C C . ILE B 1 267 ? -16.5 8.141 7.43 1 75.56 267 ILE B C 1
ATOM 4811 O O . ILE B 1 267 ? -15.648 8.422 8.273 1 75.56 267 ILE B O 1
ATOM 4815 N N . LEU B 1 268 ? -17.141 6.996 7.43 1 77.94 268 LEU B N 1
ATOM 4816 C CA . LEU B 1 268 ? -17.078 6.074 8.555 1 77.94 268 LEU B CA 1
ATOM 4817 C C . LEU B 1 268 ? -15.719 5.379 8.617 1 77.94 268 LEU B C 1
ATOM 4819 O O . LEU B 1 268 ? -15.25 5.031 9.703 1 77.94 268 LEU B O 1
ATOM 4823 N N . SER B 1 269 ? -15.078 5.34 7.555 1 84.56 269 SER B N 1
ATOM 4824 C CA . SER B 1 269 ? -13.852 4.551 7.5 1 84.56 269 SER B CA 1
ATOM 4825 C C . SER B 1 269 ? -12.617 5.445 7.543 1 84.56 269 SER B C 1
ATOM 4827 O O . SER B 1 269 ? -11.484 4.953 7.621 1 84.56 269 SER B O 1
ATOM 4829 N N . THR B 1 270 ? -12.836 6.738 7.551 1 93.06 270 THR B N 1
ATOM 4830 C CA . THR B 1 270 ? -11.719 7.664 7.395 1 93.06 270 THR B CA 1
ATOM 4831 C C . THR B 1 270 ? -10.898 7.746 8.68 1 93.06 270 THR B C 1
ATOM 4833 O O . THR B 1 270 ? -11.461 7.832 9.773 1 93.06 270 THR B O 1
ATOM 4836 N N . TYR B 1 271 ? -9.562 7.711 8.516 1 96.62 271 TYR B N 1
ATOM 4837 C CA . TYR B 1 271 ? -8.664 7.832 9.656 1 96.62 271 TYR B CA 1
ATOM 4838 C C . TYR B 1 271 ? -8.352 9.297 9.945 1 96.62 271 TYR B C 1
ATOM 4840 O O . TYR B 1 271 ? -8.328 9.711 11.109 1 96.62 271 TYR B O 1
ATOM 4848 N N . VAL B 1 272 ? -8.078 10.07 8.945 1 97.62 272 VAL B N 1
ATOM 4849 C CA . VAL B 1 272 ? -7.684 11.469 9.102 1 97.62 272 VAL B CA 1
ATOM 4850 C C . VAL B 1 272 ? -8.43 12.336 8.094 1 97.62 272 VAL B C 1
ATOM 4852 O O . VAL B 1 272 ? -8.414 12.055 6.891 1 97.62 272 VAL B O 1
ATOM 4855 N N . HIS B 1 273 ? -9.102 13.305 8.555 1 95.88 273 HIS B N 1
ATOM 4856 C CA . HIS B 1 273 ? -9.633 14.344 7.684 1 95.88 273 HIS B CA 1
ATOM 4857 C C . HIS B 1 273 ? -8.695 15.539 7.621 1 95.88 273 HIS B C 1
ATOM 4859 O O . HIS B 1 273 ? -8.484 16.219 8.625 1 95.88 273 HIS B O 1
ATOM 4865 N N . HIS B 1 274 ? -8.094 15.727 6.496 1 97 274 HIS B N 1
ATOM 4866 C CA . HIS B 1 274 ? -7.148 16.828 6.293 1 97 274 HIS B CA 1
ATOM 4867 C C . HIS B 1 274 ? -7.863 18.078 5.816 1 97 274 HIS B C 1
ATOM 4869 O O . HIS B 1 274 ? -8.578 18.047 4.812 1 97 274 HIS B O 1
ATOM 4875 N N . PHE B 1 275 ? -7.695 19.172 6.539 1 96.38 275 PHE B N 1
ATOM 4876 C CA . PHE B 1 275 ? -8.305 20.438 6.141 1 96.38 275 PHE B CA 1
ATOM 4877 C C . PHE B 1 275 ? -7.648 20.969 4.875 1 96.38 275 PHE B C 1
ATOM 4879 O O . PHE B 1 275 ? -6.484 21.391 4.898 1 96.38 275 PHE B O 1
ATOM 4886 N N . SER B 1 276 ? -8.336 20.922 3.838 1 92.94 276 SER B N 1
ATOM 4887 C CA . SER B 1 276 ? -7.844 21.406 2.551 1 92.94 276 SER B CA 1
ATOM 4888 C C . SER B 1 276 ? -8.844 22.359 1.895 1 92.94 276 SER B C 1
ATOM 4890 O O . SER B 1 276 ? -10.039 22.047 1.826 1 92.94 276 SER B O 1
ATOM 4892 N N . PRO B 1 277 ? -8.32 23.531 1.464 1 90.31 277 PRO B N 1
ATOM 4893 C CA . PRO B 1 277 ? -9.227 24.453 0.78 1 90.31 277 PRO B CA 1
ATOM 4894 C C . PRO B 1 277 ? -9.664 23.938 -0.592 1 90.31 277 PRO B C 1
ATOM 4896 O O . PRO B 1 277 ? -8.891 23.266 -1.276 1 90.31 277 PRO B O 1
ATOM 4899 N N . GLY B 1 278 ? -10.82 24.188 -0.948 1 87.38 278 GLY B N 1
ATOM 4900 C CA . GLY B 1 278 ? -11.414 23.812 -2.223 1 87.38 278 GLY B CA 1
ATOM 4901 C C . GLY B 1 278 ? -12.93 23.922 -2.234 1 87.38 278 GLY B C 1
ATOM 4902 O O . GLY B 1 278 ? -13.57 23.766 -1.197 1 87.38 278 GLY B O 1
ATOM 4903 N N . LEU B 1 279 ? -13.453 24.219 -3.34 1 84.94 279 LEU B N 1
ATOM 4904 C CA . LEU B 1 279 ? -14.898 24.281 -3.537 1 84.94 279 LEU B CA 1
ATOM 4905 C C . LEU B 1 279 ? -15.547 25.234 -2.545 1 84.94 279 LEU B C 1
ATOM 4907 O O . LEU B 1 279 ? -16.578 24.922 -1.954 1 84.94 279 LEU B O 1
ATOM 4911 N N . GLY B 1 280 ? -14.805 26.359 -2.244 1 83.25 280 G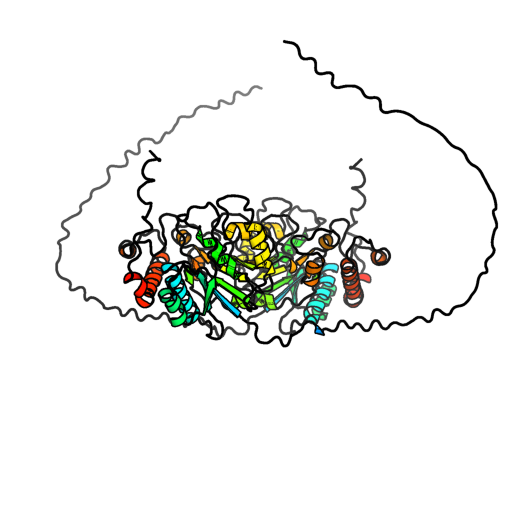LY B N 1
ATOM 4912 C CA . GLY B 1 280 ? -15.336 27.391 -1.363 1 83.25 280 GLY B CA 1
ATOM 4913 C C . GLY B 1 280 ? -15.078 27.109 0.106 1 83.25 280 GLY B C 1
ATOM 4914 O O . GLY B 1 280 ? -15.445 27.906 0.969 1 83.25 280 GLY B O 1
ATOM 4915 N N . ILE B 1 281 ? -14.547 25.938 0.34 1 86.5 281 ILE B N 1
ATOM 4916 C CA . ILE B 1 281 ? -14.203 25.578 1.711 1 86.5 281 ILE B CA 1
ATOM 4917 C C . ILE B 1 281 ? -12.773 26.016 2.018 1 86.5 281 ILE B C 1
ATOM 4919 O O . ILE B 1 281 ? -11.906 25.984 1.139 1 86.5 281 ILE B O 1
ATOM 4923 N N . PHE B 1 282 ? -12.547 26.422 3.328 1 88.19 282 PHE B N 1
ATOM 4924 C CA . PHE B 1 282 ? -11.242 26.906 3.766 1 88.19 282 PHE B CA 1
ATOM 4925 C C . PHE B 1 282 ? -10.805 26.188 5.043 1 88.19 282 PHE B C 1
ATOM 4927 O O . PHE B 1 282 ? -11.539 25.359 5.578 1 88.19 282 PHE B O 1
ATOM 4934 N N . LYS B 1 283 ? -9.578 26.516 5.391 1 94.31 283 LYS B N 1
ATOM 4935 C CA . LYS B 1 283 ? -9.109 26.047 6.691 1 94.31 283 LYS B CA 1
ATOM 4936 C C . LYS B 1 283 ? -9.969 26.609 7.82 1 94.31 283 LYS B C 1
ATOM 4938 O O . LYS B 1 283 ? -10.508 27.703 7.715 1 94.31 283 LYS B O 1
ATOM 4943 N N . PRO B 1 284 ? -10.07 25.875 8.898 1 96.19 284 PRO B N 1
ATOM 4944 C CA . PRO B 1 284 ? -10.938 26.328 9.992 1 96.19 284 PRO B CA 1
ATOM 4945 C C . PRO B 1 284 ? -10.57 27.719 10.5 1 96.19 284 PRO B C 1
ATOM 4947 O O . PRO B 1 284 ? -11.461 28.5 10.844 1 96.19 284 PRO B O 1
ATOM 4950 N N . TRP B 1 285 ? -9.32 28.062 10.516 1 94.94 285 TRP B N 1
ATOM 4951 C CA . TRP B 1 285 ? -8.891 29.344 11.07 1 94.94 285 TRP B CA 1
ATOM 4952 C C . TRP B 1 285 ? -9.07 30.469 10.047 1 94.94 285 TRP B C 1
ATOM 4954 O O . TRP B 1 285 ? -8.875 31.641 10.367 1 94.94 285 TRP B O 1
ATOM 4964 N N . ASN B 1 286 ? -9.453 30.109 8.852 1 92.69 286 ASN B N 1
ATOM 4965 C CA . ASN B 1 286 ? -9.812 31.078 7.82 1 92.69 286 ASN B CA 1
ATOM 4966 C C . ASN B 1 286 ? -11.305 31.062 7.523 1 92.69 286 ASN B C 1
ATOM 4968 O O . ASN B 1 286 ? -11.742 31.578 6.496 1 92.69 286 ASN B O 1
ATOM 4972 N N . THR B 1 287 ? -12.078 30.391 8.352 1 93.75 287 THR B N 1
ATOM 4973 C CA . THR B 1 287 ? -13.523 30.234 8.203 1 93.75 287 THR B CA 1
ATOM 4974 C C . THR B 1 287 ? -14.258 30.859 9.391 1 93.75 287 THR B C 1
ATOM 4976 O O . THR B 1 287 ? -13.945 30.562 10.539 1 93.75 287 THR B O 1
ATOM 4979 N N . PRO B 1 288 ? -15.188 31.812 9.055 1 94.31 288 PRO B N 1
ATOM 4980 C CA . PRO B 1 288 ? -15.969 32.344 10.18 1 94.31 288 PRO B CA 1
ATOM 4981 C C . PRO B 1 288 ? -16.766 31.266 10.906 1 94.31 288 PRO B C 1
ATOM 4983 O O . PRO B 1 288 ? -17.422 30.438 10.258 1 94.31 288 PRO B O 1
ATOM 4986 N N . ARG B 1 289 ? -16.719 31.297 12.172 1 94.62 289 ARG B N 1
ATOM 4987 C CA . ARG B 1 289 ? -17.391 30.281 12.977 1 94.62 289 ARG B CA 1
ATOM 4988 C C . ARG B 1 289 ? -18.906 30.359 12.797 1 94.62 289 ARG B C 1
ATOM 4990 O O . ARG B 1 289 ? -19.609 29.391 13.086 1 94.62 289 ARG B O 1
ATOM 4997 N N . SER B 1 290 ? -19.406 31.484 12.297 1 94.19 290 SER B N 1
ATOM 4998 C CA . SER B 1 290 ? -20.828 31.672 12.047 1 94.19 290 SER B CA 1
ATOM 4999 C C . SER B 1 290 ? -21.344 30.719 10.984 1 94.19 290 SER B C 1
ATOM 5001 O O . SER B 1 290 ? -22.547 30.547 10.805 1 94.19 290 SER B O 1
ATOM 5003 N N . ILE B 1 291 ? -20.422 30.031 10.367 1 92.94 291 ILE B N 1
ATOM 5004 C CA . ILE B 1 291 ? -20.797 29.047 9.352 1 92.94 291 ILE B CA 1
ATOM 5005 C C . ILE B 1 291 ? -21.641 27.953 9.984 1 92.94 291 ILE B C 1
ATOM 5007 O O . ILE B 1 291 ? -22.438 27.297 9.305 1 92.94 291 ILE B O 1
ATOM 5011 N N . LEU B 1 292 ? -21.5 27.703 11.25 1 94 292 LEU B N 1
ATOM 5012 C CA . LEU B 1 292 ? -22.234 26.672 11.953 1 94 292 LEU B CA 1
ATOM 5013 C C . LEU B 1 292 ? -23.719 27.031 12.078 1 94 292 LEU B C 1
ATOM 5015 O O . LEU B 1 292 ? -24.562 26.156 12.266 1 94 292 LEU B O 1
ATOM 5019 N N . ASP B 1 293 ? -23.984 28.312 11.945 1 93.56 293 ASP B N 1
ATOM 5020 C CA . ASP B 1 293 ? -25.359 28.812 12.094 1 93.56 293 ASP B CA 1
ATOM 5021 C C . ASP B 1 293 ? -26.109 28.734 10.773 1 93.56 293 ASP B C 1
ATOM 5023 O O . ASP B 1 293 ? -27.344 28.766 10.758 1 93.56 293 ASP B O 1
ATOM 5027 N N . HIS B 1 294 ? -25.438 28.656 9.672 1 90.88 294 HIS B N 1
ATOM 5028 C CA . HIS B 1 294 ? -26.031 28.609 8.336 1 90.88 294 HIS B CA 1
ATOM 5029 C C . HIS B 1 294 ? -25.484 27.422 7.547 1 90.88 294 HIS B C 1
ATOM 5031 O O . HIS B 1 294 ? -24.75 27.594 6.574 1 90.88 294 HIS B O 1
ATOM 5037 N N . ARG B 1 295 ? -25.969 26.344 7.832 1 89.31 295 ARG B N 1
ATOM 5038 C CA . ARG B 1 295 ? -25.469 25.125 7.211 1 89.31 295 ARG B CA 1
ATOM 5039 C C . ARG B 1 295 ? -26.062 24.938 5.82 1 89.31 295 ARG B C 1
ATOM 5041 O O . ARG B 1 295 ? -27.266 25.156 5.613 1 89.31 295 ARG B O 1
ATOM 5048 N N . GLU B 1 296 ? -25.203 24.672 4.906 1 87.12 296 GLU B N 1
ATOM 5049 C CA . GLU B 1 296 ? -25.656 24.297 3.566 1 87.12 296 GLU B CA 1
ATOM 5050 C C . GLU B 1 296 ? -26.219 22.875 3.547 1 87.12 296 GLU B C 1
ATOM 5052 O O . GLU B 1 296 ? -25.547 21.938 3.955 1 87.12 296 GLU B O 1
ATOM 5057 N N . ALA B 1 297 ? -27.375 22.672 3.023 1 82.69 297 ALA B N 1
ATOM 5058 C CA . ALA B 1 297 ? -28.078 21.391 3.025 1 82.69 297 ALA B CA 1
ATOM 5059 C C . ALA B 1 297 ? -27.297 20.344 2.229 1 82.69 297 ALA B C 1
ATOM 5061 O O . ALA B 1 297 ? -27.344 19.141 2.541 1 82.69 297 ALA B O 1
ATOM 5062 N N . SER B 1 298 ? -26.562 20.797 1.316 1 79.94 298 SER B N 1
ATOM 5063 C CA . SER B 1 298 ? -25.859 19.875 0.429 1 79.94 298 SER B CA 1
ATOM 5064 C C . SER B 1 298 ? -24.594 19.344 1.079 1 79.94 298 SER B C 1
ATOM 5066 O O . SER B 1 298 ? -24.016 18.359 0.617 1 79.94 298 SER B O 1
ATOM 5068 N N . TYR B 1 299 ? -24.141 20.031 2.178 1 83.12 299 TYR B N 1
ATOM 5069 C CA . TYR B 1 299 ? -22.906 19.578 2.834 1 83.12 299 TYR B CA 1
ATOM 5070 C C . TYR B 1 299 ? -23.203 18.453 3.809 1 83.12 299 TYR B C 1
ATOM 5072 O O . TYR B 1 299 ? -24.219 18.453 4.504 1 83.12 299 TYR B O 1
ATOM 5080 N N . GLU B 1 300 ? -22.312 17.5 3.82 1 82.88 300 GLU B N 1
ATOM 5081 C CA . GLU B 1 300 ? -22.406 16.453 4.844 1 82.88 300 GLU B CA 1
ATOM 5082 C C . GLU B 1 300 ? -22.281 17.047 6.246 1 82.88 300 GLU B C 1
ATOM 5084 O O . GLU B 1 300 ? -21.422 17.922 6.484 1 82.88 300 GLU B O 1
ATOM 5089 N N . PRO B 1 301 ? -23.141 16.625 7.16 1 86.12 301 PRO B N 1
ATOM 5090 C CA . PRO B 1 301 ? -23.094 17.141 8.531 1 86.12 301 PRO 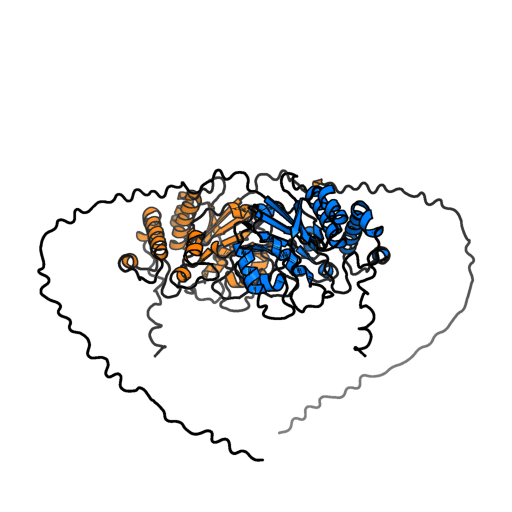B CA 1
ATOM 5091 C C . PRO B 1 301 ? -21.703 17 9.156 1 86.12 301 PRO B C 1
ATOM 5093 O O . PRO B 1 301 ? -21.312 17.828 9.977 1 86.12 301 PRO B O 1
ATOM 5096 N N . LEU B 1 302 ? -21.016 15.992 8.742 1 87.94 302 LEU B N 1
ATOM 5097 C CA . LEU B 1 302 ? -19.703 15.727 9.297 1 87.94 302 LEU B CA 1
ATOM 5098 C C . LEU B 1 302 ? -18.766 16.906 9.07 1 87.94 302 LEU B C 1
ATOM 5100 O O . LEU B 1 302 ? -17.906 17.203 9.906 1 87.94 302 LEU B O 1
ATOM 5104 N N . PHE B 1 303 ? -18.969 17.578 7.945 1 89.94 303 PHE B N 1
ATOM 5105 C CA . PHE B 1 303 ? -18.125 18.734 7.637 1 89.94 303 PHE B CA 1
ATOM 5106 C C . PHE B 1 303 ? -18.188 19.766 8.758 1 89.94 303 PHE B C 1
ATOM 5108 O O . PHE B 1 303 ? -17.156 20.203 9.25 1 89.94 303 PHE B O 1
ATOM 5115 N N . TYR B 1 304 ? -19.312 20.047 9.195 1 92.38 304 TYR B N 1
ATOM 5116 C CA . TYR B 1 304 ? -19.516 21.031 10.258 1 92.38 304 TYR B CA 1
ATOM 5117 C C . TYR B 1 304 ? -19.016 20.5 11.594 1 92.38 304 TYR B C 1
ATOM 5119 O O . TYR B 1 304 ? -18.484 21.25 12.414 1 92.38 304 TYR B O 1
ATOM 5127 N N . ASP B 1 305 ? -19.219 19.188 11.789 1 93.31 305 ASP B N 1
ATOM 5128 C CA . ASP B 1 305 ? -18.734 18.562 13.016 1 93.31 305 ASP B CA 1
ATOM 5129 C C . ASP B 1 305 ? -17.219 18.672 13.133 1 93.31 305 ASP B C 1
ATOM 5131 O O . ASP B 1 305 ? -16.688 18.891 14.219 1 93.31 305 ASP B O 1
ATOM 5135 N N . LEU B 1 306 ? -16.547 18.547 12.062 1 94.38 306 LEU B N 1
ATOM 5136 C CA . LEU B 1 306 ? -15.094 18.625 12.039 1 94.38 306 LEU B CA 1
ATOM 5137 C C . LEU B 1 306 ? -14.633 20.047 12.391 1 94.38 306 LEU B C 1
ATOM 5139 O O . LEU B 1 306 ? -13.688 20.219 13.164 1 94.38 306 LEU B O 1
ATOM 5143 N N . LEU B 1 307 ? -15.297 21.031 11.828 1 95.5 307 LEU B N 1
ATOM 5144 C CA . LEU B 1 307 ? -14.969 22.422 12.133 1 95.5 307 LEU B CA 1
ATOM 5145 C C . LEU B 1 307 ? -15.195 22.719 13.609 1 95.5 307 LEU B C 1
ATOM 5147 O O . LEU B 1 307 ? -14.328 23.297 14.266 1 95.5 307 LEU B O 1
ATOM 5151 N N . ALA B 1 308 ? -16.328 22.297 14.07 1 96.94 308 ALA B N 1
ATOM 5152 C CA . ALA B 1 308 ? -16.672 22.531 15.469 1 96.94 308 ALA B CA 1
ATOM 5153 C C . ALA B 1 308 ? -15.664 21.875 16.406 1 96.94 308 ALA B C 1
ATOM 5155 O O . ALA B 1 308 ? -15.227 22.484 17.375 1 96.94 308 ALA B O 1
ATOM 5156 N N . GLU B 1 309 ? -15.32 20.672 16.109 1 96.81 309 GLU B N 1
ATOM 5157 C CA . GLU B 1 309 ? -14.344 19.953 16.922 1 96.81 309 GLU B CA 1
ATOM 5158 C C . GLU B 1 309 ? -13.008 20.688 16.953 1 96.81 309 GLU B C 1
ATOM 5160 O O . GLU B 1 309 ? -12.391 20.828 18.016 1 96.81 309 GLU B O 1
ATOM 5165 N N . TYR B 1 310 ? -12.555 21.141 15.836 1 97.69 310 TYR B N 1
ATOM 5166 C CA . TYR B 1 310 ? -11.305 21.875 15.773 1 97.69 310 TYR B CA 1
ATOM 5167 C C . TYR B 1 310 ? -11.359 23.125 16.641 1 97.69 310 TYR B C 1
ATOM 5169 O O . TYR B 1 310 ? -10.461 23.391 17.438 1 97.69 310 TYR B O 1
ATOM 5177 N N . TRP B 1 311 ? -12.414 23.891 16.516 1 97.5 311 TRP B N 1
ATOM 5178 C CA . TRP B 1 311 ? -12.547 25.141 17.25 1 97.5 311 TRP B CA 1
ATOM 5179 C C . TRP B 1 311 ? -12.656 24.891 18.75 1 97.5 311 TRP B C 1
ATOM 5181 O O . TRP B 1 311 ? -12.109 25.656 19.547 1 97.5 311 TRP B O 1
ATOM 5191 N N . ASP B 1 312 ? -13.359 23.844 19.078 1 97.75 312 ASP B N 1
ATOM 5192 C CA . ASP B 1 312 ? -13.414 23.484 20.5 1 97.75 312 ASP B CA 1
ATOM 5193 C C . ASP B 1 312 ? -12.023 23.219 21.047 1 97.75 312 ASP B C 1
ATOM 5195 O O . ASP B 1 312 ? -11.68 23.688 22.141 1 97.75 312 ASP B O 1
ATOM 5199 N N . HIS B 1 313 ? -11.258 22.516 20.328 1 98 313 HIS B N 1
ATOM 5200 C CA . HIS B 1 313 ? -9.891 22.219 20.75 1 98 313 HIS B CA 1
ATOM 5201 C C . HIS B 1 313 ? -9.031 23.484 20.766 1 98 313 HIS B C 1
ATOM 5203 O O . HIS B 1 313 ? -8.234 23.672 21.688 1 98 313 HIS B O 1
ATOM 5209 N N . GLU B 1 314 ? -9.172 24.266 19.719 1 97.38 314 GLU B N 1
ATOM 5210 C CA . GLU B 1 314 ? -8.438 25.516 19.672 1 97.38 314 GLU B CA 1
ATOM 5211 C C . GLU B 1 314 ? -8.711 26.375 20.906 1 97.38 314 GLU B C 1
ATOM 5213 O O . GLU B 1 314 ? -7.785 26.875 21.547 1 97.38 314 GLU B O 1
ATOM 5218 N N . ASP B 1 315 ? -9.961 26.5 21.297 1 97.19 315 ASP B N 1
ATOM 5219 C CA . ASP B 1 315 ? -10.359 27.297 22.453 1 97.19 315 ASP B CA 1
ATOM 5220 C C . ASP B 1 315 ? -9.797 26.703 23.75 1 97.19 315 ASP B C 1
ATOM 5222 O O . ASP B 1 315 ? -9.367 27.453 24.625 1 97.19 315 ASP B O 1
ATOM 5226 N N . ALA B 1 316 ? -9.797 25.453 23.797 1 97.19 316 ALA B N 1
ATOM 5227 C CA . ALA B 1 316 ? -9.406 24.781 25.031 1 97.19 316 ALA B CA 1
ATOM 5228 C C . ALA B 1 316 ? -7.891 24.75 25.188 1 97.19 316 ALA B C 1
ATOM 5230 O O . ALA B 1 316 ? -7.371 24.859 26.297 1 97.19 316 ALA B O 1
ATOM 5231 N N . MET B 1 317 ? -7.168 24.688 24.078 1 97 317 MET B N 1
ATOM 5232 C CA . MET B 1 317 ? -5.758 24.312 24.203 1 97 317 MET B CA 1
ATOM 5233 C C . MET B 1 317 ? -4.863 25.453 23.703 1 97 317 MET B C 1
ATOM 5235 O O . MET B 1 317 ? -3.66 25.453 23.969 1 97 317 MET B O 1
ATOM 5239 N N . CYS B 1 318 ? -5.449 26.312 22.969 1 97.06 318 CYS B N 1
ATOM 5240 C CA . CYS B 1 318 ? -4.617 27.328 22.328 1 97.06 318 CYS B CA 1
ATOM 5241 C C . CYS B 1 318 ? -5.129 28.734 22.625 1 97.06 318 CYS B C 1
ATOM 5243 O O . CYS B 1 318 ? -5.133 29.594 21.766 1 97.06 318 CYS B O 1
ATOM 5245 N N . ALA B 1 319 ? -5.594 29.031 23.766 1 94.06 319 ALA B N 1
ATOM 5246 C CA . ALA B 1 319 ? -6.066 30.359 24.172 1 94.06 319 ALA B CA 1
ATOM 5247 C C . ALA B 1 319 ? -4.984 31.406 23.969 1 94.06 319 ALA B C 1
ATOM 5249 O O . ALA B 1 319 ? -5.289 32.562 23.719 1 94.06 319 ALA B O 1
ATOM 5250 N N . TRP B 1 320 ? -3.74 30.969 24.031 1 92.44 320 TRP B N 1
ATOM 5251 C CA . TRP B 1 320 ? -2.582 31.844 23.891 1 92.44 320 TRP B CA 1
ATOM 5252 C C . TRP B 1 320 ? -2.475 32.375 22.469 1 92.44 320 TRP B C 1
ATOM 5254 O O . TRP B 1 320 ? -1.752 33.344 22.219 1 92.44 320 TRP B O 1
ATOM 5264 N N . LEU B 1 321 ? -3.061 31.672 21.531 1 90.69 321 LEU B N 1
ATOM 5265 C CA . LEU B 1 321 ? -3.045 32.094 20.125 1 90.69 321 LEU B CA 1
ATOM 5266 C C . LEU B 1 321 ? -3.857 33.375 19.938 1 90.69 321 LEU B C 1
ATOM 5268 O O . LEU B 1 321 ? -3.523 34.188 19.078 1 90.69 321 LEU B O 1
ATOM 5272 N N . GLN B 1 322 ? -5.051 33.531 20.562 1 74.62 322 GLN B N 1
ATOM 5273 C CA . GLN B 1 322 ? -5.953 34.688 20.469 1 74.62 322 GLN B CA 1
ATOM 5274 C C . GLN B 1 322 ? -5.375 35.906 21.156 1 74.62 322 GLN B C 1
ATOM 5276 O O . GLN B 1 322 ? -5.641 37.031 20.75 1 74.62 322 GLN B O 1
ATOM 5281 N N . ALA B 1 323 ? -4.684 35.688 22.328 1 57.47 323 ALA B N 1
ATOM 5282 C CA . ALA B 1 323 ? -4.18 36.812 23.125 1 57.47 323 ALA B CA 1
ATOM 5283 C C . ALA B 1 323 ? -3.049 37.531 22.406 1 57.47 323 ALA B C 1
ATOM 5285 O O . ALA B 1 323 ? -2.809 38.719 22.656 1 57.47 323 ALA B O 1
ATOM 5286 N N . GLY B 1 324 ? -2.141 36.875 21.656 1 50.44 324 GLY B N 1
ATOM 5287 C CA . GLY B 1 324 ? -0.921 37.5 21.172 1 50.44 324 GLY B CA 1
ATOM 5288 C C . GLY B 1 324 ? -1.146 38.406 19.969 1 50.44 324 GLY B C 1
ATOM 5289 O O . GLY B 1 324 ? -2.113 38.219 19.219 1 50.44 324 GLY B O 1
ATOM 5290 N N . ASN B 1 325 ? -0.434 39.656 19.906 1 40.56 325 ASN B N 1
ATOM 5291 C CA . ASN B 1 325 ? -0.172 40.656 18.891 1 40.56 325 ASN B CA 1
ATOM 5292 C C . ASN B 1 325 ? 0.216 40.031 17.562 1 40.56 325 ASN B C 1
ATOM 5294 O O . ASN B 1 325 ? 1.31 39.469 17.422 1 40.56 325 ASN B O 1
ATOM 5298 N N . HIS B 1 326 ? -0.628 39.25 16.906 1 40.22 326 HIS B N 1
ATOM 5299 C CA . HIS B 1 326 ? -0.212 38.938 15.547 1 40.22 326 HIS B CA 1
ATOM 5300 C C . HIS B 1 326 ? 0.645 40.062 14.961 1 40.22 326 HIS B C 1
ATOM 5302 O O . HIS B 1 326 ? 0.26 41.219 15 1 40.22 326 HIS B O 1
ATOM 5308 N N . PRO B 1 327 ? 1.869 40.062 14.859 1 35.5 327 PRO B N 1
ATOM 5309 C CA . PRO B 1 327 ? 2.365 41.156 14.016 1 35.5 327 PRO B CA 1
ATOM 5310 C C . PRO B 1 327 ? 1.571 41.312 12.727 1 35.5 327 PRO B C 1
ATOM 5312 O O . PRO B 1 327 ? 1.184 40.312 12.109 1 35.5 327 PRO B O 1
ATOM 5315 N N . THR B 1 328 ? 0.729 42.344 12.562 1 35.31 328 THR B N 1
ATOM 5316 C CA . THR B 1 328 ? -0.002 42.875 11.406 1 35.31 328 THR B CA 1
ATOM 5317 C C . THR B 1 328 ? 0.771 42.594 10.117 1 35.31 328 THR B C 1
ATOM 5319 O O . THR B 1 328 ? 0.422 43.125 9.062 1 35.31 328 THR B O 1
ATOM 5322 N N . GLY B 1 329 ? 1.903 41.969 10.117 1 33.16 329 GLY B N 1
ATOM 5323 C CA . GLY B 1 329 ? 2.586 42.062 8.844 1 33.16 329 GLY B CA 1
ATOM 5324 C C . GLY B 1 329 ? 1.868 41.344 7.715 1 33.16 329 GLY B C 1
ATOM 5325 O O . GLY B 1 329 ? 2.246 41.469 6.551 1 33.16 329 GLY B O 1
ATOM 5326 N N . VAL B 1 330 ? 1.413 40.125 7.832 1 32.25 330 VAL B N 1
ATOM 5327 C CA . VAL B 1 330 ? 1.045 39.625 6.508 1 32.25 330 VAL B CA 1
ATOM 5328 C C . VAL B 1 330 ? -0.35 40.125 6.141 1 32.25 330 VAL B C 1
ATOM 5330 O O . VAL B 1 330 ? -1.333 39.781 6.801 1 32.25 330 VAL B O 1
ATOM 5333 N N . GLU B 1 331 ? -0.44 41.375 5.594 1 29.66 331 GLU B N 1
ATOM 5334 C CA . GLU B 1 331 ? -1.572 41.875 4.828 1 29.66 331 GLU B CA 1
ATOM 5335 C C . GLU B 1 331 ? -2.184 40.781 3.955 1 29.66 331 GLU B C 1
ATOM 5337 O O . GLU B 1 331 ? -1.473 40.125 3.203 1 29.66 331 GLU B O 1
ATOM 5342 N N . ASN B 1 332 ? -3.227 40.25 4.348 1 28.88 332 ASN B N 1
ATOM 5343 C CA . ASN B 1 332 ? -4.074 39.406 3.525 1 28.88 332 ASN B CA 1
ATOM 5344 C C . ASN B 1 332 ? -4.293 40 2.139 1 28.88 332 ASN B C 1
ATOM 5346 O O . ASN B 1 332 ? -4.801 41.125 2.01 1 28.88 332 ASN B O 1
ATOM 5350 N N . ALA B 1 333 ? -3.525 39.656 1.135 1 32.75 333 ALA B N 1
ATOM 5351 C CA . ALA B 1 333 ? -3.703 39.969 -0.28 1 32.75 333 ALA B CA 1
ATOM 5352 C C . ALA B 1 333 ? -5.129 39.688 -0.734 1 32.75 333 ALA B C 1
ATOM 5354 O O . ALA B 1 333 ? -5.406 38.594 -1.263 1 32.75 333 ALA B O 1
ATOM 5355 N N . THR B 1 334 ? -6.18 39.75 0.077 1 27.5 334 THR B N 1
ATOM 5356 C CA . THR B 1 334 ? -7.504 39.5 -0.483 1 27.5 334 THR B CA 1
ATOM 5357 C C . THR B 1 334 ? -7.832 40.531 -1.564 1 27.5 334 THR B C 1
ATOM 5359 O O . THR B 1 334 ? -8.812 40.375 -2.297 1 27.5 334 THR B O 1
ATOM 5362 N N . ASP B 1 335 ? -7.305 41.781 -1.548 1 27.25 335 ASP B N 1
ATOM 5363 C CA . ASP B 1 335 ? -8.047 42.781 -2.316 1 27.25 335 ASP B CA 1
ATOM 5364 C C . ASP B 1 335 ? -7.914 42.531 -3.816 1 27.25 335 ASP B C 1
ATOM 5366 O O . ASP B 1 335 ? -8.773 42.938 -4.598 1 27.25 335 ASP B O 1
ATOM 5370 N N . GLY B 1 336 ? -6.699 42.219 -4.375 1 28.02 336 GLY B N 1
ATOM 5371 C CA . GLY B 1 336 ? -6.523 42.625 -5.754 1 28.02 336 GLY B CA 1
ATOM 5372 C C . GLY B 1 336 ? -7.266 41.75 -6.746 1 28.02 336 GLY B C 1
ATOM 5373 O O . GLY B 1 336 ? -7.289 42.062 -7.945 1 28.02 336 GLY B O 1
ATOM 5374 N N . ILE B 1 337 ? -7.5 40.438 -6.52 1 27.38 337 ILE B N 1
ATOM 5375 C CA . ILE B 1 337 ? -7.828 39.75 -7.77 1 27.38 337 ILE B CA 1
ATOM 5376 C C . ILE B 1 337 ? -9.305 39.969 -8.102 1 27.38 337 ILE B C 1
ATOM 5378 O O . ILE B 1 337 ? -10.086 39 -8.125 1 27.38 337 ILE B O 1
ATOM 5382 N N . HIS B 1 338 ? -9.914 41.062 -7.633 1 25.7 338 HIS B N 1
ATOM 5383 C CA . HIS B 1 338 ? -11.266 41.281 -8.148 1 25.7 338 HIS B CA 1
ATOM 5384 C C . HIS B 1 338 ? -11.273 41.344 -9.672 1 25.7 338 HIS B C 1
ATOM 5386 O O . HIS B 1 338 ? -12.203 40.844 -10.312 1 25.7 338 HIS B O 1
ATOM 5392 N N . ASN B 1 339 ? -10.383 42.188 -10.281 1 25.77 339 ASN B N 1
ATOM 5393 C CA . ASN B 1 339 ? -10.812 42.812 -11.516 1 25.77 339 ASN B CA 1
ATOM 5394 C C . ASN B 1 339 ? -10.727 41.844 -12.703 1 25.77 339 ASN B C 1
ATOM 5396 O O . ASN B 1 339 ? -11.062 42.219 -13.828 1 25.77 339 ASN B O 1
ATOM 5400 N N . ALA B 1 340 ? -9.742 40.938 -12.758 1 24.8 340 ALA B N 1
ATOM 5401 C CA . ALA B 1 340 ? -9.43 40.656 -14.148 1 24.8 340 ALA B CA 1
ATOM 5402 C C . ALA B 1 340 ? -10.539 39.844 -14.805 1 24.8 340 ALA B C 1
ATOM 5404 O O . ALA B 1 340 ? -10.492 39.562 -16.016 1 24.8 340 ALA B O 1
ATOM 5405 N N . LEU B 1 341 ? -11.406 39.094 -14.062 1 22.34 341 LEU B N 1
ATOM 5406 C CA . LEU B 1 341 ? -12.344 38.344 -14.906 1 22.34 341 LEU B CA 1
ATOM 5407 C C . LEU B 1 341 ? -13.477 39.25 -15.367 1 22.34 341 LEU B C 1
ATOM 5409 O O . LEU B 1 341 ? -14.461 38.781 -15.945 1 22.34 341 LEU B O 1
ATOM 5413 N N . SER B 1 342 ? -13.242 40.594 -15.438 1 19.39 342 SER B N 1
ATOM 5414 C CA . SER B 1 342 ? -14.203 41.156 -16.375 1 19.39 342 SER B CA 1
ATOM 5415 C C . SER B 1 342 ? -13.836 40.844 -17.812 1 19.39 342 SER B C 1
ATOM 5417 O O . SER B 1 342 ? -12.656 40.812 -18.172 1 19.39 342 SER B O 1
#

Nearest PDB structures (foldseek):
  3t7n-assembly1_A  TM=7.968E-01  e=3.418E-16  Homo sapiens
  3t7n-assembly1_B  TM=7.814E-01  e=6.901E-16  Homo sapiens
  1ll0-assembly1_B  TM=7.508E-01  e=4.998E-15  Oryctolagus cuniculus
  4ueg-assembly1_B-2  TM=7.555E-01  e=2.322E-15  Homo sapiens
  1ll0-assembly5_I  TM=7.368E-01  e=1.076E-14  Oryctolagus cuniculus

Secondary structure (DSSP, 8-state):
---------------------------------------------------GGGS------S--EEEEEEESSHHHHHHHHHHHHHHHHTT--TTS-EEEEEETTS-HHHHHHHHHTTPEEEEE-----TT--TTSTTTTGGGGGGGGS--S-SEEEEE-SSEEE-S--GGGGG----S-EEEB-GGG-S-S-B-SSEEEESS--HHHHHHHHHHHHS-SSTT--HHHHHHHHHTTTSEEE-GGGEEEGGGGSSS--TTSS-HHHHHHH-SEEE---BTTB--GGGS-GGGGGS--TTS-HHHHHHHHHHHHHHHHH-HHHHHS---TTS--TTSGGGGGG-/---------------------------------------------------GGGS------S--EEEEEEESSHHHHHHHHHHHHHHHHTT--TTS-EEEEEETTS-HHHHHHHHHTTPEEEEE-----TT--TTSTTTTGGGGGGGGS--S-SEEEEE-SSEEE-S--GGGGG----S-EEEB-GGG-S-S-B-SSEEEESS--HHHHHHHHHHHHS-SSTT--HHHHHHHHHTTTSEEE-GGGEEEGGGGSSS--TTSS-HHHHHHH-SEEE---BTTB--GGGS-GGGGGS--TTS-HHHHHHHHHHHHHHHHH-HHHHHS---TTS--TTSSTTGGG-

Radius of gyration: 34.44 Å; Cα contacts (8 Å, |Δi|>4): 945; chains: 2; bounding box: 121×87×90 Å

Sequence (684 aa):
MRHGIHVKYLVALLLCVGCGLIILSFDVAAISIRRNHVVDCITASFESRWTNESILCNDRGKPRLAYMLYATDARTVCNAVIMAHNIRKLGTPPSIPIVTLVVDDVPAAIVQRLTDAGIVAIPVAHWKQAGVPSNAEWVSSLTKLRIFEARGYDKVIYLDSDAVIQRNLDHLFHLGDAVLWAPHAYYIGEQYAFGSTLLVFSPSSNQTFETIERAMATPPRPDYYDMDVLNDLFRTTCGYLPNHYVVLTYTIVDDATWSFTSKAERILSTYVHHFSPGLGIFKPWNTPRSILDHREASYEPLFYDLLAEYWDHEDAMCAWLQAGNHPTGVENATDGIHNALSMRHGIHVKYLVALLLCVGCGLIILSFDVAAISIRRNHVVDCITASFESRWTNESILCNDRGKPRLAYMLYATDARTVCNAVIMAHNIRKLGTPPSIPIVTLVVDDVPAAIVQRLTDAGIVAIPVAHWKQAGVPSNAEWVSSLTKLRIFEARGYDKVIYLDSDAVIQRNLDHLFHLGDAVLWAPHAYYIGEQYAFGSTLLVFSPSSNQTFETIERAMATPPRPDYYDMDVLNDLFRTTCGYLPNHYVVLTYTIVDDATWSFTSKAERILSTYVHHFSPGLGIFKPWNTPRSILDHREASYEPLFYDLLAEYWDHEDAMCAWLQAGNHPTGVENATDGIHNALS

Organism: Aphanomyces astaci (NCBI:txid112090)

Solvent-accessible surface area (backbone atoms only — not comparable to full-atom values): 40808 Å² total; per-residue (Å²): 138,82,78,71,84,74,81,73,75,84,76,81,77,70,79,63,80,71,83,68,66,93,67,84,76,78,66,84,70,83,74,74,76,81,81,71,84,77,75,74,75,76,76,73,74,76,72,77,67,72,61,76,55,74,66,54,72,53,81,63,61,82,79,40,50,31,39,38,38,51,27,74,43,71,66,39,44,44,27,40,48,51,39,52,51,47,48,44,72,53,61,53,54,83,88,47,45,42,34,33,38,28,28,67,86,44,53,65,76,59,54,46,54,36,48,74,68,69,28,49,75,43,78,39,77,77,36,60,62,85,90,55,59,82,81,42,95,59,37,62,49,41,35,54,58,60,67,32,40,57,77,79,36,46,34,38,44,35,41,58,30,63,39,48,71,70,48,69,64,71,68,60,74,64,56,75,86,33,81,29,31,22,25,39,30,61,86,72,49,95,51,73,43,46,37,72,53,40,37,35,34,47,52,39,34,53,61,64,30,50,54,50,50,57,53,60,73,61,55,93,49,91,92,63,44,48,48,51,55,48,36,74,74,33,55,79,38,29,22,31,37,28,42,40,52,52,39,50,48,38,58,52,50,47,91,58,40,81,83,40,98,32,58,66,54,41,63,74,57,31,27,25,40,35,57,37,66,37,94,90,39,56,40,66,92,75,43,69,75,67,50,76,78,60,70,59,84,77,40,45,67,62,60,55,50,52,46,52,53,50,51,53,44,42,60,72,73,30,55,68,66,77,70,53,81,66,75,77,67,79,69,75,82,70,71,71,80,66,63,74,85,109,141,78,89,70,88,74,86,80,76,87,70,83,84,83,91,87,84,90,85,90,84,86,89,82,88,80,82,76,82,75,84,77,81,86,81,70,85,75,72,72,74,74,73,72,74,75,71,76,69,70,60,76,54,74,66,53,72,53,82,61,62,82,80,41,50,33,38,36,37,50,26,74,43,69,68,38,42,44,28,39,50,52,39,52,51,47,48,45,73,54,62,54,53,82,87,45,44,42,35,32,39,28,28,67,86,45,53,67,76,59,54,45,54,37,47,75,69,69,27,48,73,42,77,37,77,74,35,60,62,85,89,55,58,82,82,42,94,59,36,62,48,42,35,55,58,59,67,32,41,57,77,79,38,45,34,38,43,36,39,58,31,65,39,46,72,70,48,68,63,70,67,61,75,63,56,75,88,33,82,30,32,22,26,41,29,62,86,72,49,96,51,75,42,47,35,72,55,38,35,34,35,47,50,38,32,54,61,64,30,50,54,51,51,56,53,61,75,62,55,94,48,92,93,64,43,48,48,52,56,49,37,75,73,33,55,80,38,28,23,32,36,28,43,40,52,51,40,50,47,38,57,54,50,45,90,58,40,80,83,39,98,33,58,66,54,40,63,74,56,32,27,24,40,34,58,36,66,37,95,91,37,56,40,67,93,75,44,70,74,66,50,76,78,61,70,59,86,77,40,45,69,62,60,56,50,52,48,50,52,49,51,52,46,41,61,73,73,30,54,70,65,76,73,52,80,66,74,78,68,79,69,75,82,69,71,73,83,68,62,74,87,107

Foldseek 3Di:
DPPPPPPDDPDCVVPPDCVPDPDDPPPVDDPPPDDDDDPPPPPPPPPVCPVPPPVCCVVPDDAQEEEEEEEEELVQLLLLLLQVVQLVVQPDDLSHAYEYEYEPPYDPVSQVLCVVSRHHYDYDHQDAAPPDDPPDPCRRVQVQLCVLAADPGFKYKYAYSLKDFDHHPVCCSVDDAFQKEFACPLVVPPDLFGDPRIIMHGDSDVVSVVQLVVCSVDDPDPPQHDRNSCCVVDSVTYHYDYDLAEDELQVQLAQDCSPPPHSVCSVVSHRMYHHDDDPNGHRLVVDPLCCLVPDDPSGDPVSNVRSVVSVVSCVVSPVVVVPDPPPPPPPPPVPPPPPDVD/DDDPPDPDDDPDDDDDDDDDDDDDDDDDDDDDDDDDPDPPPPPPPPPVCPVPCVVCCVVPPDAQEEEEEEEEELVQLLLLLLQVVQLVVQPDDLSHAYEYEYEPPYDPVSQVLCVVSRHHYDYDHQDAAPPDDPPDPCRRVQVQLCVLAADPGFKYKYAYSLKDFDHHPVCLSVDDAFQKEFACPLVVPPDLFGDPRIIMHGDSDVVSSVQLVVCSVDDPDPPQHDRNSCCVVPSVTYHYDYDLAEDELQVQLAQDCSPPPGSVCSVVSHRMYHHDDDPNGHRLVPDPLCCLVPDDPSGDPVSNVRSVVSVVSCVVSPVVVVPDPPPPPPPPPVPPPPPDVD

pLDDT: mean 75.41, std 29.54, range [14.89, 98.75]

InterPro domains:
  IPR029044 Nucleotide-diphospho-sugar transferases [G3DSA:3.90.550.10] (64-319)
  IPR029044 Nucleotide-diphospho-sugar transferases [SSF53448] (65-298)
  IPR050587 GNT1/Glycosyltransferase 8 [PTHR11183] (60-317)